Protein AF-0000000072549658 (afdb_homodimer)

Radius of gyration: 27.2 Å; Cα contacts (8 Å, |Δi|>4): 880; chains: 2; bounding box: 59×76×61 Å

pLDDT: mean 84.44, std 13.47, range [37.38, 98.06]

Nearest PDB structures (foldseek):
  5h9d-assembly2_B  TM=8.586E-01  e=5.499E-14  Staphylococcus aureus
  3n3d-assembly1_A  TM=8.560E-01  e=7.694E-14  Levilactobacillus brevis ATCC 367
  3n3d-assembly1_B  TM=8.800E-01  e=4.709E-12  Levilactobacillus brevis ATCC 367
  3pko-assembly1_B  TM=8.521E-01  e=1.659E-11  Levilactobacillus brevis ATCC 367
  3nf2-assembly1_A-2  TM=8.166E-01  e=1.059E-09  Streptomyces coelicolor

Sequence (658 aa):
MVHQIWNTYPEIERGLEEVKSIILSEMMVLHPAVTAKIVEYVEAPGKYLRAGLCLLFAQMTEGKISRSKLYFAAHLEVLHLATLIHDDVIDGADKRRGVTAAHQQFSNRIAIYTGDYLLAYSSRLFGKGLRLLEVSRDDLDLGNDKLMETILRGELSQLLNQFDANMTMKAYLKQIQGKTAFLFGLACQLGSFVPGQSRKDSSMAFRSGQALGMAFQLRDDLIDYQLDVAESGKPRLQDIQNGIYTAPLLFAMREDKSIQQQLRAYIQSPTAEGLEILTDRIFATHAIAKTEKLIVSYLEKMMSFVDRISQLSTASMQNLVAIVFSHYFMVHQIWNTYPEIERGLEEVKSIILSEMMVLHPAVTAKIVEYVEAPGKYLRAGLCLLFAQMTEGKISRSKLYFAAHLEVLHLATLIHDDVIDGADKRRGVTAAHQQFSNRIAIYTGDYLLAYSSRLFGKGLRLLEVSRDDLDLGNDKLMETILRGELSQLLNQFDANMTMKAYLKQIQGKTAFLFGLACQLGSFVPGQSRKDSSMAFRSGQALGMAFQLRDDLIDYQLDVAESGKPRLQDIQNGIYTAPLLFAMREDKSIQQQLRAYIQSPTAEGLEILTDRIFATHAIAKTEKLIVSYLEKMMSFVDRISQLSTASMQNLVAIVFSHYF

Solvent-accessible surface area (backbone atoms only — not comparable to full-atom values): 33659 Å² total; per-residue (Å²): 120,76,37,76,82,32,67,88,34,59,71,43,42,53,45,50,53,51,22,52,49,50,55,63,69,68,50,71,93,57,58,66,70,51,46,49,54,50,51,51,58,71,66,39,82,43,72,53,57,47,26,42,42,8,40,46,30,16,29,42,56,69,73,44,74,50,71,31,46,38,27,41,20,30,16,50,46,34,39,51,49,18,55,51,38,44,49,44,44,51,61,48,73,75,69,58,77,83,56,52,69,64,55,50,41,50,52,40,41,50,31,48,49,44,17,52,39,28,46,47,49,16,51,41,33,37,50,51,15,46,60,65,60,68,57,54,83,82,60,65,69,73,62,59,78,47,47,57,53,42,32,47,47,10,48,50,47,46,60,72,44,45,66,41,76,80,66,46,68,68,59,45,52,51,20,43,38,23,54,48,2,43,57,28,7,49,22,23,26,58,18,48,58,48,90,86,59,51,69,64,51,45,48,30,32,22,50,19,21,25,26,43,24,41,25,49,52,51,50,57,59,48,44,40,72,63,45,47,39,90,76,66,73,42,71,54,44,51,43,56,74,67,22,46,78,50,66,45,58,47,45,19,31,70,75,38,61,66,50,40,55,48,48,48,52,27,71,76,51,78,42,72,66,49,49,49,54,50,50,54,56,40,66,72,45,63,12,64,60,52,43,51,50,52,31,50,50,26,48,53,50,16,52,57,28,44,71,68,30,88,61,47,61,62,65,62,52,52,52,47,50,44,57,76,44,41,88,73,103,116,76,36,75,82,33,68,89,34,61,69,45,42,54,46,51,52,48,22,53,47,50,55,63,69,70,52,72,93,56,58,65,72,49,45,50,55,50,50,51,59,70,65,39,83,43,70,54,57,47,27,43,42,9,40,47,30,16,29,41,57,67,72,42,75,51,70,32,45,39,27,42,20,30,17,50,46,36,38,51,48,18,56,50,38,43,49,46,45,52,62,49,72,72,69,58,78,84,58,51,68,65,56,51,42,49,51,39,42,49,30,50,49,42,18,52,39,28,45,46,48,17,51,42,33,37,53,51,16,46,61,66,60,67,58,56,82,81,59,65,68,72,64,60,79,48,46,58,53,42,32,48,48,10,47,49,47,47,62,72,43,44,66,41,76,78,64,48,65,68,58,44,51,53,20,43,38,22,54,48,3,43,57,28,7,48,22,23,25,58,16,47,59,47,90,87,60,52,68,65,50,45,48,31,30,21,48,20,22,24,26,43,24,42,23,50,50,51,49,57,56,48,45,39,72,65,46,47,40,90,77,65,74,42,70,53,45,51,44,55,76,67,22,46,76,48,65,43,57,48,45,20,32,72,74,38,62,65,50,41,55,50,47,48,52,27,71,75,52,78,43,72,66,50,49,51,53,50,50,53,54,39,67,72,45,63,12,65,60,52,42,52,51,51,30,52,51,26,47,52,50,16,52,56,30,44,69,66,29,87,62,47,63,62,65,62,53,52,53,48,51,44,57,76,45,38,89,73,101

Secondary structure (DSSP, 8-state):
---GGGTT-HHHHHHHHHHHHHHHHS-----HHHHHHHHHHHHS----HHHHHHHHHHHHHHSS--HHHHHHHHHHHHHHHHHHHHHHHHHHTTT-TTS-HHHHHHHHHHHHHHHHHHHHHHHHHHHHHHHHHT--GGGG-SSGGGHHHHHHHHHHHHHHTTT-TT--HHHHHHHHIIIIIHHHHHHHHHHH--TT--HHHHHHHHHHHHHHHHHHHHHHHHHHHH--HHHHSSPTTHHHHTT---HHHHHHHHH-THHHHHHHHHHHS--HHHHHHHHHHHHTTTHHHHHHHHHHHHHHHHHHHHHTSTT--HHHHHHHHHHHHHTT-/---GGGTT-HHHHHHHHHHHHHHHHS-----HHHHHHHHHHHHS----HHHHHHHHHHHHHHSS--HHHHHHHHHHHHHHHHHHHHHHHHHHTTT-TTS-HHHHHHHHHHHHHHHHHHHHHHHHHHHHHHHHHT--GGGG-SSGGGHHHHHHHHHHHHHHTTT-TT--HHHHHHHHIIIIIHHHHHHHHHHH--TT--HHHHHHHHHHHHHHHHHHHHHHHHHHHH--HHHHSSPTTHHHHTT---HHHHHHHHH-THHHHHHHHHHHS--HHHHHHHHHHHHTTTHHHHHHHHHHHHHHHHHHHHHTSTT--HHHHHHHHHHHHHTT-

Structure (mmCIF, N/CA/C/O backbone):
data_AF-0000000072549658-model_v1
#
loop_
_entity.id
_entity.type
_entity.pdbx_description
1 polymer 'Polyprenyl synthetase'
#
loop_
_atom_site.group_PDB
_atom_site.id
_atom_site.type_symbol
_atom_site.label_atom_id
_atom_site.label_alt_id
_atom_site.label_comp_id
_atom_site.label_asym_id
_atom_site.label_entity_id
_atom_site.label_seq_id
_atom_site.pdbx_PDB_ins_code
_atom_site.Cartn_x
_atom_site.Cartn_y
_atom_site.Cartn_z
_atom_site.occupancy
_atom_site.B_iso_or_equiv
_atom_site.auth_seq_id
_atom_site.auth_comp_id
_atom_site.auth_asym_id
_atom_site.auth_atom_id
_atom_site.pdbx_PDB_model_num
ATOM 1 N N . MET A 1 1 ? 2.303 2.049 27.422 1 55.22 1 MET A N 1
ATOM 2 C CA . MET A 1 1 ? 2.014 3.365 27.984 1 55.22 1 MET A CA 1
ATOM 3 C C . MET A 1 1 ? 1.847 4.402 26.891 1 55.22 1 MET A C 1
ATOM 5 O O . MET A 1 1 ? 2.625 4.43 25.938 1 55.22 1 MET A O 1
ATOM 9 N N . VAL A 1 2 ? 0.611 4.957 26.906 1 65.94 2 VAL A N 1
ATOM 10 C CA . VAL A 1 2 ? 0.317 6.023 25.953 1 65.94 2 VAL A CA 1
ATOM 11 C C . VAL A 1 2 ? 0.98 7.32 26.406 1 65.94 2 VAL A C 1
ATOM 13 O O . VAL A 1 2 ? 1.368 7.453 27.562 1 65.94 2 VAL A O 1
ATOM 16 N N . HIS A 1 3 ? 1.291 8.18 25.562 1 72.88 3 HIS A N 1
ATOM 17 C CA . HIS A 1 3 ? 2.002 9.438 25.766 1 72.88 3 HIS A CA 1
ATOM 18 C C . HIS A 1 3 ? 1.34 10.281 26.844 1 72.88 3 HIS A C 1
ATOM 20 O O . HIS A 1 3 ? 0.116 10.258 27 1 72.88 3 HIS A O 1
ATOM 26 N N . GLN A 1 4 ? 2.1 11.047 27.578 1 77.12 4 GLN A N 1
ATOM 27 C CA . GLN A 1 4 ? 1.735 11.836 28.75 1 77.12 4 GLN A CA 1
ATOM 28 C C . GLN A 1 4 ? 0.704 12.906 28.391 1 77.12 4 GLN A C 1
ATOM 30 O O . GLN A 1 4 ? -0.001 13.406 29.281 1 77.12 4 GLN A O 1
ATOM 35 N N . ILE A 1 5 ? 0.518 13.133 27.172 1 79.31 5 ILE A N 1
ATOM 36 C CA . ILE A 1 5 ? -0.399 14.195 26.766 1 79.31 5 ILE A CA 1
ATOM 37 C C . ILE A 1 5 ? -1.835 13.781 27.094 1 79.31 5 ILE A C 1
ATOM 39 O O . ILE A 1 5 ? -2.725 14.633 27.188 1 79.31 5 ILE A O 1
ATOM 43 N N . TRP A 1 6 ? -2.064 12.555 27.328 1 85.81 6 TRP A N 1
ATOM 44 C CA . TRP A 1 6 ? -3.428 12.07 27.516 1 85.81 6 TRP A CA 1
ATOM 45 C C . TRP A 1 6 ? -3.721 11.836 28.984 1 85.81 6 TRP A C 1
ATOM 47 O O . TRP A 1 6 ? -4.809 11.383 29.344 1 85.81 6 TRP A O 1
ATOM 57 N N . ASN A 1 7 ? -2.787 12.211 29.875 1 83.69 7 ASN A N 1
ATOM 58 C CA . ASN A 1 7 ? -2.951 12.008 31.312 1 83.69 7 ASN A CA 1
ATOM 59 C C . ASN A 1 7 ? -4.188 12.727 31.844 1 83.69 7 ASN A C 1
ATOM 61 O O . ASN A 1 7 ? -4.844 12.242 32.781 1 83.69 7 ASN A O 1
ATOM 65 N N . THR A 1 8 ? -4.504 13.859 31.266 1 84.81 8 THR A N 1
ATOM 66 C CA . THR A 1 8 ? -5.645 14.648 31.719 1 84.81 8 THR A CA 1
ATOM 67 C C . THR A 1 8 ? -6.93 14.156 31.062 1 84.81 8 THR A C 1
ATOM 69 O O . THR A 1 8 ? -8.008 14.711 31.297 1 84.81 8 THR A O 1
ATOM 72 N N . TYR A 1 9 ? -6.82 13.18 30.234 1 89.44 9 TYR A N 1
ATOM 73 C CA . TYR A 1 9 ? -7.953 12.555 29.562 1 89.44 9 TYR A CA 1
ATOM 74 C C . TYR A 1 9 ? -7.984 11.055 29.828 1 89.44 9 TYR A C 1
ATOM 76 O O . TYR A 1 9 ? -7.781 10.25 28.906 1 89.44 9 TYR A O 1
ATOM 84 N N . PRO A 1 10 ? -8.391 10.711 31.047 1 90.06 10 PRO A N 1
ATOM 85 C CA . PRO A 1 10 ? -8.281 9.305 31.438 1 90.06 10 PRO A CA 1
ATOM 86 C C . PRO A 1 10 ? -9.07 8.367 30.531 1 90.06 10 PRO A C 1
ATOM 88 O O . PRO A 1 10 ? -8.633 7.246 30.266 1 90.06 10 PRO A O 1
ATOM 91 N N . GLU A 1 11 ? -10.242 8.805 30.109 1 92.75 11 GLU A N 1
ATOM 92 C CA . GLU A 1 11 ? -11.047 7.953 29.234 1 92.75 11 GLU A CA 1
ATOM 93 C C . GLU A 1 11 ? -10.367 7.742 27.891 1 92.75 11 GLU A C 1
ATOM 95 O O . GLU A 1 11 ? -10.445 6.652 27.312 1 92.75 11 GLU A O 1
ATOM 100 N N . ILE A 1 12 ? -9.742 8.758 27.375 1 94.19 12 ILE A N 1
ATOM 101 C CA . ILE A 1 12 ? -9.031 8.672 26.109 1 94.19 12 ILE A CA 1
ATOM 102 C C . ILE A 1 12 ? -7.797 7.781 26.266 1 94.19 12 ILE A C 1
ATOM 104 O O . ILE A 1 12 ? -7.488 6.969 25.391 1 94.19 12 ILE A O 1
ATOM 108 N N . GLU A 1 13 ? -7.121 7.961 27.406 1 92.88 13 GLU A N 1
ATOM 109 C CA . GLU A 1 13 ? -5.945 7.141 27.688 1 92.88 13 GLU A CA 1
ATOM 110 C C . GLU A 1 13 ? -6.301 5.656 27.688 1 92.88 13 GLU A C 1
ATOM 112 O O . GLU A 1 13 ? -5.598 4.84 27.094 1 92.88 13 GLU A O 1
ATOM 117 N N . ARG A 1 14 ? -7.344 5.344 28.375 1 94.62 14 ARG A N 1
ATOM 118 C CA . ARG A 1 14 ? -7.812 3.963 28.422 1 94.62 14 ARG A CA 1
ATOM 119 C C . ARG A 1 14 ? -8.219 3.482 27.031 1 94.62 14 ARG A C 1
ATOM 121 O O . ARG A 1 14 ? -7.941 2.34 26.656 1 94.62 14 ARG A O 1
ATOM 128 N N . GLY A 1 15 ? -8.891 4.344 26.312 1 96 15 GLY A N 1
ATOM 129 C CA . GLY A 1 15 ? -9.273 4.023 24.938 1 96 15 GLY A CA 1
ATOM 130 C C . GLY A 1 15 ? -8.086 3.742 24.031 1 96 15 GLY A C 1
ATOM 131 O O . GLY A 1 15 ? -8.141 2.846 23.188 1 96 15 GLY A O 1
ATOM 132 N N . LEU A 1 16 ? -7.035 4.496 24.234 1 95.44 16 LEU A N 1
ATOM 133 C CA . LEU A 1 16 ? -5.84 4.324 23.422 1 95.44 16 LEU A CA 1
ATOM 134 C C . LEU A 1 16 ? -5.164 2.988 23.719 1 95.44 16 LEU A C 1
ATOM 136 O O . LEU A 1 16 ? -4.586 2.367 22.828 1 95.44 16 LEU A O 1
ATOM 140 N N . GLU A 1 17 ? -5.246 2.559 24.953 1 94.25 17 GLU A N 1
ATOM 141 C CA . GLU A 1 17 ? -4.742 1.231 25.297 1 94.25 17 GLU A CA 1
ATOM 142 C C . GLU A 1 17 ? -5.551 0.139 24.594 1 94.25 17 GLU A C 1
ATOM 144 O O . GLU A 1 17 ? -4.992 -0.863 24.156 1 94.25 17 GLU A O 1
ATOM 149 N N . GLU A 1 18 ? -6.809 0.355 24.562 1 96.19 18 GLU A N 1
ATOM 150 C CA . GLU A 1 18 ? -7.672 -0.59 23.859 1 96.19 18 GLU A CA 1
ATOM 151 C C . GLU A 1 18 ? -7.383 -0.584 22.359 1 96.19 18 GLU A C 1
ATOM 153 O O . GLU A 1 18 ? -7.426 -1.632 21.703 1 96.19 18 GLU A O 1
ATOM 158 N N . VAL A 1 19 ? -7.152 0.571 21.844 1 96.31 19 VAL A N 1
ATOM 159 C CA . VAL A 1 19 ? -6.805 0.703 20.422 1 96.31 19 VAL A CA 1
ATOM 160 C C . VAL A 1 19 ? -5.543 -0.106 20.125 1 96.31 19 VAL A C 1
ATOM 162 O O . VAL A 1 19 ? -5.496 -0.853 19.141 1 96.31 19 VAL A O 1
ATOM 165 N N . LYS A 1 20 ? -4.547 0.018 20.984 1 94.19 20 LYS A N 1
ATOM 166 C CA . LYS A 1 20 ? -3.312 -0.748 20.828 1 94.19 20 LYS A CA 1
ATOM 167 C C . LYS A 1 20 ? -3.588 -2.248 20.859 1 94.19 20 LYS A C 1
ATOM 169 O O . LYS A 1 20 ? -3.047 -3.002 20.047 1 94.19 20 LYS A O 1
ATOM 174 N N . SER A 1 21 ? -4.406 -2.594 21.766 1 94.5 21 SER A N 1
ATOM 175 C CA . SER A 1 21 ? -4.77 -4 21.906 1 94.5 21 SER A CA 1
ATOM 176 C C . SER A 1 21 ? -5.465 -4.512 20.641 1 94.5 21 SER A C 1
ATOM 178 O O . SER A 1 21 ? -5.215 -5.637 20.203 1 94.5 21 SER A O 1
ATOM 180 N N . ILE A 1 22 ? -6.336 -3.723 20.125 1 95.38 22 ILE A N 1
ATOM 181 C CA . ILE A 1 22 ? -7.043 -4.086 18.906 1 95.38 22 ILE A CA 1
ATOM 182 C C . ILE A 1 22 ? -6.047 -4.262 17.766 1 95.38 22 ILE A C 1
ATOM 184 O O . ILE A 1 22 ? -6.094 -5.258 17.031 1 95.38 22 ILE A O 1
ATOM 188 N N . ILE A 1 23 ? -5.121 -3.354 17.594 1 93.81 23 ILE A N 1
ATOM 189 C CA . ILE A 1 23 ? -4.137 -3.391 16.516 1 93.81 23 ILE A CA 1
ATOM 190 C C . ILE A 1 23 ? -3.301 -4.664 16.625 1 93.81 23 ILE A C 1
ATOM 192 O O . ILE A 1 23 ? -3.076 -5.352 15.633 1 93.81 23 ILE A O 1
ATOM 196 N N . LEU A 1 24 ? -2.914 -5.008 17.828 1 91.19 24 LEU A N 1
ATOM 197 C CA . LEU A 1 24 ? -2.01 -6.137 18.016 1 91.19 24 LEU A CA 1
ATOM 198 C C . LEU A 1 24 ? -2.766 -7.461 17.938 1 91.19 24 LEU A C 1
ATOM 200 O O . LEU A 1 24 ? -2.258 -8.438 17.391 1 91.19 24 LEU A O 1
ATOM 204 N N . SER A 1 25 ? -3.977 -7.5 18.422 1 90.88 25 SER A N 1
ATOM 205 C CA . SER A 1 25 ? -4.715 -8.758 18.531 1 90.88 25 SER A CA 1
ATOM 206 C C . SER A 1 25 ? -5.344 -9.133 17.188 1 90.88 25 SER A C 1
ATOM 208 O O . SER A 1 25 ? -5.539 -10.312 16.906 1 90.88 25 SER A O 1
ATOM 210 N N . GLU A 1 26 ? -5.633 -8.18 16.422 1 86.94 26 GLU A N 1
ATOM 211 C CA . GLU A 1 26 ? -6.332 -8.453 15.172 1 86.94 26 GLU A CA 1
ATOM 212 C C . GLU A 1 26 ? -5.352 -8.625 14.016 1 86.94 26 GLU A C 1
ATOM 214 O O . GLU A 1 26 ? -5.754 -8.938 12.891 1 86.94 26 GLU A O 1
ATOM 219 N N . MET A 1 27 ? -4.098 -8.43 14.336 1 84.06 27 MET A N 1
ATOM 220 C CA . MET A 1 27 ? -3.084 -8.625 13.305 1 84.06 27 MET A CA 1
ATOM 221 C C . MET A 1 27 ? -3 -10.094 12.891 1 84.06 27 MET A C 1
ATOM 223 O O . MET A 1 27 ? -3.074 -10.984 13.742 1 84.06 27 MET A O 1
ATOM 227 N N . MET A 1 28 ? -2.904 -10.32 11.641 1 74.44 28 MET A N 1
ATOM 228 C CA . MET A 1 28 ? -2.697 -11.695 11.18 1 74.44 28 MET A CA 1
ATOM 229 C C . MET A 1 28 ? -1.225 -12.078 11.266 1 74.44 28 MET A C 1
ATOM 231 O O . MET A 1 28 ? -0.351 -11.211 11.266 1 74.44 28 MET A O 1
ATOM 235 N N . VAL A 1 29 ? -1.04 -13.328 11.383 1 60.31 29 VAL A N 1
ATOM 236 C CA . VAL A 1 29 ? 0.306 -13.883 11.5 1 60.31 29 VAL A CA 1
ATOM 237 C C . VAL A 1 29 ? 1.102 -13.57 10.234 1 60.31 29 VAL A C 1
ATOM 239 O O . VAL A 1 29 ? 0.706 -13.969 9.133 1 60.31 29 VAL A O 1
ATOM 242 N N . LEU A 1 30 ? 1.972 -12.711 10.375 1 66.75 30 LEU A N 1
ATOM 243 C CA . LEU A 1 30 ? 2.895 -12.375 9.297 1 66.75 30 LEU A CA 1
ATOM 244 C C . LEU A 1 30 ? 4.289 -12.914 9.586 1 66.75 30 LEU A C 1
ATOM 246 O O . LEU A 1 30 ? 4.5 -13.594 10.594 1 66.75 30 LEU A O 1
ATOM 250 N N . HIS A 1 31 ? 5.117 -12.875 8.711 1 72.06 31 HIS A N 1
ATOM 251 C CA . HIS A 1 31 ? 6.531 -13.148 8.938 1 72.06 31 HIS A CA 1
ATOM 252 C C . HIS A 1 31 ? 7.043 -12.414 10.172 1 72.06 31 HIS A C 1
ATOM 254 O O . HIS A 1 31 ? 6.684 -11.266 10.414 1 72.06 31 HIS A O 1
ATOM 260 N N . PRO A 1 32 ? 7.758 -13.117 10.922 1 76.88 32 PRO A N 1
ATOM 261 C CA . PRO A 1 32 ? 8.227 -12.555 12.195 1 76.88 32 PRO A CA 1
ATOM 262 C C . PRO A 1 32 ? 8.867 -11.18 12.031 1 76.88 32 PRO A C 1
ATOM 264 O O . PRO A 1 32 ? 8.68 -10.297 12.867 1 76.88 32 PRO A O 1
ATOM 267 N N . ALA A 1 33 ? 9.578 -11.039 10.938 1 74.94 33 ALA A N 1
ATOM 268 C CA . ALA A 1 33 ? 10.266 -9.766 10.719 1 74.94 33 ALA A CA 1
ATOM 269 C C . ALA A 1 33 ? 9.258 -8.633 10.516 1 74.94 33 ALA A C 1
ATOM 271 O O . ALA A 1 33 ? 9.484 -7.512 10.969 1 74.94 33 ALA A O 1
ATOM 272 N N . VAL A 1 34 ? 8.188 -8.93 9.891 1 80.25 34 VAL A N 1
ATOM 273 C CA . VAL A 1 34 ? 7.145 -7.941 9.641 1 80.25 34 VAL A CA 1
ATOM 274 C C . VAL A 1 34 ? 6.402 -7.633 10.938 1 80.25 34 VAL A C 1
ATOM 276 O O . VAL A 1 34 ? 6.191 -6.465 11.281 1 80.25 34 VAL A O 1
ATOM 279 N N . THR A 1 35 ? 6.09 -8.672 11.633 1 83.81 35 THR A N 1
ATOM 280 C CA . THR A 1 35 ? 5.383 -8.523 12.898 1 83.81 35 THR A CA 1
ATOM 281 C C . THR A 1 35 ? 6.211 -7.715 13.891 1 83.81 35 THR A C 1
ATOM 283 O O . THR A 1 35 ? 5.68 -6.836 14.578 1 83.81 35 THR A O 1
ATOM 286 N N . ALA A 1 36 ? 7.461 -8.047 13.922 1 83.38 36 ALA A N 1
ATOM 287 C CA . ALA A 1 36 ? 8.352 -7.355 14.859 1 83.38 36 ALA A CA 1
ATOM 288 C C . ALA A 1 36 ? 8.406 -5.859 14.555 1 83.38 36 ALA A C 1
ATOM 290 O O . ALA A 1 36 ? 8.414 -5.035 15.477 1 83.38 36 ALA A O 1
ATOM 291 N N . LYS A 1 37 ? 8.469 -5.52 13.32 1 80.88 37 LYS A N 1
ATOM 292 C CA . LYS A 1 37 ? 8.516 -4.117 12.914 1 80.88 37 LYS A CA 1
ATOM 293 C C . LYS A 1 37 ? 7.242 -3.387 13.312 1 80.88 37 LYS A C 1
ATOM 295 O O . LYS A 1 37 ? 7.293 -2.244 13.773 1 80.88 37 LYS A O 1
ATOM 300 N N . ILE A 1 38 ? 6.137 -4.051 13.18 1 85.94 38 ILE A N 1
ATOM 301 C CA . ILE A 1 38 ? 4.855 -3.441 13.508 1 85.94 38 ILE A CA 1
ATOM 302 C C . ILE A 1 38 ? 4.742 -3.264 15.023 1 85.94 38 ILE A C 1
ATOM 304 O O . ILE A 1 38 ? 4.348 -2.195 15.5 1 85.94 38 ILE A O 1
ATOM 308 N N . VAL A 1 39 ? 5.109 -4.266 15.758 1 87.31 39 VAL A N 1
ATOM 309 C CA . VAL A 1 39 ? 5.012 -4.246 17.203 1 87.31 39 VAL A CA 1
ATOM 310 C C . VAL A 1 39 ? 5.91 -3.148 17.781 1 87.31 39 VAL A C 1
ATOM 312 O O . VAL A 1 39 ? 5.52 -2.438 18.703 1 87.31 39 VAL A O 1
ATOM 315 N N . GLU A 1 40 ? 7.066 -3.051 17.156 1 85.19 40 GLU A N 1
ATOM 316 C CA . GLU A 1 40 ? 7.996 -2.008 17.578 1 85.19 40 GLU A CA 1
ATOM 317 C C . GLU A 1 40 ? 7.371 -0.623 17.453 1 85.19 40 GLU A C 1
ATOM 319 O O . GLU A 1 40 ? 7.504 0.211 18.344 1 85.19 40 GLU A O 1
ATOM 324 N N . TYR A 1 41 ? 6.703 -0.428 16.422 1 81.62 41 TYR A N 1
ATOM 325 C CA . TYR A 1 41 ? 6.098 0.876 16.172 1 81.62 41 TYR A CA 1
ATOM 326 C C . TYR A 1 41 ? 4.906 1.106 17.094 1 81.62 41 TYR A C 1
ATOM 328 O O . TYR A 1 41 ? 4.719 2.211 17.609 1 81.62 41 TYR A O 1
ATOM 336 N N . VAL A 1 42 ? 4.102 0.099 17.297 1 86.19 42 VAL A N 1
ATOM 337 C CA . VAL A 1 42 ? 2.883 0.22 18.094 1 86.19 42 VAL A CA 1
ATOM 338 C C . VAL A 1 42 ? 3.242 0.438 19.562 1 86.19 42 VAL A C 1
ATOM 340 O O . VAL A 1 42 ? 2.576 1.203 20.266 1 86.19 42 VAL A O 1
ATOM 343 N N . GLU A 1 43 ? 4.309 -0.16 19.953 1 85 43 GLU A N 1
ATOM 344 C CA . GLU A 1 43 ? 4.691 -0.104 21.359 1 85 43 GLU A CA 1
ATOM 345 C C . GLU A 1 43 ? 5.574 1.106 21.641 1 85 43 GLU A C 1
ATOM 347 O O . GLU A 1 43 ? 5.766 1.485 22.797 1 85 43 GLU A O 1
ATOM 352 N N . ALA A 1 44 ? 6.184 1.642 20.578 1 79.88 44 ALA A N 1
ATOM 353 C CA . ALA A 1 44 ? 7.012 2.83 20.75 1 79.88 44 ALA A CA 1
ATOM 354 C C . ALA A 1 44 ? 6.207 3.967 21.375 1 79.88 44 ALA A C 1
ATOM 356 O O . ALA A 1 44 ? 5 4.082 21.141 1 79.88 44 ALA A O 1
ATOM 357 N N . PRO A 1 45 ? 6.941 4.684 22.188 1 74.88 45 PRO A N 1
ATOM 358 C CA . PRO A 1 45 ? 6.254 5.832 22.766 1 74.88 45 PRO A CA 1
ATOM 359 C C . PRO A 1 45 ? 5.82 6.859 21.734 1 74.88 45 PRO A C 1
ATOM 361 O O . PRO A 1 45 ? 6.605 7.227 20.844 1 74.88 45 PRO A O 1
ATOM 364 N N . GLY A 1 46 ? 4.582 6.961 21.484 1 77.88 46 GLY A N 1
ATOM 365 C CA . GLY A 1 46 ? 4.059 7.953 20.562 1 77.88 46 GLY A CA 1
ATOM 366 C C . GLY A 1 46 ? 2.822 8.664 21.078 1 77.88 46 GLY A C 1
ATOM 367 O O . GLY A 1 46 ? 2.182 8.188 22.016 1 77.88 46 GLY A O 1
ATOM 368 N N . LYS A 1 47 ? 2.623 9.789 20.578 1 81.88 47 LYS A N 1
ATOM 369 C CA . LYS A 1 47 ? 1.53 10.633 21.047 1 81.88 47 LYS A CA 1
ATOM 370 C C . LYS A 1 47 ? 0.177 10.078 20.609 1 81.88 47 LYS A C 1
ATOM 372 O O . LYS A 1 47 ? -0.855 10.406 21.203 1 81.88 47 LYS A O 1
ATOM 377 N N . TYR A 1 48 ? 0.121 9.242 19.609 1 90.38 48 TYR A N 1
ATOM 378 C CA . TYR A 1 48 ? -1.12 8.695 19.078 1 90.38 48 TYR A CA 1
ATOM 379 C C . TYR A 1 48 ? -2.178 9.781 18.938 1 90.38 48 TYR A C 1
ATOM 381 O O . TYR A 1 48 ? -3.332 9.586 19.328 1 90.38 48 TYR A O 1
ATOM 389 N N . LEU A 1 49 ? -1.797 10.875 18.406 1 91.69 49 LEU A N 1
ATOM 390 C CA . LEU A 1 49 ? -2.639 12.062 18.344 1 91.69 49 LEU A CA 1
ATOM 391 C C . LEU A 1 49 ? -3.875 11.812 17.5 1 91.69 49 LEU A C 1
ATOM 393 O O . LEU A 1 49 ? -4.98 12.227 17.844 1 91.69 49 LEU A O 1
ATOM 397 N N . ARG A 1 50 ? -3.717 11.172 16.469 1 93.5 50 ARG A N 1
ATOM 398 C CA . ARG A 1 50 ? -4.836 10.945 15.562 1 93.5 50 ARG A CA 1
ATOM 399 C C . ARG A 1 50 ? -5.879 10.031 16.188 1 93.5 50 ARG A C 1
ATOM 401 O O . ARG A 1 50 ? -7.07 10.352 16.203 1 93.5 50 ARG A O 1
ATOM 408 N N . ALA A 1 51 ? -5.402 8.938 16.688 1 95.62 51 ALA A N 1
ATOM 409 C CA . ALA A 1 51 ? -6.316 8.031 17.391 1 95.62 51 ALA A CA 1
ATOM 410 C C . ALA A 1 51 ? -6.965 8.727 18.578 1 95.62 51 ALA A C 1
ATOM 412 O O . ALA A 1 51 ? -8.172 8.594 18.812 1 95.62 51 ALA A O 1
ATOM 413 N N . GLY A 1 52 ? -6.145 9.406 19.328 1 94.88 52 GLY A N 1
ATOM 414 C CA . GLY A 1 52 ? -6.66 10.133 20.484 1 94.88 52 GLY A CA 1
ATOM 415 C C . GLY A 1 52 ? -7.707 11.172 20.109 1 94.88 52 GLY A C 1
ATOM 416 O O . GLY A 1 52 ? -8.719 11.312 20.812 1 94.88 52 GLY A O 1
ATOM 417 N N . LEU A 1 53 ? -7.48 11.875 19.062 1 95 53 LEU A N 1
ATOM 418 C CA . LEU A 1 53 ? -8.43 12.875 18.578 1 95 53 LEU A CA 1
ATOM 419 C C . LEU A 1 53 ? -9.742 12.219 18.172 1 95 53 LEU A C 1
ATOM 421 O O . LEU A 1 53 ? -10.82 12.758 18.453 1 95 53 LEU A O 1
ATOM 425 N N . CYS A 1 54 ? -9.625 11.141 17.484 1 96.44 54 CYS A N 1
ATOM 426 C CA . CYS A 1 54 ? -10.82 10.383 17.109 1 96.44 54 CYS A CA 1
ATOM 427 C C . CYS A 1 54 ? -11.648 10.023 18.344 1 96.44 54 CYS A C 1
ATOM 429 O O . CYS A 1 54 ? -12.852 10.266 18.375 1 96.44 54 CYS A O 1
ATOM 431 N N . LEU A 1 55 ? -10.977 9.516 19.344 1 96.62 55 LEU A N 1
ATOM 432 C CA . LEU A 1 55 ? -11.656 9.094 20.562 1 96.62 55 LEU A CA 1
ATOM 433 C C . LEU A 1 55 ? -12.219 10.305 21.312 1 96.62 55 LEU A C 1
ATOM 435 O O . LEU A 1 55 ? -13.297 10.227 21.906 1 96.62 55 LEU A O 1
ATOM 439 N N . LEU A 1 56 ? -11.508 11.375 21.328 1 93.81 56 LEU A N 1
ATOM 440 C CA . LEU A 1 56 ? -11.969 12.594 21.984 1 93.81 56 LEU A CA 1
ATOM 441 C C . LEU A 1 56 ? -13.258 13.102 21.344 1 93.81 56 LEU A C 1
ATOM 443 O O . LEU A 1 56 ? -14.203 13.469 22.047 1 93.81 56 LEU A O 1
ATOM 447 N N . PHE A 1 57 ? -13.297 13.117 20.047 1 94.19 57 PHE A N 1
ATOM 448 C CA . PHE A 1 57 ? -14.484 13.578 19.344 1 94.19 57 PHE A CA 1
ATOM 449 C C . PHE A 1 57 ? -15.648 12.617 19.547 1 94.19 57 PHE A C 1
ATOM 451 O O . PHE A 1 57 ? -16.812 13.031 19.625 1 94.19 57 PHE A O 1
ATOM 458 N N . ALA A 1 58 ? -15.305 11.344 19.594 1 93.75 58 ALA A N 1
ATOM 459 C CA . ALA A 1 58 ? -16.344 10.367 19.938 1 93.75 58 ALA A CA 1
ATOM 460 C C . ALA A 1 58 ? -16.938 10.656 21.312 1 93.75 58 ALA A C 1
ATOM 462 O O . ALA A 1 58 ? -18.172 10.68 21.469 1 93.75 58 ALA A O 1
ATOM 463 N N . GLN A 1 59 ? -16.109 10.859 22.266 1 92.31 59 GLN A N 1
ATOM 464 C CA . GLN A 1 59 ? -16.547 11.148 23.625 1 92.31 59 GLN A CA 1
ATOM 465 C C . GLN A 1 59 ? -17.375 12.438 23.672 1 92.31 59 GLN A C 1
ATOM 467 O O . GLN A 1 59 ? -18.391 12.5 24.375 1 92.31 59 GLN A O 1
ATOM 472 N N . MET A 1 60 ? -16.906 13.398 23.016 1 89.12 60 MET A N 1
ATOM 473 C CA . MET A 1 60 ? -17.578 14.695 23 1 89.12 60 MET A CA 1
ATOM 474 C C . MET A 1 60 ? -18.953 14.586 22.344 1 89.12 60 MET A C 1
ATOM 476 O O . MET A 1 60 ? -19.891 15.289 22.734 1 89.12 60 MET A O 1
ATOM 480 N N . THR A 1 61 ? -19.094 13.742 21.406 1 88.81 61 THR A N 1
ATOM 481 C CA . THR A 1 61 ? -20.328 13.648 20.609 1 88.81 61 THR A CA 1
ATOM 482 C C . THR A 1 61 ? -21.312 12.68 21.25 1 88.81 61 THR A C 1
ATOM 484 O O . THR A 1 61 ? -22.5 12.969 21.328 1 88.81 61 THR A O 1
ATOM 487 N N . GLU A 1 62 ? -20.766 11.578 21.703 1 88.81 62 GLU A N 1
ATOM 488 C CA . GLU A 1 62 ? -21.656 10.516 22.156 1 88.81 62 GLU A CA 1
ATOM 489 C C . GLU A 1 62 ? -21.609 10.367 23.672 1 88.81 62 GLU A C 1
ATOM 491 O O . GLU A 1 62 ? -22.422 9.641 24.25 1 88.81 62 GLU A O 1
ATOM 496 N N . GLY A 1 63 ? -20.734 10.992 24.312 1 89.06 63 GLY A N 1
ATOM 497 C CA . GLY A 1 63 ? -20.578 10.867 25.75 1 89.06 63 GLY A CA 1
ATOM 498 C C . GLY A 1 63 ? -19.875 9.586 26.172 1 89.06 63 GLY A C 1
ATOM 499 O O . GLY A 1 63 ? -19.688 9.344 27.359 1 89.06 63 GLY A O 1
ATOM 500 N N . LYS A 1 64 ? -19.547 8.836 25.219 1 92.19 64 LYS A N 1
ATOM 501 C CA . LYS A 1 64 ? -18.844 7.582 25.453 1 92.19 64 LYS A CA 1
ATOM 502 C C . LYS A 1 64 ? -18.031 7.18 24.234 1 92.19 64 LYS A C 1
ATOM 504 O O . LYS A 1 64 ? -18.156 7.785 23.156 1 92.19 64 LYS A O 1
ATOM 509 N N . ILE A 1 65 ? -17.172 6.258 24.438 1 95.38 65 ILE A N 1
ATOM 510 C CA . ILE A 1 65 ? -16.391 5.695 23.344 1 95.38 65 ILE A CA 1
ATOM 511 C C . ILE A 1 65 ? -16.891 4.293 23.016 1 95.38 65 ILE A C 1
ATOM 513 O O . ILE A 1 65 ? -16.656 3.35 23.766 1 95.38 65 ILE A O 1
ATOM 517 N N . SER A 1 66 ? -17.562 4.199 21.969 1 95.25 66 SER A N 1
ATOM 518 C CA . SER A 1 66 ? -18.078 2.902 21.547 1 95.25 66 SER A CA 1
ATOM 519 C C . SER A 1 66 ? -16.984 2.055 20.891 1 95.25 66 SER A C 1
ATOM 521 O O . SER A 1 66 ? -15.93 2.568 20.531 1 95.25 66 SER A O 1
ATOM 523 N N . ARG A 1 67 ? -17.25 0.809 20.797 1 95.38 67 ARG A N 1
ATOM 524 C CA . ARG A 1 67 ? -16.297 -0.12 20.203 1 95.38 67 ARG A CA 1
ATOM 525 C C . ARG A 1 67 ? -16.016 0.236 18.75 1 95.38 67 ARG A C 1
ATOM 527 O O . ARG A 1 67 ? -14.891 0.076 18.266 1 95.38 67 ARG A O 1
ATOM 534 N N . SER A 1 68 ? -17.062 0.684 18.031 1 94.06 68 SER A N 1
ATOM 535 C CA . SER A 1 68 ? -16.875 1.109 16.641 1 94.06 68 SER A CA 1
ATOM 536 C C . SER A 1 68 ? -15.812 2.203 16.547 1 94.06 68 SER A C 1
ATOM 538 O O . SER A 1 68 ? -14.984 2.186 15.633 1 94.06 68 SER A O 1
ATOM 540 N N . LYS A 1 69 ? -15.844 3.104 17.453 1 96.38 69 LYS A N 1
ATOM 541 C CA . LYS A 1 69 ? -14.906 4.223 17.438 1 96.38 69 LYS A CA 1
ATOM 542 C C . LYS A 1 69 ? -13.492 3.756 17.75 1 96.38 69 LYS A C 1
ATOM 544 O O . LYS A 1 69 ? -12.516 4.32 17.25 1 96.38 69 LYS A O 1
ATOM 549 N N . LEU A 1 70 ? -13.383 2.736 18.625 1 97.62 70 LEU A N 1
ATOM 550 C CA . LEU A 1 70 ? -12.07 2.148 18.875 1 97.62 70 LEU A CA 1
ATOM 551 C C . LEU A 1 70 ? -11.477 1.564 17.594 1 97.62 70 LEU A C 1
ATOM 553 O O . LEU A 1 70 ? -10.281 1.713 17.328 1 97.62 70 LEU A O 1
ATOM 557 N N . TYR A 1 71 ? -12.266 0.968 16.812 1 95.31 71 TYR A N 1
ATOM 558 C CA . TYR A 1 71 ? -11.812 0.406 15.547 1 95.31 71 TYR A CA 1
ATOM 559 C C . TYR A 1 71 ? -11.453 1.509 14.555 1 95.31 71 TYR A C 1
ATOM 561 O O . TYR A 1 71 ? -10.492 1.381 13.789 1 95.31 71 TYR A O 1
ATOM 569 N N . PHE A 1 72 ? -12.266 2.58 14.555 1 94.38 72 PHE A N 1
ATOM 570 C CA . PHE A 1 72 ? -11.922 3.717 13.711 1 94.38 72 PHE A CA 1
ATOM 571 C C . PHE A 1 72 ? -10.57 4.301 14.117 1 94.38 72 PHE A C 1
ATOM 573 O O . PHE A 1 72 ? -9.75 4.617 13.258 1 94.38 72 PHE A O 1
ATOM 580 N N . ALA A 1 73 ? -10.375 4.449 15.406 1 97.12 73 ALA A N 1
ATOM 581 C CA . ALA A 1 73 ? -9.109 4.965 15.906 1 97.12 73 ALA A CA 1
ATOM 582 C C . ALA A 1 73 ? -7.949 4.051 15.516 1 97.12 73 ALA A C 1
ATOM 584 O O . ALA A 1 73 ? -6.887 4.523 15.109 1 97.12 73 ALA A O 1
ATOM 585 N N . ALA A 1 74 ? -8.172 2.768 15.641 1 96 74 ALA A N 1
ATOM 586 C CA . ALA A 1 74 ? -7.164 1.793 15.242 1 96 74 ALA A CA 1
ATOM 587 C C . ALA A 1 74 ? -6.859 1.898 13.75 1 96 74 ALA A C 1
ATOM 589 O O . ALA A 1 74 ? -5.695 1.844 13.336 1 96 74 ALA A O 1
ATOM 590 N N . HIS A 1 75 ? -7.891 2.023 12.961 1 92.94 75 HIS A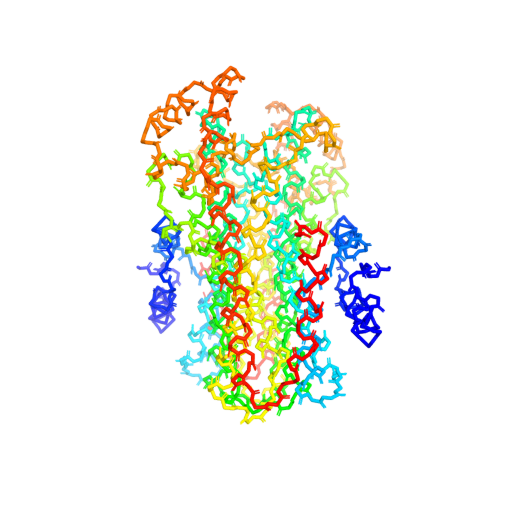 N 1
ATOM 591 C CA . HIS A 1 75 ? -7.754 2.213 11.523 1 92.94 75 HIS A CA 1
ATOM 592 C C . HIS A 1 75 ? -6.859 3.404 11.203 1 92.94 75 HIS A C 1
ATOM 594 O O . HIS A 1 75 ? -5.953 3.303 10.375 1 92.94 75 HIS A O 1
ATOM 600 N N . LEU A 1 76 ? -7.059 4.461 11.852 1 93.94 76 LEU A N 1
ATOM 601 C CA . LEU A 1 76 ? -6.312 5.691 11.625 1 93.94 76 LEU A CA 1
ATOM 602 C C . LEU A 1 76 ? -4.844 5.512 11.992 1 93.94 76 LEU A C 1
ATOM 604 O O . LEU A 1 76 ? -3.955 5.934 11.242 1 93.94 76 LEU A O 1
ATOM 608 N N . GLU A 1 77 ? -4.609 4.938 13.102 1 94.44 77 GLU A N 1
ATOM 609 C CA . GLU A 1 77 ? -3.236 4.738 13.555 1 94.44 77 GLU A CA 1
ATOM 610 C C . GLU A 1 77 ? -2.479 3.793 12.625 1 94.44 77 GLU A C 1
ATOM 612 O O . GLU A 1 77 ? -1.303 4.016 12.328 1 94.44 77 GLU A O 1
ATOM 617 N N . VAL A 1 78 ? -3.146 2.777 12.227 1 92.06 78 VAL A N 1
ATOM 618 C CA . VAL A 1 78 ? -2.523 1.798 11.344 1 92.06 78 VAL A CA 1
ATOM 619 C C . VAL A 1 78 ? -2.252 2.43 9.977 1 92.06 78 VAL A C 1
ATOM 621 O O . VAL A 1 78 ? -1.214 2.174 9.367 1 92.06 78 VAL A O 1
ATOM 624 N N . LEU A 1 79 ? -3.195 3.18 9.484 1 90.56 79 LEU A N 1
ATOM 625 C CA . LEU A 1 79 ? -3 3.9 8.234 1 90.56 79 LEU A CA 1
ATOM 626 C C . LEU A 1 79 ? -1.801 4.84 8.328 1 90.56 79 LEU A C 1
ATOM 628 O O . LEU A 1 79 ? -0.976 4.891 7.41 1 90.56 79 LEU A O 1
ATOM 632 N N . HIS A 1 80 ? -1.738 5.555 9.383 1 91 80 HIS A N 1
ATOM 633 C CA . HIS A 1 80 ? -0.604 6.441 9.609 1 91 80 HIS A CA 1
ATOM 634 C C . HIS A 1 80 ? 0.709 5.664 9.617 1 91 80 HIS A C 1
ATOM 636 O O . HIS A 1 80 ? 1.693 6.098 9.016 1 91 80 HIS A O 1
ATOM 642 N N . LEU A 1 81 ? 0.699 4.586 10.32 1 90.5 81 LEU A N 1
ATOM 643 C CA . LEU A 1 81 ? 1.89 3.75 10.406 1 90.5 81 LEU A CA 1
ATOM 644 C C . LEU A 1 81 ? 2.322 3.27 9.023 1 90.5 81 LEU A C 1
ATOM 646 O O . LEU A 1 81 ? 3.518 3.207 8.734 1 90.5 81 LEU A O 1
ATOM 650 N N . ALA A 1 82 ? 1.363 2.889 8.203 1 88.88 82 ALA A N 1
ATOM 651 C CA . ALA A 1 82 ? 1.667 2.455 6.84 1 88.88 82 ALA A CA 1
ATOM 652 C C . ALA A 1 82 ? 2.41 3.543 6.07 1 88.88 82 ALA A C 1
ATOM 654 O O . ALA A 1 82 ? 3.387 3.262 5.371 1 88.88 82 ALA A O 1
ATOM 655 N N . THR A 1 83 ? 1.924 4.746 6.203 1 86.69 83 THR A N 1
ATOM 656 C CA . THR A 1 83 ? 2.543 5.855 5.484 1 86.69 83 THR A CA 1
ATOM 657 C C . THR A 1 83 ? 3.955 6.113 6.004 1 86.69 83 THR A C 1
ATOM 659 O O . THR A 1 83 ? 4.855 6.441 5.23 1 86.69 83 THR A O 1
ATOM 662 N N . LEU A 1 84 ? 4.219 5.922 7.281 1 84.44 84 LEU A N 1
ATOM 663 C CA . LEU A 1 84 ? 5.543 6.098 7.875 1 84.44 84 LEU A CA 1
ATOM 664 C C . LEU A 1 84 ? 6.52 5.055 7.344 1 84.44 84 LEU A C 1
ATOM 666 O O . LEU A 1 84 ? 7.66 5.379 7.008 1 84.44 84 LEU A O 1
ATOM 670 N N . ILE A 1 85 ? 6.078 3.889 7.312 1 85.81 85 ILE A N 1
ATOM 671 C CA . ILE A 1 85 ? 6.938 2.783 6.902 1 85.81 85 ILE A CA 1
ATOM 672 C C . ILE A 1 85 ? 7.336 2.955 5.438 1 85.81 85 ILE A C 1
ATOM 674 O O . ILE A 1 85 ? 8.5 2.773 5.078 1 85.81 85 ILE A O 1
ATOM 678 N N . HIS A 1 86 ? 6.438 3.242 4.613 1 84.38 86 HIS A N 1
ATOM 679 C CA . HIS A 1 86 ? 6.746 3.449 3.201 1 84.38 86 HIS A CA 1
ATOM 680 C C . HIS A 1 86 ? 7.648 4.66 3.006 1 84.38 86 HIS A C 1
ATOM 682 O O . HIS A 1 86 ? 8.539 4.648 2.15 1 84.38 86 HIS A O 1
ATOM 688 N N . ASP A 1 87 ? 7.477 5.648 3.852 1 77.06 87 ASP A N 1
ATOM 689 C CA . ASP A 1 87 ? 8.344 6.82 3.805 1 77.06 87 ASP A CA 1
ATOM 690 C C . ASP A 1 87 ? 9.773 6.461 4.199 1 77.06 87 ASP A C 1
ATOM 692 O O . ASP A 1 87 ? 10.734 7.008 3.65 1 77.06 87 ASP A O 1
ATOM 696 N N . ASP A 1 88 ? 9.906 5.594 5.148 1 74.75 88 ASP A N 1
ATOM 697 C CA . ASP A 1 88 ? 11.219 5.172 5.621 1 74.75 88 ASP A CA 1
ATOM 698 C C . ASP A 1 88 ? 11.992 4.449 4.52 1 74.75 88 ASP A C 1
ATOM 700 O O . ASP A 1 88 ? 13.219 4.562 4.438 1 74.75 88 ASP A O 1
ATOM 704 N N . VAL A 1 89 ? 11.359 3.666 3.775 1 69.62 89 VAL A N 1
ATOM 705 C CA . VAL A 1 89 ? 12 2.973 2.66 1 69.62 89 VAL A CA 1
ATOM 706 C C . VAL A 1 89 ? 12.57 3.992 1.677 1 69.62 89 VAL A C 1
ATOM 708 O O . VAL A 1 89 ? 13.688 3.834 1.191 1 69.62 89 VAL A O 1
ATOM 711 N N . ILE A 1 90 ? 11.891 4.945 1.521 1 60.03 90 ILE A N 1
ATOM 712 C CA . ILE A 1 90 ? 12.242 5.988 0.562 1 60.03 90 ILE A CA 1
ATOM 713 C C . ILE A 1 90 ? 13.469 6.75 1.058 1 60.03 90 ILE A C 1
ATOM 715 O O . ILE A 1 90 ? 14.406 6.992 0.295 1 60.03 90 ILE A O 1
ATOM 719 N N . ASP A 1 91 ? 13.391 6.992 2.369 1 61.59 91 ASP A N 1
ATOM 720 C CA . ASP A 1 91 ? 14.438 7.824 2.955 1 61.59 91 ASP A CA 1
ATOM 721 C C . ASP A 1 91 ? 15.711 7.02 3.189 1 61.59 91 ASP A C 1
ATOM 723 O O . ASP A 1 91 ? 16.812 7.578 3.182 1 61.59 91 ASP A O 1
ATOM 727 N N . GLY A 1 92 ? 15.625 5.715 3.623 1 57.91 92 GLY A N 1
ATOM 728 C CA . GLY A 1 92 ? 16.75 4.891 4.008 1 57.91 92 GLY A CA 1
ATOM 729 C C . GLY A 1 92 ? 17.578 4.418 2.822 1 57.91 92 GLY A C 1
ATOM 730 O O . GLY A 1 92 ? 18.672 3.875 2.998 1 57.91 92 GLY A O 1
ATOM 731 N N . ALA A 1 93 ? 17.031 4.441 1.629 1 51.94 93 ALA A N 1
ATOM 732 C CA . ALA A 1 93 ? 17.797 3.945 0.488 1 51.94 93 ALA A CA 1
ATOM 733 C C . ALA A 1 93 ? 19.156 4.641 0.392 1 51.94 93 ALA A C 1
ATOM 735 O O . ALA A 1 93 ? 20.125 4.051 -0.073 1 51.94 93 ALA A O 1
ATOM 736 N N . ASP A 1 94 ? 19.25 5.883 0.937 1 48.12 94 ASP A N 1
ATOM 737 C CA . ASP A 1 94 ? 20.469 6.656 0.707 1 48.12 94 ASP A CA 1
ATOM 738 C C . ASP A 1 94 ? 21.469 6.445 1.835 1 48.12 94 ASP A C 1
ATOM 740 O O . ASP A 1 94 ? 22.672 6.57 1.627 1 48.12 94 ASP A O 1
ATOM 744 N N . LYS A 1 95 ? 21.016 6.316 3.152 1 46.66 95 LYS A N 1
ATOM 745 C CA . LYS A 1 95 ? 21.891 6.523 4.293 1 46.66 95 LYS A CA 1
ATOM 746 C C . LYS A 1 95 ? 22.625 5.234 4.668 1 46.66 95 LYS A C 1
ATOM 748 O O . LYS A 1 95 ? 23.422 5.219 5.602 1 46.66 95 LYS A O 1
ATOM 753 N N . ARG A 1 96 ? 22.219 4.246 4.125 1 41.5 96 ARG A N 1
ATOM 754 C CA . ARG A 1 96 ? 22.812 3.061 4.738 1 41.5 96 ARG A CA 1
ATOM 755 C C . ARG A 1 96 ? 24.125 2.691 4.066 1 41.5 96 ARG A C 1
ATOM 757 O O . ARG A 1 96 ? 24.156 1.865 3.152 1 41.5 96 ARG A O 1
ATOM 764 N N . ARG A 1 97 ? 25.062 3.393 4.457 1 44.34 97 ARG A N 1
ATOM 765 C CA . ARG A 1 97 ? 26.484 3.164 4.223 1 44.34 97 ARG A CA 1
ATOM 766 C C . ARG A 1 97 ? 26.953 1.899 4.93 1 44.34 97 ARG A C 1
ATOM 768 O O . ARG A 1 97 ? 26.656 1.69 6.105 1 44.34 97 ARG A O 1
ATOM 775 N N . GLY A 1 98 ? 27.312 0.919 4.176 1 46.66 98 GLY A N 1
ATOM 776 C CA . GLY A 1 98 ? 28.047 -0.251 4.648 1 46.66 98 GLY A CA 1
ATOM 777 C C . GLY A 1 98 ? 27.219 -1.523 4.59 1 46.66 98 GLY A C 1
ATOM 778 O O . GLY A 1 98 ? 27.703 -2.6 4.945 1 46.66 98 GLY A O 1
ATOM 779 N N . VAL A 1 99 ? 25.984 -1.202 4.504 1 49.06 99 VAL A N 1
ATOM 780 C CA . VAL A 1 99 ? 25.234 -2.445 4.438 1 49.06 99 VAL A CA 1
ATOM 781 C C . VAL A 1 99 ? 25.25 -2.99 3.01 1 49.06 99 VAL A C 1
ATOM 783 O O . VAL A 1 99 ? 25.312 -2.223 2.047 1 49.06 99 VAL A O 1
ATOM 786 N N . THR A 1 100 ? 25.406 -4.273 2.918 1 56.75 100 THR A N 1
ATOM 787 C CA . THR A 1 100 ? 25.453 -4.934 1.618 1 56.75 100 THR A CA 1
ATOM 788 C C . THR A 1 100 ? 24.172 -4.648 0.832 1 56.75 100 THR A C 1
ATOM 790 O O . THR A 1 100 ? 23.109 -4.43 1.419 1 56.75 100 THR A O 1
ATOM 793 N N . ALA A 1 101 ? 24.328 -4.488 -0.342 1 57.81 101 ALA A N 1
ATOM 794 C CA . ALA A 1 101 ? 23.234 -4.285 -1.284 1 57.81 101 ALA A CA 1
ATOM 795 C C . ALA A 1 101 ? 22.109 -5.273 -1.027 1 57.81 101 ALA A C 1
ATOM 797 O O . ALA A 1 101 ? 20.922 -4.906 -1.087 1 57.81 101 ALA A O 1
ATOM 798 N N . ALA A 1 102 ? 22.516 -6.441 -0.646 1 59.59 102 ALA A N 1
ATOM 799 C CA . ALA A 1 102 ? 21.516 -7.488 -0.417 1 59.59 102 ALA A CA 1
ATOM 800 C C . ALA A 1 102 ? 20.688 -7.195 0.828 1 59.59 102 ALA A C 1
ATOM 802 O O . ALA A 1 102 ? 19.469 -7.367 0.823 1 59.59 102 ALA A O 1
ATOM 803 N N . HIS A 1 103 ? 21.312 -6.73 1.766 1 64.06 103 HIS A N 1
ATOM 804 C CA . HIS A 1 103 ? 20.641 -6.418 3.016 1 64.06 103 HIS A CA 1
ATOM 805 C C . HIS A 1 103 ? 19.703 -5.219 2.852 1 64.06 103 HIS A C 1
ATOM 807 O O . HIS A 1 103 ? 18.609 -5.199 3.412 1 64.06 103 HIS A O 1
ATOM 813 N N . GLN A 1 104 ? 20.188 -4.375 2.098 1 68.5 104 GLN A N 1
ATOM 814 C CA . GLN A 1 104 ? 19.359 -3.191 1.85 1 68.5 104 GLN A CA 1
ATOM 815 C C . GLN A 1 104 ? 18.109 -3.547 1.055 1 68.5 104 GLN A C 1
ATOM 817 O O . GLN A 1 104 ? 17.016 -3.066 1.361 1 68.5 104 GLN A O 1
ATOM 822 N N . GLN A 1 105 ? 18.391 -4.43 0.167 1 67.75 105 GLN A N 1
ATOM 823 C CA . GLN A 1 105 ? 17.25 -4.859 -0.651 1 67.75 105 GLN A CA 1
ATOM 824 C C . GLN A 1 105 ? 16.234 -5.617 0.184 1 67.75 105 GLN A C 1
ATOM 826 O O . GLN A 1 105 ? 15.023 -5.414 0.026 1 67.75 105 GLN A O 1
ATOM 831 N N . PHE A 1 106 ? 16.734 -6.402 1.013 1 70.81 106 PHE A N 1
ATOM 832 C CA . PHE A 1 106 ? 15.859 -7.176 1.886 1 70.81 106 PHE A CA 1
ATOM 833 C C . PHE A 1 106 ? 15.062 -6.262 2.811 1 70.81 106 PHE A C 1
ATOM 835 O O . PHE A 1 106 ? 13.852 -6.418 2.955 1 70.81 106 PHE A O 1
ATOM 842 N N . SER A 1 107 ? 15.797 -5.379 3.287 1 73.38 107 SER A N 1
ATOM 843 C CA . SER A 1 107 ? 15.148 -4.449 4.211 1 73.38 107 SER A CA 1
ATOM 844 C C . SER A 1 107 ? 14.094 -3.607 3.506 1 73.38 107 SER A C 1
ATOM 846 O O . SER A 1 107 ? 13.016 -3.377 4.047 1 73.38 107 SER A O 1
ATOM 848 N N . ASN A 1 108 ? 14.453 -3.232 2.318 1 77.06 108 ASN A N 1
ATOM 849 C CA . ASN A 1 108 ? 13.508 -2.443 1.535 1 77.06 108 ASN A CA 1
ATOM 850 C C . ASN A 1 108 ? 12.258 -3.25 1.179 1 77.06 108 ASN A C 1
ATOM 852 O O . ASN A 1 108 ? 11.141 -2.74 1.259 1 77.06 108 ASN A O 1
ATOM 856 N N . ARG A 1 109 ? 12.5 -4.426 0.898 1 77.44 109 ARG A N 1
ATOM 857 C CA . ARG A 1 109 ? 11.391 -5.301 0.539 1 77.44 109 ARG A CA 1
ATOM 858 C C . ARG A 1 109 ? 10.461 -5.516 1.728 1 77.44 109 ARG A C 1
ATOM 860 O O . ARG A 1 109 ? 9.234 -5.445 1.586 1 77.44 109 ARG A O 1
ATOM 867 N N . ILE A 1 110 ? 11.023 -5.73 2.797 1 78.75 110 ILE A N 1
ATOM 868 C CA . ILE A 1 110 ? 10.25 -5.949 4.012 1 78.75 110 ILE A CA 1
ATOM 869 C C . ILE A 1 110 ? 9.438 -4.695 4.336 1 78.75 110 ILE A C 1
ATOM 871 O O . ILE A 1 110 ? 8.266 -4.789 4.707 1 78.75 110 ILE A O 1
ATOM 875 N N . ALA A 1 111 ? 10.062 -3.596 4.16 1 82.5 111 ALA A N 1
ATOM 876 C CA . ALA A 1 111 ? 9.383 -2.34 4.469 1 82.5 111 ALA A CA 1
ATOM 877 C C . ALA A 1 111 ? 8.211 -2.102 3.523 1 82.5 111 ALA A C 1
ATOM 879 O O . ALA A 1 111 ? 7.129 -1.701 3.957 1 82.5 111 ALA A O 1
ATOM 880 N N . ILE A 1 112 ? 8.445 -2.332 2.297 1 84.69 112 ILE A N 1
ATOM 881 C CA . ILE A 1 112 ? 7.398 -2.121 1.303 1 84.69 112 ILE A CA 1
ATOM 882 C C . ILE A 1 112 ? 6.23 -3.062 1.58 1 84.69 112 ILE A C 1
ATOM 884 O O . ILE A 1 112 ? 5.074 -2.631 1.627 1 84.69 112 ILE A O 1
ATOM 888 N N . TYR A 1 113 ? 6.496 -4.254 1.883 1 82.25 113 TYR A N 1
ATOM 889 C CA . TYR A 1 113 ? 5.457 -5.238 2.158 1 82.25 113 TYR A CA 1
ATOM 890 C C . TYR A 1 113 ? 4.723 -4.91 3.453 1 82.25 113 TYR A C 1
ATOM 892 O O . TYR A 1 113 ? 3.508 -5.09 3.551 1 82.25 113 TYR A O 1
ATOM 900 N N . THR A 1 114 ? 5.492 -4.551 4.359 1 84.56 114 THR A N 1
ATOM 901 C CA . THR A 1 114 ? 4.887 -4.172 5.629 1 84.56 114 THR A CA 1
ATOM 902 C C . THR A 1 114 ? 3.883 -3.039 5.434 1 84.56 114 THR A C 1
ATOM 904 O O . THR A 1 114 ? 2.771 -3.09 5.965 1 84.56 114 THR A O 1
ATOM 907 N N . GLY A 1 115 ? 4.305 -2.043 4.719 1 87.81 115 GLY A N 1
ATOM 908 C CA . GLY A 1 115 ? 3.398 -0.945 4.418 1 87.81 115 GLY A CA 1
ATOM 909 C C . GLY A 1 115 ? 2.143 -1.39 3.693 1 87.81 115 GLY A C 1
ATOM 910 O O . GLY A 1 115 ? 1.039 -0.953 4.027 1 87.81 115 GLY A O 1
ATOM 911 N N . ASP A 1 116 ? 2.312 -2.225 2.756 1 86.38 116 ASP A N 1
ATOM 912 C CA . ASP A 1 116 ? 1.177 -2.762 2.012 1 86.38 116 ASP A CA 1
ATOM 913 C C . ASP A 1 116 ? 0.223 -3.518 2.936 1 86.38 116 ASP A C 1
ATOM 915 O O . ASP A 1 116 ? -0.997 -3.379 2.822 1 86.38 116 ASP A O 1
ATOM 919 N N . TYR A 1 117 ? 0.769 -4.297 3.721 1 84.56 117 TYR A N 1
ATOM 920 C CA . TYR A 1 117 ? -0.044 -5.039 4.68 1 84.56 117 TYR A CA 1
ATOM 921 C C . TYR A 1 117 ? -0.837 -4.09 5.57 1 84.56 117 TYR A C 1
ATOM 923 O O . TYR A 1 117 ? -2.033 -4.293 5.793 1 84.56 117 TYR A O 1
ATOM 931 N N . LEU A 1 118 ? -0.134 -3.213 6.035 1 89 118 LEU A N 1
ATOM 932 C CA . LEU A 1 118 ? -0.76 -2.273 6.961 1 89 118 LEU A CA 1
ATOM 933 C C . LEU A 1 118 ? -1.887 -1.508 6.277 1 89 118 LEU A C 1
ATOM 935 O O . LEU A 1 118 ? -2.9 -1.195 6.906 1 89 118 LEU A O 1
ATOM 939 N N . LEU A 1 119 ? -1.694 -1.161 5.043 1 86.62 119 LEU A N 1
ATOM 940 C CA . LEU A 1 119 ? -2.756 -0.488 4.305 1 86.62 119 LEU A CA 1
ATOM 941 C C . LEU A 1 119 ? -3.996 -1.369 4.207 1 86.62 119 LEU A C 1
ATOM 943 O O . LEU A 1 119 ? -5.113 -0.905 4.445 1 86.62 119 LEU A O 1
ATOM 947 N N . ALA A 1 120 ? -3.807 -2.541 3.877 1 82.31 120 ALA A N 1
ATOM 948 C CA . ALA A 1 120 ? -4.918 -3.486 3.814 1 82.31 120 ALA A CA 1
ATOM 949 C C . ALA A 1 120 ? -5.539 -3.693 5.191 1 82.31 120 ALA A C 1
ATOM 951 O O . ALA A 1 120 ? -6.766 -3.742 5.32 1 82.31 120 ALA A O 1
ATOM 952 N N . TYR A 1 121 ? -4.668 -3.871 6.137 1 85.62 121 TYR A N 1
ATOM 953 C CA . TYR A 1 121 ? -5.098 -4.082 7.512 1 85.62 121 TYR A CA 1
ATOM 954 C C . TYR A 1 121 ? -5.934 -2.91 8.008 1 85.62 121 TYR A C 1
ATOM 956 O O . TYR A 1 121 ? -6.957 -3.104 8.672 1 85.62 121 TYR A O 1
ATOM 964 N N . SER A 1 122 ? -5.488 -1.744 7.703 1 89.31 122 SER A N 1
ATOM 965 C CA . SER A 1 122 ? -6.227 -0.542 8.078 1 89.31 122 SER A CA 1
ATOM 966 C C . SER A 1 122 ? -7.641 -0.562 7.504 1 89.31 122 SER A C 1
ATOM 968 O O . SER A 1 122 ? -8.602 -0.22 8.195 1 89.31 122 SER A O 1
ATOM 970 N N . SER A 1 123 ? -7.797 -0.942 6.305 1 82.69 123 SER A N 1
ATOM 971 C CA . SER A 1 123 ? -9.102 -1.014 5.656 1 82.69 123 SER A CA 1
ATOM 972 C C . SER A 1 123 ? -10.008 -2.031 6.344 1 82.69 123 SER A C 1
ATOM 974 O O . SER A 1 123 ? -11.211 -1.811 6.473 1 82.69 123 SER A O 1
ATOM 976 N N . ARG A 1 124 ? -9.445 -3.143 6.719 1 82.75 124 ARG A N 1
ATOM 977 C CA . ARG A 1 124 ? -10.211 -4.164 7.434 1 82.75 124 ARG A CA 1
ATOM 978 C C . ARG A 1 124 ? -10.734 -3.627 8.758 1 82.75 124 ARG A C 1
ATOM 980 O O . ARG A 1 124 ? -11.891 -3.863 9.117 1 82.75 124 ARG A O 1
ATOM 987 N N . LEU A 1 125 ? -9.852 -2.961 9.438 1 88.25 125 LEU A N 1
ATOM 988 C CA . LEU A 1 125 ? -10.258 -2.365 10.703 1 88.25 125 LEU A CA 1
ATOM 989 C C . LEU A 1 125 ? -11.383 -1.357 10.5 1 88.25 125 LEU A C 1
ATOM 991 O O . LEU A 1 125 ? -12.328 -1.311 11.281 1 88.25 125 LEU A O 1
ATOM 995 N N . PHE A 1 126 ? -11.281 -0.563 9.453 1 86.94 126 PHE A N 1
ATOM 996 C CA . PHE A 1 126 ? -12.312 0.408 9.117 1 86.94 126 PHE A CA 1
ATOM 997 C C . PHE A 1 126 ? -13.648 -0.288 8.852 1 86.94 126 PHE A C 1
ATOM 999 O O . PHE A 1 126 ? -14.688 0.133 9.367 1 86.94 126 PHE A O 1
ATOM 1006 N N . GLY A 1 127 ? -13.602 -1.301 8.055 1 80.06 127 GLY A N 1
ATOM 1007 C CA . GLY A 1 127 ? -14.805 -2.066 7.762 1 80.06 127 GLY A CA 1
ATOM 1008 C C . GLY A 1 127 ? -15.469 -2.635 9.008 1 80.06 127 GLY A C 1
ATOM 1009 O O . GLY A 1 127 ? -16.703 -2.637 9.117 1 80.06 127 GLY A O 1
ATOM 1010 N N . LYS A 1 128 ? -14.672 -3.156 9.883 1 84.81 128 LYS A N 1
ATOM 1011 C CA . LYS A 1 128 ? -15.211 -3.691 11.133 1 84.81 128 LYS A CA 1
ATOM 1012 C C . LYS A 1 128 ? -15.891 -2.598 11.953 1 84.81 128 LYS A C 1
ATOM 1014 O O . LYS A 1 128 ? -16.953 -2.826 12.539 1 84.81 128 LYS A O 1
ATOM 1019 N N . GLY A 1 129 ? -15.25 -1.447 12.039 1 87.38 129 GLY A N 1
ATOM 1020 C CA . GLY A 1 129 ? -15.883 -0.319 12.703 1 87.38 129 GLY A CA 1
ATOM 1021 C C . GLY A 1 129 ? -17.234 0.042 12.125 1 87.38 129 GLY A C 1
ATOM 1022 O O . GLY A 1 129 ? -18.188 0.302 12.867 1 87.38 129 GLY A O 1
ATOM 1023 N N . LEU A 1 130 ? -17.344 0.011 10.859 1 82.44 130 LEU A N 1
ATOM 1024 C CA . LEU A 1 130 ? -18.594 0.341 10.172 1 82.44 130 LEU A CA 1
ATOM 1025 C C . LEU A 1 130 ? -19.672 -0.69 10.484 1 82.44 130 LEU A C 1
ATOM 1027 O O . LEU A 1 130 ? -20.844 -0.335 10.688 1 82.44 130 LEU A O 1
ATOM 1031 N N . ARG A 1 131 ? -19.297 -1.924 10.469 1 80.56 131 ARG A N 1
ATOM 1032 C CA . ARG A 1 131 ? -20.234 -2.996 10.75 1 80.56 131 ARG A CA 1
ATOM 1033 C C . ARG A 1 131 ? -20.797 -2.867 12.164 1 80.56 131 ARG A C 1
ATOM 1035 O O . ARG A 1 131 ? -21.984 -3.131 12.391 1 80.56 131 ARG A O 1
ATOM 1042 N N . LEU A 1 132 ? -19.969 -2.492 13 1 86 132 LEU A N 1
ATOM 1043 C CA . LEU A 1 132 ? -20.375 -2.352 14.391 1 86 132 LEU A CA 1
ATOM 1044 C C . LEU A 1 132 ? -21.328 -1.165 14.57 1 86 132 LEU A C 1
ATOM 1046 O O . LEU A 1 132 ? -22.125 -1.131 15.508 1 86 132 LEU A O 1
ATOM 1050 N N . LEU A 1 133 ? -21.25 -0.134 13.727 1 81.12 133 LEU A N 1
ATOM 1051 C CA . LEU A 1 133 ? -22.109 1.042 13.781 1 81.12 133 LEU A CA 1
ATOM 1052 C C . LEU A 1 133 ? -23.469 0.759 13.133 1 81.12 133 LEU A C 1
ATOM 1054 O O . LEU A 1 133 ? -24.406 1.532 13.297 1 81.12 133 LEU A O 1
ATOM 1058 N N . GLU A 1 134 ? -23.766 -0.414 12.672 1 69.81 134 GLU A N 1
ATOM 1059 C CA . GLU A 1 134 ? -25 -0.779 11.984 1 69.81 134 GLU A CA 1
ATOM 1060 C C . GLU A 1 134 ? -25.406 0.291 10.977 1 69.81 134 GLU A C 1
ATOM 1062 O O . GLU A 1 134 ? -26.562 0.726 10.953 1 69.81 134 GLU A O 1
ATOM 1067 N N . VAL A 1 135 ? -24.484 0.875 10.375 1 60.59 135 VAL A N 1
ATOM 1068 C CA . VAL A 1 135 ? -24.734 1.975 9.453 1 60.59 135 VAL A CA 1
ATOM 1069 C C . VAL A 1 135 ? -25.484 1.46 8.219 1 60.59 135 VAL A C 1
ATOM 1071 O O . VAL A 1 135 ? -25.297 0.31 7.816 1 60.59 135 VAL A O 1
ATOM 1074 N N . SER A 1 136 ? -26.453 2.201 7.805 1 59.09 136 SER A N 1
ATOM 1075 C CA . SER A 1 136 ? -27.125 1.915 6.543 1 59.09 136 SER A CA 1
ATOM 1076 C C . SER A 1 136 ? -26.172 2.094 5.359 1 59.09 136 SER A C 1
ATOM 1078 O O . SER A 1 136 ? -25.156 2.773 5.469 1 59.09 136 SER A O 1
ATOM 1080 N N . ARG A 1 137 ? -26.359 1.351 4.27 1 54.88 137 ARG A N 1
ATOM 1081 C CA . ARG A 1 137 ? -25.594 1.382 3.023 1 54.88 137 ARG A CA 1
ATOM 1082 C C . ARG A 1 137 ? -25.281 2.814 2.609 1 54.88 137 ARG A C 1
ATOM 1084 O O . ARG A 1 137 ? -24.219 3.088 2.055 1 54.88 137 ARG A O 1
ATOM 1091 N N . ASP A 1 138 ? -26.203 3.701 2.789 1 52.19 138 ASP A N 1
ATOM 1092 C CA . ASP A 1 138 ? -26.094 5.082 2.328 1 52.19 138 ASP A CA 1
ATOM 1093 C C . ASP A 1 138 ? -25.062 5.852 3.139 1 52.19 138 ASP A C 1
ATOM 1095 O O . ASP A 1 138 ? -24.5 6.84 2.66 1 52.19 138 ASP A O 1
ATOM 1099 N N . ASP A 1 139 ? -24.875 5.344 4.27 1 53.69 139 ASP A N 1
ATOM 1100 C CA . ASP A 1 139 ? -23.969 6.059 5.176 1 53.69 139 ASP A CA 1
ATOM 1101 C C . ASP A 1 139 ? -22.516 5.73 4.871 1 53.69 139 ASP A C 1
ATOM 1103 O O . ASP A 1 139 ? -21.609 6.379 5.395 1 53.69 139 ASP A O 1
ATOM 1107 N N . LEU A 1 140 ? -22.328 4.816 4.07 1 52.72 140 LEU A N 1
ATOM 1108 C CA . LEU A 1 140 ? -21 4.27 3.863 1 52.72 140 LEU A CA 1
ATOM 1109 C C . LEU A 1 140 ? -20.141 5.23 3.041 1 52.72 140 LEU A C 1
ATOM 1111 O O . LEU A 1 140 ? -18.938 5.031 2.908 1 52.72 140 LEU A O 1
ATOM 1115 N N . ASP A 1 141 ? -20.688 6.227 2.463 1 52 141 ASP A N 1
ATOM 1116 C CA . ASP A 1 141 ? -19.844 7.113 1.663 1 52 141 ASP A CA 1
ATOM 1117 C C . ASP A 1 141 ? -19.047 8.055 2.553 1 52 141 ASP A C 1
ATOM 1119 O O . ASP A 1 141 ? -18.969 9.258 2.283 1 52 141 ASP A O 1
ATOM 1123 N N . LEU A 1 142 ? -18.703 7.637 3.6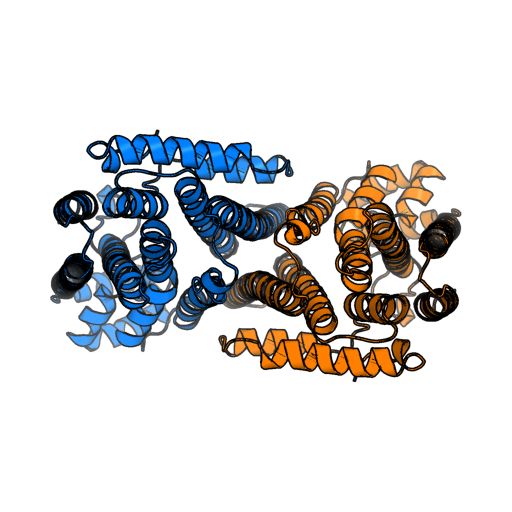74 1 51.88 142 LEU A N 1
ATOM 1124 C CA . LEU A 1 142 ? -17.984 8.492 4.609 1 51.88 142 LEU A CA 1
ATOM 1125 C C . LEU A 1 142 ? -16.672 8.969 4.008 1 51.88 142 LEU A C 1
ATOM 1127 O O . LEU A 1 142 ? -15.695 9.188 4.734 1 51.88 142 LEU A O 1
ATOM 1131 N N . GLY A 1 143 ? -16.688 9.289 2.635 1 52.16 143 GLY A N 1
ATOM 1132 C CA . GLY A 1 143 ? -15.578 10.055 2.088 1 52.16 143 GLY A CA 1
ATOM 1133 C C . GLY A 1 143 ? -14.297 9.258 1.977 1 52.16 143 GLY A C 1
ATOM 1134 O O . GLY A 1 143 ? -13.242 9.805 1.66 1 52.16 143 GLY A O 1
ATOM 1135 N N . ASN A 1 144 ? -14.43 7.941 2.215 1 55.09 144 ASN A N 1
ATOM 1136 C CA . ASN A 1 144 ? -13.234 7.117 2.354 1 55.09 144 ASN A CA 1
ATOM 1137 C C . ASN A 1 144 ? -12.664 6.73 0.994 1 55.09 144 ASN A C 1
ATOM 1139 O O . ASN A 1 144 ? -11.477 6.418 0.883 1 55.09 144 ASN A O 1
ATOM 1143 N N . ASP A 1 145 ? -13.484 7.125 -0.002 1 57.84 145 ASP A N 1
ATOM 1144 C CA . ASP A 1 145 ? -13.07 6.527 -1.266 1 57.84 145 ASP A CA 1
ATOM 1145 C C . ASP A 1 145 ? -11.812 7.207 -1.811 1 57.84 145 ASP A C 1
ATOM 1147 O O . ASP A 1 145 ? -11.102 6.637 -2.641 1 57.84 145 ASP A O 1
ATOM 1151 N N . LYS A 1 146 ? -11.508 8.367 -1.16 1 65.75 146 LYS A N 1
ATOM 1152 C CA . LYS A 1 146 ? -10.375 9.062 -1.765 1 65.75 146 LYS A CA 1
ATOM 1153 C C . LYS A 1 146 ? -9.305 9.375 -0.723 1 65.75 146 LYS A C 1
ATOM 1155 O O . LYS A 1 146 ? -8.469 10.258 -0.932 1 65.75 146 LYS A O 1
ATOM 1160 N N . LEU A 1 147 ? -9.406 8.727 0.338 1 71.31 147 LEU A N 1
ATOM 1161 C CA . LEU A 1 147 ? -8.523 9 1.464 1 71.31 147 LEU A CA 1
ATOM 1162 C C . LEU A 1 147 ? -7.062 8.812 1.066 1 71.31 147 LEU A C 1
ATOM 1164 O O . LEU A 1 147 ? -6.262 9.742 1.172 1 71.31 147 LEU A O 1
ATOM 1168 N N . MET A 1 148 ? -6.785 7.684 0.51 1 70.62 148 MET A N 1
ATOM 1169 C CA . MET A 1 148 ? -5.395 7.379 0.181 1 70.62 148 MET A CA 1
ATOM 1170 C C . MET A 1 148 ? -4.895 8.266 -0.952 1 70.62 148 MET A C 1
ATOM 1172 O O . MET A 1 148 ? -3.744 8.711 -0.937 1 70.62 148 MET A O 1
ATOM 1176 N N . GLU A 1 149 ? -5.797 8.578 -1.756 1 72.5 149 GLU A N 1
ATOM 1177 C CA . GLU A 1 149 ? -5.426 9.445 -2.873 1 72.5 149 GLU A CA 1
ATOM 1178 C C . GLU A 1 149 ? -5.02 10.836 -2.387 1 72.5 149 GLU A C 1
ATOM 1180 O O . GLU A 1 149 ? -4.062 11.422 -2.898 1 72.5 149 GLU A O 1
ATOM 1185 N N . THR A 1 150 ? -5.754 11.281 -1.468 1 76.38 150 THR A N 1
ATOM 1186 C CA . THR A 1 150 ? -5.461 12.609 -0.941 1 76.38 150 THR A CA 1
ATOM 1187 C C . THR A 1 150 ? -4.113 12.625 -0.225 1 76.38 150 THR A C 1
ATOM 1189 O O . THR A 1 150 ? -3.309 13.539 -0.426 1 76.38 150 THR A O 1
ATOM 1192 N N . ILE A 1 151 ? -3.898 11.625 0.558 1 79.06 151 ILE A N 1
ATOM 1193 C CA . ILE A 1 151 ? -2.637 11.523 1.286 1 79.06 151 ILE A CA 1
ATOM 1194 C C . ILE A 1 151 ? -1.477 11.43 0.298 1 79.06 151 ILE A C 1
ATOM 1196 O O . ILE A 1 151 ? -0.486 12.156 0.428 1 79.06 151 ILE A O 1
ATOM 1200 N N . LEU A 1 152 ? -1.62 10.633 -0.705 1 76.19 152 LEU A N 1
ATOM 1201 C CA . LEU A 1 152 ? -0.573 10.406 -1.696 1 76.19 152 LEU A CA 1
ATOM 1202 C C . LEU A 1 152 ? -0.307 11.672 -2.504 1 76.19 152 LEU A C 1
ATOM 1204 O O . LEU A 1 152 ? 0.839 11.961 -2.852 1 76.19 152 LEU A O 1
ATOM 1208 N N . ARG A 1 153 ? -1.329 12.367 -2.756 1 76.75 153 ARG A N 1
ATOM 1209 C CA . ARG A 1 153 ? -1.161 13.625 -3.479 1 76.75 153 ARG A CA 1
ATOM 1210 C C . ARG A 1 153 ? -0.291 14.594 -2.689 1 76.75 153 ARG A C 1
ATOM 1212 O O . ARG A 1 153 ? 0.566 15.273 -3.26 1 76.75 153 ARG A O 1
ATOM 1219 N N . GLY A 1 154 ? -0.599 14.672 -1.461 1 79.75 154 GLY A N 1
ATOM 1220 C CA . GLY A 1 154 ? 0.224 15.516 -0.613 1 79.75 154 GLY A CA 1
ATOM 1221 C C . GLY A 1 154 ? 1.685 15.109 -0.599 1 79.75 154 GLY A C 1
ATOM 1222 O O . GLY A 1 154 ? 2.572 15.953 -0.71 1 79.75 154 GLY A O 1
ATOM 1223 N N . GLU A 1 155 ? 1.926 13.844 -0.488 1 76.69 155 GLU A N 1
ATOM 1224 C CA . GLU A 1 155 ? 3.287 13.32 -0.467 1 76.69 155 GLU A CA 1
ATOM 1225 C C . GLU A 1 155 ? 3.992 13.555 -1.799 1 76.69 155 GLU A C 1
ATOM 1227 O O . GLU A 1 155 ? 5.16 13.945 -1.828 1 76.69 155 GLU A O 1
ATOM 1232 N N . LEU A 1 156 ? 3.316 13.273 -2.842 1 75.88 156 LEU A N 1
ATOM 1233 C CA . LEU A 1 156 ? 3.873 13.461 -4.18 1 75.88 156 LEU A CA 1
ATOM 1234 C C . LEU A 1 156 ? 4.203 14.922 -4.434 1 75.88 156 LEU A C 1
ATOM 1236 O O . LEU A 1 156 ? 5.23 15.242 -5.039 1 75.88 156 LEU A O 1
ATOM 1240 N N . SER A 1 157 ? 3.27 15.719 -4.004 1 79.88 157 SER A N 1
ATOM 1241 C CA . SER A 1 157 ? 3.523 17.141 -4.152 1 79.88 157 SER A CA 1
ATOM 1242 C C . SER A 1 157 ? 4.816 17.562 -3.453 1 79.88 157 SER A C 1
ATOM 1244 O O . SER A 1 157 ? 5.59 18.359 -3.984 1 79.88 157 SER A O 1
ATOM 1246 N N . GLN A 1 158 ? 4.984 17 -2.369 1 79.44 158 GLN A N 1
ATOM 1247 C CA . GLN A 1 158 ? 6.219 17.312 -1.649 1 79.44 158 GLN A CA 1
ATOM 1248 C C . GLN A 1 158 ? 7.441 16.844 -2.422 1 79.44 158 GLN A C 1
ATOM 1250 O O . GLN A 1 158 ? 8.453 17.547 -2.494 1 79.44 158 GLN A O 1
ATOM 1255 N N . LEU A 1 159 ? 7.359 15.734 -2.902 1 76.19 159 LEU A N 1
ATOM 1256 C CA . LEU A 1 159 ? 8.461 15.172 -3.678 1 76.19 159 LEU A CA 1
ATOM 1257 C C . LEU A 1 159 ? 8.766 16.031 -4.898 1 76.19 159 LEU A C 1
ATOM 1259 O O . LEU A 1 159 ? 9.93 16.281 -5.223 1 76.19 159 LEU A O 1
ATOM 1263 N N . LEU A 1 160 ? 7.789 16.469 -5.484 1 78.75 160 LEU A N 1
ATOM 1264 C CA . LEU A 1 160 ? 7.938 17.234 -6.715 1 78.75 160 LEU A CA 1
ATOM 1265 C C . LEU A 1 160 ? 8.477 18.641 -6.422 1 78.75 160 LEU A C 1
ATOM 1267 O O . LEU A 1 160 ? 9.094 19.266 -7.289 1 78.75 160 LEU A O 1
ATOM 1271 N N . ASN A 1 161 ? 8.219 18.984 -5.285 1 86.19 161 ASN A N 1
ATOM 1272 C CA . ASN A 1 161 ? 8.641 20.328 -4.914 1 86.19 161 ASN A CA 1
ATOM 1273 C C . ASN A 1 161 ? 10.008 20.328 -4.242 1 86.19 161 ASN A C 1
ATOM 1275 O O . ASN A 1 161 ? 10.492 21.375 -3.809 1 86.19 161 ASN A O 1
ATOM 1279 N N . GLN A 1 162 ? 10.609 19.172 -4.238 1 87.19 162 GLN A N 1
ATOM 1280 C CA . GLN A 1 162 ? 11.906 19.078 -3.582 1 87.19 162 GLN A CA 1
ATOM 1281 C C . GLN A 1 162 ? 12.953 19.906 -4.328 1 87.19 162 GLN A C 1
ATOM 1283 O O . GLN A 1 162 ? 13.031 19.859 -5.555 1 87.19 162 GLN A O 1
ATOM 1288 N N . PHE A 1 163 ? 13.688 20.688 -3.588 1 91.19 163 PHE A N 1
ATOM 1289 C CA . PHE A 1 163 ? 14.766 21.531 -4.055 1 91.19 163 PHE A CA 1
ATOM 1290 C C . PHE A 1 163 ? 14.25 22.562 -5.047 1 91.19 163 PHE A C 1
ATOM 1292 O O . PHE A 1 163 ? 14.961 22.953 -5.98 1 91.19 163 PHE A O 1
ATOM 1299 N N . ASP A 1 164 ? 13.023 22.906 -4.914 1 93.25 164 ASP A N 1
ATOM 1300 C CA . ASP A 1 164 ? 12.445 23.969 -5.75 1 93.25 164 ASP A CA 1
ATOM 1301 C C . ASP A 1 164 ? 12.539 25.328 -5.066 1 93.25 164 ASP A C 1
ATOM 1303 O O . ASP A 1 164 ? 11.703 25.672 -4.234 1 93.25 164 ASP A O 1
ATOM 1307 N N . ALA A 1 165 ? 13.477 26.078 -5.578 1 94.44 165 ALA A N 1
ATOM 1308 C CA . ALA A 1 165 ? 13.695 27.391 -4.988 1 94.44 165 ALA A CA 1
ATOM 1309 C C . ALA A 1 165 ? 12.523 28.328 -5.266 1 94.44 165 ALA A C 1
ATOM 1311 O O . ALA A 1 165 ? 12.398 29.375 -4.641 1 94.44 165 ALA A O 1
ATOM 1312 N N . ASN A 1 166 ? 11.578 27.922 -6.133 1 94.44 166 ASN A N 1
ATOM 1313 C CA . ASN A 1 166 ? 10.414 28.75 -6.461 1 94.44 166 ASN A CA 1
ATOM 1314 C C . ASN A 1 166 ? 9.172 28.297 -5.688 1 94.44 166 ASN A C 1
ATOM 1316 O O . ASN A 1 166 ? 8.062 28.734 -5.988 1 94.44 166 ASN A O 1
ATOM 1320 N N . MET A 1 167 ? 9.422 27.484 -4.75 1 94.94 167 MET A N 1
ATOM 1321 C CA . MET A 1 167 ? 8.328 27.031 -3.9 1 94.94 167 MET A CA 1
ATOM 1322 C C . MET A 1 167 ? 7.531 28.203 -3.355 1 94.94 167 MET A C 1
ATOM 1324 O O . MET A 1 167 ? 8.102 29.234 -2.986 1 94.94 167 MET A O 1
ATOM 1328 N N . THR A 1 168 ? 6.145 28.047 -3.307 1 95.81 168 THR A N 1
ATOM 1329 C CA . THR A 1 168 ? 5.262 29.078 -2.797 1 95.81 168 THR A CA 1
ATOM 1330 C C . THR A 1 168 ? 4.559 28.625 -1.522 1 95.81 168 THR A C 1
ATOM 1332 O O . THR A 1 168 ? 4.5 27.422 -1.241 1 95.81 168 THR A O 1
ATOM 1335 N N . MET A 1 169 ? 4.066 29.578 -0.799 1 97.12 169 MET A N 1
ATOM 1336 C CA . MET A 1 169 ? 3.291 29.266 0.397 1 97.12 169 MET A CA 1
ATOM 1337 C C . MET A 1 169 ? 2.041 28.469 0.042 1 97.12 169 MET A C 1
ATOM 1339 O O . MET A 1 169 ? 1.681 27.531 0.747 1 97.12 169 MET A O 1
ATOM 1343 N N . LYS A 1 170 ? 1.426 28.828 -1.02 1 96.31 170 LYS A N 1
ATOM 1344 C CA . LYS A 1 170 ? 0.226 28.125 -1.47 1 96.31 170 LYS A CA 1
ATOM 1345 C C . LYS A 1 170 ? 0.517 26.656 -1.736 1 96.31 170 LYS A C 1
ATOM 1347 O O . LYS A 1 170 ? -0.238 25.781 -1.308 1 96.31 170 LYS A O 1
ATOM 1352 N N . ALA A 1 171 ? 1.584 26.391 -2.436 1 94.44 171 ALA A N 1
ATOM 1353 C CA . ALA A 1 171 ? 1.966 25.016 -2.744 1 94.44 171 ALA A CA 1
ATOM 1354 C C . ALA A 1 171 ? 2.309 24.25 -1.474 1 94.44 171 ALA A C 1
ATOM 1356 O O . ALA A 1 171 ? 1.938 23.078 -1.33 1 94.44 171 ALA A O 1
ATOM 1357 N N . TYR A 1 172 ? 2.996 24.953 -0.602 1 96.5 172 TYR A N 1
ATOM 1358 C CA . TYR A 1 172 ? 3.377 24.344 0.669 1 96.5 172 TYR A CA 1
ATOM 1359 C C . TYR A 1 172 ? 2.146 23.969 1.479 1 96.5 172 TYR A C 1
ATOM 1361 O O . TYR A 1 172 ? 2.043 22.844 1.966 1 96.5 172 TYR A O 1
ATOM 1369 N N . LEU A 1 173 ? 1.232 24.875 1.568 1 97.38 173 LEU A N 1
ATOM 1370 C CA . LEU A 1 173 ? 0.036 24.641 2.367 1 97.38 173 LEU A CA 1
ATOM 1371 C C . LEU A 1 173 ? -0.787 23.5 1.778 1 97.38 173 LEU A C 1
ATOM 1373 O O . LEU A 1 173 ? -1.354 22.688 2.518 1 97.38 173 LEU A O 1
ATOM 1377 N N . LYS A 1 174 ? -0.876 23.453 0.534 1 93.5 174 LYS A N 1
ATOM 1378 C CA . LYS A 1 174 ? -1.576 22.344 -0.119 1 93.5 174 LYS A CA 1
ATOM 1379 C C . LYS A 1 174 ? -0.903 21.016 0.186 1 93.5 174 LYS A C 1
ATOM 1381 O O . LYS A 1 174 ? -1.58 20 0.407 1 93.5 174 LYS A O 1
ATOM 1386 N N . GLN A 1 175 ? 0.357 21.016 0.194 1 92.62 175 GLN A N 1
ATOM 1387 C CA . GLN A 1 175 ? 1.144 19.812 0.468 1 92.62 175 GLN A CA 1
ATOM 1388 C C . GLN A 1 175 ? 0.867 19.281 1.872 1 92.62 175 GLN A C 1
ATOM 1390 O O . GLN A 1 175 ? 0.574 18.109 2.047 1 92.62 175 GLN A O 1
ATOM 1395 N N . ILE A 1 176 ? 0.96 20.125 2.822 1 95.75 176 ILE A N 1
ATOM 1396 C CA . ILE A 1 176 ? 0.826 19.656 4.195 1 95.75 176 ILE A CA 1
ATOM 1397 C C . ILE A 1 176 ? -0.643 19.359 4.5 1 95.75 176 ILE A C 1
ATOM 1399 O O . ILE A 1 176 ? -0.954 18.578 5.398 1 95.75 176 ILE A O 1
ATOM 1403 N N . GLN A 1 177 ? -1.546 20.016 3.768 1 95.12 177 GLN A N 1
ATOM 1404 C CA . GLN A 1 177 ? -2.963 19.688 3.879 1 95.12 177 GLN A CA 1
ATOM 1405 C C . GLN A 1 177 ? -3.221 18.234 3.508 1 95.12 177 GLN A C 1
ATOM 1407 O O . GLN A 1 177 ? -4.008 17.547 4.168 1 95.12 177 GLN A O 1
ATOM 1412 N N . GLY A 1 178 ? -2.578 17.844 2.498 1 90.25 178 GLY A N 1
ATOM 1413 C CA . GLY A 1 178 ? -2.768 16.484 2.023 1 90.25 178 GLY A CA 1
ATOM 1414 C C . GLY A 1 178 ? -1.986 15.453 2.824 1 90.25 178 GLY A C 1
ATOM 1415 O O . GLY A 1 178 ? -2.537 14.438 3.244 1 90.25 178 GLY A O 1
ATOM 1416 N N . LYS A 1 179 ? -0.755 15.727 3.107 1 89.06 179 LYS A N 1
ATOM 1417 C CA . LYS A 1 179 ? 0.144 14.727 3.676 1 89.06 179 LYS A CA 1
ATOM 1418 C C . LYS A 1 179 ? -0.109 14.547 5.168 1 89.06 179 LYS A C 1
ATOM 1420 O O . LYS A 1 179 ? 0.045 13.445 5.699 1 89.06 179 LYS A O 1
ATOM 1425 N N . THR A 1 180 ? -0.521 15.594 5.855 1 92.75 180 THR A N 1
ATOM 1426 C CA . THR A 1 180 ? -0.619 15.531 7.309 1 92.75 180 THR A CA 1
ATOM 1427 C C . THR A 1 180 ? -2.029 15.883 7.773 1 92.75 180 THR A C 1
ATOM 1429 O O . THR A 1 180 ? -2.691 15.078 8.43 1 92.75 180 THR A O 1
ATOM 1432 N N . ALA A 1 181 ? -2.52 16.969 7.41 1 95.69 181 ALA A N 1
ATOM 1433 C CA . ALA A 1 181 ? -3.736 17.547 7.98 1 95.69 181 ALA A CA 1
ATOM 1434 C C . ALA A 1 181 ? -4.961 16.719 7.613 1 95.69 181 ALA A C 1
ATOM 1436 O O . ALA A 1 181 ? -5.918 16.641 8.383 1 95.69 181 ALA A O 1
ATOM 1437 N N . PHE A 1 182 ? -4.941 16.141 6.504 1 92.81 182 PHE A N 1
ATOM 1438 C CA . PHE A 1 182 ? -6.078 15.352 6.035 1 92.81 182 PHE A CA 1
ATOM 1439 C C . PHE A 1 182 ? -6.422 14.25 7.031 1 92.81 182 PHE A C 1
ATOM 1441 O O . PHE A 1 182 ? -7.59 14.047 7.359 1 92.81 182 PHE A O 1
ATOM 1448 N N . LEU A 1 183 ? -5.426 13.539 7.531 1 93.38 183 LEU A N 1
ATOM 1449 C CA . LEU A 1 183 ? -5.664 12.438 8.453 1 93.38 183 LEU A CA 1
ATOM 1450 C C . LEU A 1 183 ? -6.219 12.945 9.781 1 93.38 183 LEU A C 1
ATOM 1452 O O . LEU A 1 183 ? -7.023 12.273 10.422 1 93.38 183 LEU A O 1
ATOM 1456 N N . PHE A 1 184 ? -5.801 14.094 10.18 1 95.19 184 PHE A N 1
ATOM 1457 C CA . PHE A 1 184 ? -6.371 14.719 11.367 1 95.19 184 PHE A CA 1
ATOM 1458 C C . PHE A 1 184 ? -7.852 15.023 11.156 1 95.19 184 PHE A C 1
ATOM 1460 O O . PHE A 1 184 ? -8.664 14.805 12.062 1 95.19 184 PHE A O 1
ATOM 1467 N N . GLY A 1 185 ? -8.117 15.562 10.039 1 94.94 185 GLY A N 1
ATOM 1468 C CA . GLY A 1 185 ? -9.508 15.812 9.695 1 94.94 185 GLY A CA 1
ATOM 1469 C C . GLY A 1 185 ? -10.359 14.555 9.75 1 94.94 185 GLY A C 1
ATOM 1470 O O . GLY A 1 185 ? -11.445 14.562 10.336 1 94.94 185 GLY A O 1
ATOM 1471 N N . LEU A 1 186 ? -9.82 13.516 9.172 1 93.06 186 LEU A N 1
ATOM 1472 C CA . LEU A 1 186 ? -10.539 12.25 9.148 1 93.06 186 LEU A CA 1
ATOM 1473 C C . LEU A 1 186 ? -10.75 11.727 10.57 1 93.06 186 LEU A C 1
ATOM 1475 O O . LEU A 1 186 ? -11.789 11.133 10.867 1 93.06 186 LEU A O 1
ATOM 1479 N N . ALA A 1 187 ? -9.766 11.836 11.367 1 95.12 187 ALA A N 1
ATOM 1480 C CA . ALA A 1 187 ? -9.859 11.398 12.758 1 95.12 187 ALA A CA 1
ATOM 1481 C C . ALA A 1 187 ? -11.055 12.047 13.453 1 95.12 187 ALA A C 1
ATOM 1483 O O . ALA A 1 187 ? -11.859 11.367 14.086 1 95.12 187 ALA A O 1
ATOM 1484 N N . CYS A 1 188 ? -11.203 13.32 13.297 1 94.44 188 CYS A N 1
ATOM 1485 C CA . CYS A 1 188 ? -12.289 14.055 13.93 1 94.44 188 CYS A CA 1
ATOM 1486 C C . CYS A 1 188 ? -13.633 13.68 13.305 1 94.44 188 CYS A C 1
ATOM 1488 O O . CYS A 1 188 ? -14.625 13.516 14.016 1 94.44 188 CYS A O 1
ATOM 1490 N N . GLN A 1 189 ? -13.648 13.547 12.031 1 92.12 189 GLN A N 1
ATOM 1491 C CA . GLN A 1 189 ? -14.875 13.203 11.32 1 92.12 189 GLN A CA 1
ATOM 1492 C C . GLN A 1 189 ? -15.383 11.82 11.734 1 92.12 189 GLN A C 1
ATOM 1494 O O . GLN A 1 189 ? -16.562 11.664 12.055 1 92.12 189 GLN A O 1
ATOM 1499 N N . LEU A 1 190 ? -14.516 10.867 11.727 1 91.62 190 LEU A N 1
ATOM 1500 C CA . LEU A 1 190 ? -14.898 9.516 12.102 1 91.62 190 LEU A CA 1
ATOM 1501 C C . LEU A 1 190 ? -15.266 9.438 13.578 1 91.62 190 LEU A C 1
ATOM 1503 O O . LEU A 1 190 ? -16.203 8.727 13.961 1 91.62 190 LEU A O 1
ATOM 1507 N N . GLY A 1 191 ? -14.469 10.125 14.352 1 93.94 191 GLY A N 1
ATOM 1508 C CA . GLY A 1 191 ? -14.75 10.148 15.773 1 93.94 191 GLY A CA 1
ATOM 1509 C C . GLY A 1 191 ? -16.125 10.711 16.094 1 93.94 191 GLY A C 1
ATOM 1510 O O . GLY A 1 191 ? -16.812 10.195 16.984 1 93.94 191 GLY A O 1
ATOM 1511 N N . SER A 1 192 ? -16.578 11.688 15.398 1 91.94 192 SER A N 1
ATOM 1512 C CA . SER A 1 192 ? -17.844 12.352 15.703 1 91.94 192 SER A CA 1
ATOM 1513 C C . SER A 1 192 ? -19 11.742 14.906 1 91.94 192 SER A C 1
ATOM 1515 O O . SER A 1 192 ? -20.141 12.164 15.055 1 91.94 192 SER A O 1
ATOM 1517 N N . PHE A 1 193 ? -18.703 10.828 14.141 1 89 193 PHE A N 1
ATOM 1518 C CA . PHE A 1 193 ? -19.703 10.289 13.227 1 89 193 PHE A CA 1
ATOM 1519 C C . PHE A 1 193 ? -20.781 9.539 13.992 1 89 193 PHE A C 1
ATOM 1521 O O . PHE A 1 193 ? -20.484 8.664 14.812 1 89 193 PHE A O 1
ATOM 1528 N N . VAL A 1 194 ? -21.984 9.852 13.75 1 85.81 194 VAL A N 1
ATOM 1529 C CA . VAL A 1 194 ? -23.141 9.133 14.25 1 85.81 194 VAL A CA 1
ATOM 1530 C C . VAL A 1 194 ? -24.156 8.945 13.125 1 85.81 194 VAL A C 1
ATOM 1532 O O . VAL A 1 194 ? -24.297 9.805 12.258 1 85.81 194 VAL A O 1
ATOM 1535 N N . PRO A 1 195 ? -24.719 7.754 13.164 1 80.5 195 PRO A N 1
ATOM 1536 C CA . PRO A 1 195 ? -25.75 7.559 12.148 1 80.5 195 PRO A CA 1
ATOM 1537 C C . PRO A 1 195 ? -26.766 8.695 12.109 1 80.5 195 PRO A C 1
ATOM 1539 O O . PRO A 1 195 ? -27.25 9.133 13.156 1 80.5 195 PRO A O 1
ATOM 1542 N N . GLY A 1 196 ? -27 9.219 10.891 1 78.75 196 GLY A N 1
ATOM 1543 C CA . GLY A 1 196 ? -27.969 10.289 10.742 1 78.75 196 GLY A CA 1
ATOM 1544 C C . GLY A 1 196 ? -27.359 11.672 10.906 1 78.75 196 GLY A C 1
ATOM 1545 O O . GLY A 1 196 ? -28.062 12.68 10.789 1 78.75 196 GLY A O 1
ATOM 1546 N N . GLN A 1 197 ? -26.109 11.688 11.203 1 82.62 197 GLN A N 1
ATOM 1547 C CA . GLN A 1 197 ? -25.438 12.977 11.328 1 82.62 197 GLN A CA 1
ATOM 1548 C C . GLN A 1 197 ? -25.562 13.797 10.047 1 82.62 197 GLN A C 1
ATOM 1550 O O . GLN A 1 197 ? -25.516 13.25 8.945 1 82.62 197 GLN A O 1
ATOM 1555 N N . SER A 1 198 ? -25.719 15.133 10.25 1 83.25 198 SER A N 1
ATOM 1556 C CA . SER A 1 198 ? -25.828 16.016 9.094 1 83.25 198 SER A CA 1
ATOM 1557 C C . SER A 1 198 ? -24.5 16.141 8.367 1 83.25 198 SER A C 1
ATOM 1559 O O . SER A 1 198 ? -23.438 16.047 8.992 1 83.25 198 SER A O 1
ATOM 1561 N N . ARG A 1 199 ? -24.594 16.453 7.125 1 83.62 199 ARG A N 1
ATOM 1562 C CA . ARG A 1 199 ? -23.406 16.703 6.32 1 83.62 199 ARG A CA 1
ATOM 1563 C C . ARG A 1 199 ? -22.625 17.906 6.848 1 83.62 199 ARG A C 1
ATOM 1565 O O . ARG A 1 199 ? -21.391 17.938 6.781 1 83.62 199 ARG A O 1
ATOM 1572 N N . LYS A 1 200 ? -23.344 18.828 7.289 1 87.94 200 LYS A N 1
ATOM 1573 C CA . LYS A 1 200 ? -22.719 20.047 7.82 1 87.94 200 LYS A CA 1
ATOM 1574 C C . LYS A 1 200 ? -21.859 19.734 9.039 1 87.94 200 LYS A C 1
ATOM 1576 O O . LYS A 1 200 ? -20.703 20.156 9.109 1 87.94 200 LYS A O 1
ATOM 1581 N N . ASP A 1 201 ? -22.438 19.016 9.961 1 88.5 201 ASP A N 1
ATOM 1582 C CA . ASP A 1 201 ? -21.688 18.672 11.172 1 88.5 201 ASP A CA 1
ATOM 1583 C C . ASP A 1 201 ? -20.469 17.812 10.844 1 88.5 201 ASP A C 1
ATOM 1585 O O . ASP A 1 201 ? -19.391 18.016 11.414 1 88.5 201 ASP A O 1
ATOM 1589 N N . SER A 1 202 ? -20.672 16.906 9.977 1 88.44 202 SER A N 1
ATOM 1590 C CA . SER A 1 202 ? -19.562 16.047 9.547 1 88.44 202 SER A CA 1
ATOM 1591 C C . SER A 1 202 ? -18.453 16.875 8.914 1 88.44 202 SER A C 1
ATOM 1593 O O . SER A 1 202 ? -17.281 16.656 9.195 1 88.44 202 SER A O 1
ATOM 1595 N N . SER A 1 203 ? -18.812 17.812 8.117 1 91.19 203 SER A N 1
ATOM 1596 C CA . SER A 1 203 ? -17.844 18.672 7.438 1 91.19 203 SER A CA 1
ATOM 1597 C C . SER A 1 203 ? -17.109 19.547 8.438 1 91.19 203 SER A C 1
ATOM 1599 O O . SER A 1 203 ? -15.898 19.781 8.297 1 91.19 203 SER A O 1
ATOM 1601 N N . MET A 1 204 ? -17.812 20.047 9.375 1 93.19 204 MET A N 1
ATOM 1602 C CA . MET A 1 204 ? -17.188 20.906 10.375 1 93.19 204 MET A CA 1
ATOM 1603 C C . MET A 1 204 ? -16.188 20.109 11.227 1 93.19 204 MET A C 1
ATOM 1605 O O . MET A 1 204 ? -15.141 20.641 11.602 1 93.19 204 MET A O 1
ATOM 1609 N N . ALA A 1 205 ? -16.562 18.891 11.523 1 93.12 205 ALA A N 1
ATOM 1610 C CA . ALA A 1 205 ? -15.641 18.047 12.258 1 93.12 205 ALA A CA 1
ATOM 1611 C C . ALA A 1 205 ? -14.352 17.812 11.469 1 93.12 205 ALA A C 1
ATOM 1613 O O . ALA A 1 205 ? -13.25 17.953 12.008 1 93.12 205 ALA A O 1
ATOM 1614 N N . PHE A 1 206 ? -14.516 17.562 10.234 1 93.69 206 PHE A N 1
ATOM 1615 C CA . PHE A 1 206 ? -13.359 17.359 9.367 1 93.69 206 PHE A CA 1
ATOM 1616 C C . PHE A 1 206 ? -12.5 18.609 9.312 1 93.69 206 PHE A C 1
ATOM 1618 O O . PHE A 1 206 ? -11.273 18.531 9.461 1 93.69 206 PHE A O 1
ATOM 1625 N N . ARG A 1 207 ? -13.141 19.688 9.125 1 95.81 207 ARG A N 1
ATOM 1626 C CA . ARG A 1 207 ? -12.422 20.953 9 1 95.81 207 ARG A CA 1
ATOM 1627 C C . ARG A 1 207 ? -11.703 21.312 10.297 1 95.81 207 ARG A C 1
ATOM 1629 O O . ARG A 1 207 ? -10.625 21.906 10.266 1 95.81 207 ARG A O 1
ATOM 1636 N N . SER A 1 208 ? -12.336 21 11.375 1 95.12 208 SER A N 1
ATOM 1637 C CA . SER A 1 208 ? -11.688 21.234 12.664 1 95.12 208 SER A CA 1
ATOM 1638 C C . SER A 1 208 ? -10.391 20.438 12.773 1 95.12 208 SER A C 1
ATOM 1640 O O . SER A 1 208 ? -9.344 20.984 13.125 1 95.12 208 SER A O 1
ATOM 1642 N N . GLY A 1 209 ? -10.492 19.172 12.492 1 96 209 GLY A N 1
ATOM 1643 C CA . GLY A 1 209 ? -9.297 18.344 12.523 1 96 209 GLY A CA 1
ATOM 1644 C C . GLY A 1 209 ? -8.242 18.781 11.523 1 96 209 GLY A C 1
ATOM 1645 O O . GLY A 1 209 ? -7.047 18.766 11.828 1 96 209 GLY A O 1
ATOM 1646 N N . GLN A 1 210 ? -8.68 19.125 10.359 1 96.5 210 GLN A N 1
ATOM 1647 C CA . GLN A 1 210 ? -7.754 19.562 9.328 1 96.5 210 GLN A CA 1
ATOM 1648 C C . GLN A 1 210 ? -6.984 20.812 9.773 1 96.5 210 GLN A C 1
ATOM 1650 O O . GLN A 1 210 ? -5.773 20.906 9.562 1 96.5 210 GLN A O 1
ATOM 1655 N N . ALA A 1 211 ? -7.727 21.75 10.344 1 97.44 211 ALA A N 1
ATOM 1656 C CA . ALA A 1 211 ? -7.082 22.953 10.852 1 97.44 211 ALA A CA 1
ATOM 1657 C C . ALA A 1 211 ? -6.059 22.625 11.93 1 97.44 211 ALA A C 1
ATOM 1659 O O . ALA A 1 211 ? -4.961 23.188 11.945 1 97.44 211 ALA A O 1
ATOM 1660 N N . LEU A 1 212 ? -6.422 21.75 12.773 1 96.44 212 LEU A N 1
ATOM 1661 C CA . LEU A 1 212 ? -5.488 21.297 13.797 1 96.44 212 LEU A CA 1
ATOM 1662 C C . LEU A 1 212 ? -4.262 20.641 13.164 1 96.44 212 LEU A C 1
ATOM 1664 O O . LEU A 1 212 ? -3.133 20.891 13.594 1 96.44 212 LEU A O 1
ATOM 1668 N N . GLY A 1 213 ? -4.496 19.797 12.227 1 96.69 213 GLY A N 1
ATOM 1669 C CA . GLY A 1 213 ? -3.406 19.141 11.523 1 96.69 213 GLY A CA 1
ATOM 1670 C C . GLY A 1 213 ? -2.465 20.109 10.836 1 96.69 213 GLY A C 1
ATOM 1671 O O . GLY A 1 213 ? -1.251 19.906 10.82 1 96.69 213 GLY A O 1
ATOM 1672 N N . MET A 1 214 ? -3.037 21.141 10.25 1 97.5 214 MET A N 1
ATOM 1673 C CA . MET A 1 214 ? -2.217 22.188 9.641 1 97.5 214 MET A CA 1
ATOM 1674 C C . MET A 1 214 ? -1.311 22.828 10.68 1 97.5 214 MET A C 1
ATOM 1676 O O . MET A 1 214 ? -0.107 22.969 10.461 1 97.5 214 MET A O 1
ATOM 1680 N N . ALA A 1 215 ? -1.919 23.203 11.773 1 96.94 215 ALA A N 1
ATOM 1681 C CA . ALA A 1 215 ? -1.157 23.812 12.859 1 96.94 215 ALA A CA 1
ATOM 1682 C C . ALA A 1 215 ? -0.058 22.875 13.352 1 96.94 215 ALA A C 1
ATOM 1684 O O . ALA A 1 215 ? 1.062 23.312 13.625 1 96.94 215 ALA A O 1
ATOM 1685 N N . PHE A 1 216 ? -0.397 21.688 13.453 1 95 216 PHE A N 1
ATOM 1686 C CA . PHE A 1 216 ? 0.536 20.688 13.93 1 95 216 PHE A CA 1
ATOM 1687 C C . PHE A 1 216 ? 1.747 20.578 13.008 1 95 216 PHE A C 1
ATOM 1689 O O . PHE A 1 216 ? 2.887 20.547 13.477 1 95 216 PHE A O 1
ATOM 1696 N N . GLN A 1 217 ? 1.521 20.5 11.758 1 95.25 217 GLN A N 1
ATOM 1697 C CA . GLN A 1 217 ? 2.623 20.359 10.805 1 95.25 217 GLN A CA 1
ATOM 1698 C C . GLN A 1 217 ? 3.48 21.625 10.789 1 95.25 217 GLN A C 1
ATOM 1700 O O . GLN A 1 217 ? 4.707 21.547 10.719 1 95.25 217 GLN A O 1
ATOM 1705 N N . LEU A 1 218 ? 2.818 22.734 10.828 1 96.5 218 LEU A N 1
ATOM 1706 C CA . LEU A 1 218 ? 3.543 24 10.883 1 96.5 218 LEU A CA 1
ATOM 1707 C C . LEU A 1 218 ? 4.48 24.047 12.086 1 96.5 218 LEU A C 1
ATOM 1709 O O . LEU A 1 218 ? 5.625 24.484 11.969 1 96.5 218 LEU A O 1
ATOM 1713 N N . ARG A 1 219 ? 4.016 23.609 13.117 1 93.19 219 ARG A N 1
ATOM 1714 C CA . ARG A 1 219 ? 4.82 23.562 14.328 1 93.19 219 ARG A CA 1
ATOM 1715 C C . ARG A 1 219 ? 6.004 22.609 14.172 1 93.19 219 ARG A C 1
ATOM 1717 O O . ARG A 1 219 ? 7.121 22.938 14.586 1 93.19 219 ARG A O 1
ATOM 1724 N N . ASP A 1 220 ? 5.711 21.484 13.68 1 91.12 220 ASP A N 1
ATOM 1725 C CA . ASP A 1 220 ? 6.789 20.531 13.445 1 91.12 220 ASP A CA 1
ATOM 1726 C C . ASP A 1 220 ? 7.863 21.125 12.539 1 91.12 220 ASP A C 1
ATOM 1728 O O . ASP A 1 220 ? 9.055 20.922 12.766 1 91.12 220 ASP A O 1
ATOM 1732 N N . ASP A 1 221 ? 7.465 21.797 11.562 1 93.12 221 ASP A N 1
ATOM 1733 C CA . ASP A 1 221 ? 8.398 22.422 10.641 1 93.12 221 ASP A CA 1
ATOM 1734 C C . ASP A 1 221 ? 9.195 23.531 11.336 1 93.12 221 ASP A C 1
ATOM 1736 O O . ASP A 1 221 ? 10.375 23.734 11.031 1 93.12 221 ASP A O 1
ATOM 1740 N N . LEU A 1 222 ? 8.539 24.188 12.195 1 92.44 222 LEU A N 1
ATOM 1741 C CA . LEU A 1 222 ? 9.172 25.281 12.922 1 92.44 222 LEU A CA 1
ATOM 1742 C C . LEU A 1 222 ? 10.273 24.766 13.844 1 92.44 222 LEU A C 1
ATOM 1744 O O . LEU A 1 222 ? 11.281 25.438 14.055 1 92.44 222 LEU A O 1
ATOM 1748 N N . ILE A 1 223 ? 10.094 23.578 14.383 1 89 223 ILE A N 1
ATOM 1749 C CA . ILE A 1 223 ? 11.039 22.969 15.312 1 89 223 ILE A CA 1
ATOM 1750 C C . ILE A 1 223 ? 12.391 22.797 14.633 1 89 223 ILE A C 1
ATOM 1752 O O . ILE A 1 223 ? 13.438 22.969 15.273 1 89 223 ILE A O 1
ATOM 1756 N N . ASP A 1 224 ? 12.414 22.547 13.367 1 88.12 224 ASP A N 1
ATOM 1757 C CA . ASP A 1 224 ? 13.641 22.375 12.602 1 88.12 224 ASP A CA 1
ATOM 1758 C C . ASP A 1 224 ? 14.484 23.641 12.625 1 88.12 224 ASP A C 1
ATOM 1760 O O . ASP A 1 224 ? 15.695 23.594 12.414 1 88.12 224 ASP A O 1
ATOM 1764 N N . TYR A 1 225 ? 13.875 24.719 12.875 1 89 225 TYR A N 1
ATOM 1765 C CA . TYR A 1 225 ? 14.547 26.016 12.883 1 89 225 TYR A CA 1
ATOM 1766 C C . TYR A 1 225 ? 14.891 26.453 14.305 1 89 225 TYR A C 1
ATOM 1768 O O . TYR A 1 225 ? 15.688 27.359 14.508 1 89 225 TYR A O 1
ATOM 1776 N N . GLN A 1 226 ? 14.25 25.891 15.227 1 80.75 226 GLN A N 1
ATOM 1777 C CA . GLN A 1 226 ? 14.391 26.359 16.594 1 80.75 226 GLN A CA 1
ATOM 1778 C C . GLN A 1 226 ? 15.375 25.5 17.375 1 80.75 226 GLN A C 1
ATOM 1780 O O . GLN A 1 226 ? 15.914 25.922 18.406 1 80.75 226 GLN A O 1
ATOM 1785 N N . LEU A 1 227 ? 15.5 24.234 16.953 1 66.88 227 LEU A N 1
ATOM 1786 C CA . LEU A 1 227 ? 16.328 23.328 17.719 1 66.88 227 LEU A CA 1
ATOM 1787 C C . LEU A 1 227 ? 17.812 23.688 17.578 1 66.88 227 LEU A C 1
ATOM 1789 O O . LEU A 1 227 ? 18.266 24.016 16.484 1 66.88 227 LEU A O 1
ATOM 1793 N N . ASP A 1 228 ? 18.375 24 18.734 1 61.69 228 ASP A N 1
ATOM 1794 C CA . ASP A 1 228 ? 19.828 24.188 18.766 1 61.69 228 ASP A CA 1
ATOM 1795 C C . ASP A 1 228 ? 20.562 22.859 18.625 1 61.69 228 ASP A C 1
ATOM 1797 O O . ASP A 1 228 ? 20.203 21.875 19.25 1 61.69 228 ASP A O 1
ATOM 1801 N N . VAL A 1 229 ? 21.422 22.797 17.609 1 58.09 229 VAL A N 1
ATOM 1802 C CA . VAL A 1 229 ? 22.219 21.594 17.391 1 58.09 229 VAL A CA 1
ATOM 1803 C C . VAL A 1 229 ? 22.719 21.047 18.734 1 58.09 229 VAL A C 1
ATOM 1805 O O . VAL A 1 229 ? 22.703 19.828 18.969 1 58.09 229 VAL A O 1
ATOM 1808 N N . ALA A 1 230 ? 23.203 21.922 19.562 1 54.66 230 ALA A N 1
ATOM 1809 C CA . ALA A 1 230 ? 23.812 21.547 20.828 1 54.66 230 ALA A CA 1
ATOM 1810 C C . ALA A 1 230 ? 22.812 20.828 21.719 1 54.66 230 ALA A C 1
ATOM 1812 O O . ALA A 1 230 ? 23.172 19.938 22.5 1 54.66 230 ALA A O 1
ATOM 1813 N N . GLU A 1 231 ? 21.594 21.016 21.594 1 53.06 231 GLU A N 1
ATOM 1814 C CA . GLU A 1 231 ? 20.578 20.484 22.484 1 53.06 231 GLU A CA 1
ATOM 1815 C C . GLU A 1 231 ? 19.922 19.25 21.875 1 53.06 231 GLU A C 1
ATOM 1817 O O . GLU A 1 231 ? 19.656 18.266 22.578 1 53.06 231 GLU A O 1
ATOM 1822 N N . SER A 1 232 ? 19.734 19.297 20.562 1 57.25 232 SER A N 1
ATOM 1823 C CA . SER A 1 232 ? 18.906 18.234 20.016 1 57.25 232 SER A CA 1
ATOM 1824 C C . SER A 1 232 ? 19.766 17.156 19.344 1 57.25 232 SER A C 1
ATOM 1826 O O . SER A 1 232 ? 19.312 16.031 19.141 1 57.25 232 SER A O 1
ATOM 1828 N N . GLY A 1 233 ? 21.109 17.562 19.266 1 55.66 233 GLY A N 1
ATOM 1829 C CA . GLY A 1 233 ? 21.984 16.656 18.547 1 55.66 233 GLY A CA 1
ATOM 1830 C C . GLY A 1 233 ? 21.656 16.531 17.078 1 55.66 233 GLY A C 1
ATOM 1831 O O . GLY A 1 233 ? 22.344 15.828 16.344 1 55.66 233 GLY A O 1
ATOM 1832 N N . LYS A 1 234 ? 20.516 17.156 16.734 1 57.81 234 LYS A N 1
ATOM 1833 C CA . LYS A 1 234 ? 20.141 17.109 15.336 1 57.81 234 LYS A CA 1
ATOM 1834 C C . LYS A 1 234 ? 20.516 18.406 14.625 1 57.81 234 LYS A C 1
ATOM 1836 O O . LYS A 1 234 ? 20.375 19.5 15.195 1 57.81 234 LYS A O 1
ATOM 1841 N N . PRO A 1 235 ? 21.141 18.172 13.453 1 64 235 PRO A N 1
ATOM 1842 C CA . PRO A 1 235 ? 21.516 19.391 12.734 1 64 235 PRO A CA 1
ATOM 1843 C C . PRO A 1 235 ? 20.297 20.25 12.391 1 64 235 PRO A C 1
ATOM 1845 O O . PRO A 1 235 ? 19.219 19.734 12.086 1 64 235 PRO A O 1
ATOM 1848 N N . ARG A 1 236 ? 20.438 21.516 12.688 1 73.81 236 ARG A N 1
ATOM 1849 C CA . ARG A 1 236 ? 19.422 22.484 12.305 1 73.81 236 ARG A CA 1
ATOM 1850 C C . ARG A 1 236 ? 19.234 22.516 10.797 1 73.81 236 ARG A C 1
ATOM 1852 O O . ARG A 1 236 ? 20.172 22.234 10.039 1 73.81 236 ARG A O 1
ATOM 1859 N N . LEU A 1 237 ? 18.047 22.812 10.359 1 86.81 237 LEU A N 1
ATOM 1860 C CA . LEU A 1 237 ? 17.672 23.062 8.977 1 86.81 237 LEU A CA 1
ATOM 1861 C C . LEU A 1 237 ? 17.859 21.812 8.117 1 86.81 237 LEU A C 1
ATOM 1863 O O . LEU A 1 237 ? 18.406 21.891 7.016 1 86.81 237 LEU A O 1
ATOM 1867 N N . GLN A 1 238 ? 17.562 20.656 8.742 1 86.38 238 GLN A N 1
ATOM 1868 C CA . GLN A 1 238 ? 17.625 19.406 8 1 86.38 238 GLN A CA 1
ATOM 1869 C C . GLN A 1 238 ? 16.688 19.438 6.797 1 86.38 238 GLN A C 1
ATOM 1871 O O . GLN A 1 238 ? 17 18.859 5.754 1 86.38 238 GLN A O 1
ATOM 1876 N N . ASP A 1 239 ? 15.648 20.109 6.957 1 90.5 239 ASP A N 1
ATOM 1877 C CA . ASP A 1 239 ? 14.68 20.188 5.871 1 90.5 239 ASP A CA 1
ATOM 1878 C C . ASP A 1 239 ? 15.273 20.906 4.66 1 90.5 239 ASP A C 1
ATOM 1880 O O . ASP A 1 239 ? 15.109 20.469 3.523 1 90.5 239 ASP A O 1
ATOM 1884 N N . ILE A 1 240 ? 15.898 21.922 4.965 1 91.38 240 ILE A N 1
ATOM 1885 C CA . ILE A 1 240 ? 16.516 22.688 3.879 1 91.38 240 ILE A CA 1
ATOM 1886 C C . ILE A 1 240 ? 17.562 21.828 3.186 1 91.38 240 ILE A C 1
ATOM 1888 O O . ILE A 1 240 ? 17.656 21.812 1.955 1 91.38 240 ILE A O 1
ATOM 1892 N N . GLN A 1 241 ? 18.344 21.172 3.996 1 89.12 241 GLN A N 1
ATOM 1893 C CA . GLN A 1 241 ? 19.375 20.312 3.459 1 89.12 241 GLN A CA 1
ATOM 1894 C C . GLN A 1 241 ? 18.781 19.219 2.582 1 89.12 241 GLN A C 1
ATOM 1896 O O . GLN A 1 241 ? 19.391 18.797 1.593 1 89.12 241 GLN A O 1
ATOM 1901 N N . ASN A 1 242 ? 17.656 18.859 2.949 1 86.88 242 ASN A N 1
ATOM 1902 C CA . ASN A 1 242 ? 16.984 17.797 2.221 1 86.88 242 ASN A CA 1
ATOM 1903 C C . ASN A 1 242 ? 16.125 18.344 1.09 1 86.88 242 ASN A C 1
ATOM 1905 O O . ASN A 1 242 ? 15.43 17.578 0.411 1 86.88 242 ASN A O 1
ATOM 1909 N N . GLY A 1 243 ? 16.094 19.594 0.939 1 91.31 243 GLY A N 1
ATOM 1910 C CA . GLY A 1 243 ? 15.367 20.234 -0.151 1 91.31 243 GLY A CA 1
ATOM 1911 C C . GLY A 1 243 ? 13.898 20.422 0.148 1 91.31 243 GLY A C 1
ATOM 1912 O O . GLY A 1 243 ? 13.094 20.609 -0.768 1 91.31 243 GLY A O 1
ATOM 1913 N N . ILE A 1 244 ? 13.562 20.312 1.372 1 92.56 244 ILE A N 1
ATOM 1914 C CA . ILE A 1 244 ? 12.188 20.516 1.797 1 92.56 244 ILE A CA 1
ATOM 1915 C C . ILE A 1 244 ? 12.016 21.922 2.34 1 92.56 244 ILE A C 1
ATOM 1917 O O . ILE A 1 244 ? 12.508 22.25 3.422 1 92.56 244 ILE A O 1
ATOM 1921 N N . TYR A 1 245 ? 11.305 22.703 1.626 1 96.38 245 TYR A N 1
ATOM 1922 C CA . TYR A 1 245 ? 11.188 24.109 1.978 1 96.38 245 TYR A CA 1
ATOM 1923 C C . TYR A 1 245 ? 9.836 24.406 2.605 1 96.38 245 TYR A C 1
ATOM 1925 O O . TYR A 1 245 ? 8.805 24.359 1.927 1 96.38 245 TYR A O 1
ATOM 1933 N N . THR A 1 246 ? 9.891 24.797 3.854 1 96.94 246 THR A N 1
ATOM 1934 C CA . THR A 1 246 ? 8.672 24.922 4.652 1 96.94 246 THR A CA 1
ATOM 1935 C C . THR A 1 246 ? 8.383 26.391 4.977 1 96.94 246 THR A C 1
ATOM 1937 O O . THR A 1 246 ? 9.047 27.281 4.457 1 96.94 246 THR A O 1
ATOM 1940 N N . ALA A 1 247 ? 7.414 26.625 5.82 1 97.69 247 ALA A N 1
ATOM 1941 C CA . ALA A 1 247 ? 6.812 27.938 6.055 1 97.69 247 ALA A CA 1
ATOM 1942 C C . ALA A 1 247 ? 7.855 28.938 6.516 1 97.69 247 ALA A C 1
ATOM 1944 O O . ALA A 1 247 ? 7.93 30.047 5.988 1 97.69 247 ALA A O 1
ATOM 1945 N N . PRO A 1 248 ? 8.758 28.594 7.457 1 96.88 248 PRO A N 1
ATOM 1946 C CA . PRO A 1 248 ? 9.742 29.594 7.887 1 96.88 248 PRO A CA 1
ATOM 1947 C C . PRO A 1 248 ? 10.609 30.094 6.734 1 96.88 248 PRO A C 1
ATOM 1949 O O . PRO A 1 248 ? 10.812 31.312 6.598 1 96.88 248 PRO A O 1
ATOM 1952 N N . LEU A 1 249 ? 11.062 29.172 5.965 1 97.38 249 LEU A N 1
ATOM 1953 C CA . LEU A 1 249 ? 11.875 29.562 4.82 1 97.38 249 LEU A CA 1
ATOM 1954 C C . LEU A 1 249 ? 11.062 30.391 3.832 1 97.38 249 LEU A C 1
ATOM 1956 O O . LEU A 1 249 ? 11.562 31.375 3.279 1 97.38 249 LEU A O 1
ATOM 1960 N N . LEU A 1 250 ? 9.891 30.047 3.594 1 98.06 250 LEU A N 1
ATOM 1961 C CA . LEU A 1 250 ? 9.039 30.719 2.621 1 98.06 250 LEU A CA 1
ATOM 1962 C C . LEU A 1 250 ? 8.703 32.125 3.08 1 98.06 250 LEU A C 1
ATOM 1964 O O . LEU A 1 250 ? 8.688 33.062 2.275 1 98.06 250 LEU A O 1
ATOM 1968 N N . PHE A 1 251 ? 8.422 32.312 4.324 1 98 251 PHE A N 1
ATOM 1969 C CA . PHE A 1 251 ? 8.203 33.625 4.879 1 98 251 PHE A CA 1
ATOM 1970 C C . PHE A 1 251 ? 9.469 34.469 4.762 1 98 251 PHE A C 1
ATOM 1972 O O . PHE A 1 251 ? 9.398 35.656 4.441 1 98 251 PHE A O 1
ATOM 1979 N N . ALA A 1 252 ? 10.625 33.844 5.047 1 97.75 252 ALA A N 1
ATOM 1980 C CA . ALA A 1 252 ? 11.898 34.562 4.957 1 97.75 252 ALA A CA 1
ATOM 1981 C C . ALA A 1 252 ? 12.164 35.031 3.531 1 97.75 252 ALA A C 1
ATOM 1983 O O . ALA A 1 252 ? 12.57 36.188 3.324 1 97.75 252 ALA A O 1
ATOM 1984 N N . MET A 1 253 ? 11.914 34.188 2.611 1 97.44 253 MET A N 1
ATOM 1985 C CA . MET A 1 253 ? 12.141 34.5 1.207 1 97.44 253 MET A CA 1
ATOM 1986 C C . MET A 1 253 ? 11.203 35.625 0.753 1 97.44 253 MET A C 1
ATOM 1988 O O . MET A 1 253 ? 11.562 36.438 -0.107 1 97.44 253 MET A O 1
ATOM 1992 N N . ARG A 1 254 ? 10.031 35.688 1.261 1 96.69 254 ARG A N 1
ATOM 1993 C CA . ARG A 1 254 ? 9.07 36.719 0.923 1 96.69 254 ARG A CA 1
ATOM 1994 C C . ARG A 1 254 ? 9.523 38.062 1.476 1 96.69 254 ARG A C 1
ATOM 1996 O O . ARG A 1 254 ? 9.328 39.094 0.832 1 96.69 254 ARG A O 1
ATOM 2003 N N . GLU A 1 255 ? 10.086 38.031 2.623 1 96.81 255 GLU A N 1
ATOM 2004 C CA . GLU A 1 255 ? 10.523 39.25 3.299 1 96.81 255 GLU A CA 1
AT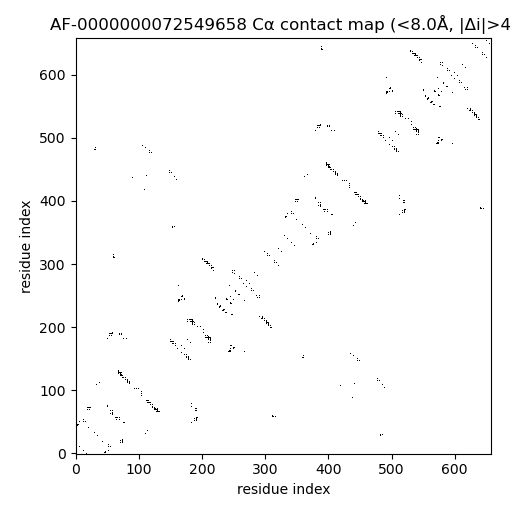OM 2005 C C . GLU A 1 255 ? 11.836 39.781 2.711 1 96.81 255 GLU A C 1
ATOM 2007 O O . GLU A 1 255 ? 12.023 40.969 2.582 1 96.81 255 GLU A O 1
ATOM 2012 N N . ASP A 1 256 ? 12.773 38.844 2.453 1 96.5 256 ASP A N 1
ATOM 2013 C CA . ASP A 1 256 ? 14.078 39.156 1.875 1 96.5 256 ASP A CA 1
ATOM 2014 C C . ASP A 1 256 ? 14.344 38.344 0.626 1 96.5 256 ASP A C 1
ATOM 2016 O O . ASP A 1 256 ? 14.766 37.188 0.724 1 96.5 256 ASP A O 1
ATOM 2020 N N . LYS A 1 257 ? 14.242 38.938 -0.474 1 93.56 257 LYS A N 1
ATOM 2021 C CA . LYS A 1 257 ? 14.344 38.25 -1.759 1 93.56 257 LYS A CA 1
ATOM 2022 C C . LYS A 1 257 ? 15.75 37.688 -1.985 1 93.56 257 LYS A C 1
ATOM 2024 O O . LYS A 1 257 ? 15.938 36.75 -2.758 1 93.56 257 LYS A O 1
ATOM 2029 N N . SER A 1 258 ? 16.719 38.25 -1.34 1 95.06 258 SER A N 1
ATOM 2030 C CA . SER A 1 258 ? 18.094 37.781 -1.51 1 95.06 258 SER A CA 1
ATOM 2031 C C . SER A 1 258 ? 18.266 36.344 -0.981 1 95.06 258 SER A C 1
ATOM 2033 O O . SER A 1 258 ? 19.172 35.625 -1.392 1 95.06 258 SER A O 1
ATOM 2035 N N . ILE A 1 259 ? 17.391 35.969 -0.106 1 96.88 259 ILE A N 1
ATOM 2036 C CA . ILE A 1 259 ? 17.469 34.625 0.481 1 96.88 259 ILE A CA 1
ATOM 2037 C C . ILE A 1 259 ? 17.188 33.594 -0.592 1 96.88 259 ILE A C 1
ATOM 2039 O O . ILE A 1 259 ? 17.797 32.5 -0.586 1 96.88 259 ILE A O 1
ATOM 2043 N N . GLN A 1 260 ? 16.266 33.875 -1.454 1 96.5 260 GLN A N 1
ATOM 2044 C CA . GLN A 1 260 ? 15.969 32.969 -2.545 1 96.5 260 GLN A CA 1
ATOM 2045 C C . GLN A 1 260 ? 17.203 32.719 -3.416 1 96.5 260 GLN A C 1
ATOM 2047 O O . GLN A 1 260 ? 17.469 31.609 -3.842 1 96.5 260 GLN A O 1
ATOM 2052 N N . GLN A 1 261 ? 17.922 33.781 -3.678 1 95.12 261 GLN A N 1
ATOM 2053 C CA . GLN A 1 261 ? 19.141 33.688 -4.457 1 95.12 261 GLN A CA 1
ATOM 2054 C C . GLN A 1 261 ? 20.203 32.844 -3.719 1 95.12 261 GLN A C 1
ATOM 2056 O O . GLN A 1 261 ? 20.906 32.062 -4.332 1 95.12 261 GLN A O 1
ATOM 2061 N N . GLN A 1 262 ? 20.281 33.094 -2.539 1 95.5 262 GLN A N 1
ATOM 2062 C CA . GLN A 1 262 ? 21.203 32.312 -1.723 1 95.5 262 GLN A CA 1
ATOM 2063 C C . GLN A 1 262 ? 20.828 30.844 -1.7 1 95.5 262 GLN A C 1
ATOM 2065 O O . GLN A 1 262 ? 21.703 29.969 -1.699 1 95.5 262 GLN A O 1
ATOM 2070 N N . LEU A 1 263 ? 19.562 30.609 -1.578 1 96.56 263 LEU A N 1
ATOM 2071 C CA . LEU A 1 263 ? 19.078 29.234 -1.603 1 96.56 263 LEU A CA 1
ATOM 2072 C C . LEU A 1 263 ? 19.453 28.547 -2.91 1 96.56 263 LEU A C 1
ATOM 2074 O O . LEU A 1 263 ? 19.906 27.406 -2.906 1 96.56 263 LEU A O 1
ATOM 2078 N N . ARG A 1 264 ? 19.281 29.266 -3.99 1 95.56 264 ARG A N 1
ATOM 2079 C CA . ARG A 1 264 ? 19.656 28.719 -5.293 1 95.56 264 ARG A CA 1
ATOM 2080 C C . ARG A 1 264 ? 21.141 28.375 -5.336 1 95.56 264 ARG A C 1
ATOM 2082 O O . ARG A 1 264 ? 21.516 27.312 -5.855 1 95.56 264 ARG A O 1
ATOM 2089 N N . ALA A 1 265 ? 21.891 29.266 -4.832 1 94.19 265 ALA A N 1
ATOM 2090 C CA . ALA A 1 265 ? 23.328 29.031 -4.781 1 94.19 265 ALA A CA 1
ATOM 2091 C C . ALA A 1 265 ? 23.656 27.828 -3.916 1 94.19 265 ALA A C 1
ATOM 2093 O O . ALA A 1 265 ? 24.531 27.016 -4.27 1 94.19 265 ALA A O 1
ATOM 2094 N N . TYR A 1 266 ? 22.953 27.703 -2.816 1 94.38 266 TYR A N 1
ATOM 2095 C CA . TYR A 1 266 ? 23.156 26.578 -1.902 1 94.38 266 TYR A CA 1
ATOM 2096 C C . TYR A 1 266 ? 22.781 25.266 -2.561 1 94.38 266 TYR A C 1
ATOM 2098 O O . TYR A 1 266 ? 23.469 24.25 -2.385 1 94.38 266 TYR A O 1
ATOM 2106 N N . ILE A 1 267 ? 21.688 25.234 -3.271 1 92.81 267 ILE A N 1
ATOM 2107 C CA . ILE A 1 267 ? 21.219 24.031 -3.949 1 92.81 267 ILE A CA 1
ATOM 2108 C C . ILE A 1 267 ? 22.266 23.562 -4.953 1 92.81 267 ILE A C 1
ATOM 2110 O O . ILE A 1 267 ? 22.531 22.359 -5.074 1 92.81 267 ILE A O 1
ATOM 2114 N N . GLN A 1 268 ? 22.875 24.469 -5.598 1 91.75 268 GLN A N 1
ATOM 2115 C CA . GLN A 1 268 ? 23.875 24.156 -6.609 1 91.75 268 GLN A CA 1
ATOM 2116 C C . GLN A 1 268 ? 25.156 23.625 -5.973 1 91.75 268 GLN A C 1
ATOM 2118 O O . GLN A 1 268 ? 25.797 22.734 -6.516 1 91.75 268 GLN A O 1
ATOM 2123 N N . SER A 1 269 ? 25.516 24.25 -4.852 1 92.75 269 SER A N 1
ATOM 2124 C CA . SER A 1 269 ? 26.703 23.844 -4.129 1 92.75 269 SER A CA 1
ATOM 2125 C C . SER A 1 269 ? 26.484 23.844 -2.621 1 92.75 269 SER A C 1
ATOM 2127 O O . SER A 1 269 ? 26.844 24.797 -1.934 1 92.75 269 SER A O 1
ATOM 2129 N N . PRO A 1 270 ? 26.031 22.688 -2.176 1 91.75 270 PRO A N 1
ATOM 2130 C CA . PRO A 1 270 ? 25.719 22.625 -0.745 1 91.75 270 PRO A CA 1
ATOM 2131 C C . PRO A 1 270 ? 26.984 22.562 0.125 1 91.75 270 PRO A C 1
ATOM 2133 O O . PRO A 1 270 ? 27.781 21.625 -0.013 1 91.75 270 PRO A O 1
ATOM 2136 N N . THR A 1 271 ? 27.219 23.625 0.918 1 91.75 271 THR A N 1
ATOM 2137 C CA . THR A 1 271 ? 28.328 23.703 1.852 1 91.75 271 THR A CA 1
ATOM 2138 C C . THR A 1 271 ? 27.859 24.109 3.24 1 91.75 271 THR A C 1
ATOM 2140 O O . THR A 1 271 ? 26.766 24.688 3.383 1 91.75 271 THR A O 1
ATOM 2143 N N . ALA A 1 272 ? 28.609 23.75 4.16 1 90.81 272 ALA A N 1
ATOM 2144 C CA . ALA A 1 272 ? 28.297 24.141 5.531 1 90.81 272 ALA A CA 1
ATOM 2145 C C . ALA A 1 272 ? 28.25 25.656 5.66 1 90.81 272 ALA A C 1
ATOM 2147 O O . ALA A 1 272 ? 27.422 26.203 6.391 1 90.81 272 ALA A O 1
ATOM 2148 N N . GLU A 1 273 ? 29.156 26.266 4.988 1 92.5 273 GLU A N 1
ATOM 2149 C CA . GLU A 1 273 ? 29.219 27.719 5.02 1 92.5 273 GLU A CA 1
ATOM 2150 C C . GLU A 1 273 ? 27.969 28.328 4.395 1 92.5 273 GLU A C 1
ATOM 2152 O O . GLU A 1 273 ? 27.422 29.297 4.918 1 92.5 273 GLU A O 1
ATOM 2157 N N . GLY A 1 274 ? 27.547 27.844 3.299 1 92.69 274 GLY A N 1
ATOM 2158 C CA . GLY A 1 274 ? 26.328 28.312 2.646 1 92.69 274 GLY A CA 1
ATOM 2159 C C . GLY A 1 274 ? 25.094 28.156 3.504 1 92.69 274 GLY A C 1
ATOM 2160 O O . GLY A 1 274 ? 24.219 29.031 3.506 1 92.69 274 GLY A O 1
ATOM 2161 N N . LEU A 1 275 ? 25.125 27.078 4.211 1 92.5 275 LEU A N 1
ATOM 2162 C CA . LEU A 1 275 ? 24 26.828 5.102 1 92.5 275 LEU A CA 1
ATOM 2163 C C . LEU A 1 275 ? 23.969 27.828 6.246 1 92.5 275 LEU A C 1
ATOM 2165 O O . LEU A 1 275 ? 22.906 28.297 6.656 1 92.5 275 LEU A O 1
ATOM 2169 N N . GLU A 1 276 ? 25.109 28.078 6.715 1 90.94 276 GLU A N 1
ATOM 2170 C CA . GLU A 1 276 ? 25.234 29.031 7.809 1 90.94 276 GLU A CA 1
ATOM 2171 C C . GLU A 1 276 ? 24.781 30.422 7.371 1 90.94 276 GLU A C 1
ATOM 2173 O O . GLU A 1 276 ? 24.078 31.125 8.117 1 90.94 276 GLU A O 1
ATOM 2178 N N . ILE A 1 277 ? 25.172 30.812 6.207 1 92.44 277 ILE A N 1
ATOM 2179 C CA . ILE A 1 277 ? 24.766 32.094 5.664 1 92.44 277 ILE A CA 1
ATOM 2180 C C . ILE A 1 277 ? 23.25 32.156 5.523 1 92.44 277 ILE A C 1
ATOM 2182 O O . ILE A 1 277 ? 22.625 33.156 5.906 1 92.44 277 ILE A O 1
ATOM 2186 N N . LEU A 1 278 ? 22.766 31.141 5.035 1 93.5 278 LEU A N 1
ATOM 2187 C CA . LEU A 1 278 ? 21.312 31.047 4.871 1 93.5 278 LEU A CA 1
ATOM 2188 C C . LEU A 1 278 ? 20.609 31.125 6.219 1 93.5 278 LEU A C 1
ATOM 2190 O O . LEU A 1 278 ? 19.609 31.828 6.359 1 93.5 278 LEU A O 1
ATOM 2194 N N . THR A 1 279 ? 21.125 30.406 7.141 1 91.44 279 THR A N 1
ATOM 2195 C CA . THR A 1 279 ? 20.562 30.375 8.484 1 91.44 279 THR A CA 1
ATOM 2196 C C . THR A 1 279 ? 20.516 31.781 9.086 1 91.44 279 THR A C 1
ATOM 2198 O O . THR A 1 279 ? 19.484 32.219 9.594 1 91.44 279 THR A O 1
ATOM 2201 N N . ASP A 1 280 ? 21.609 32.406 8.977 1 93.06 280 ASP A N 1
ATOM 2202 C CA . ASP A 1 280 ? 21.719 33.75 9.539 1 93.06 280 ASP A CA 1
ATOM 2203 C C . ASP A 1 280 ? 20.719 34.719 8.883 1 93.06 280 ASP A C 1
ATOM 2205 O O . ASP A 1 280 ? 20.094 35.531 9.562 1 93.06 280 ASP A O 1
ATOM 2209 N N . ARG A 1 281 ? 20.578 34.625 7.641 1 95.06 281 ARG A N 1
ATOM 2210 C CA . ARG A 1 281 ? 19.672 35.5 6.906 1 95.06 281 ARG A CA 1
ATOM 2211 C C . ARG A 1 281 ? 18.219 35.219 7.266 1 95.06 281 ARG A C 1
ATOM 2213 O O . ARG A 1 281 ? 17.406 36.125 7.387 1 95.06 281 ARG A O 1
ATOM 2220 N N . ILE A 1 282 ? 17.891 33.969 7.402 1 95.19 282 ILE A N 1
ATOM 2221 C CA . ILE A 1 282 ? 16.531 33.594 7.77 1 95.19 282 ILE A CA 1
ATOM 2222 C C . ILE A 1 282 ? 16.188 34.156 9.148 1 95.19 282 ILE A C 1
ATOM 2224 O O . ILE A 1 282 ? 15.125 34.75 9.336 1 95.19 282 ILE A O 1
ATOM 2228 N N . PHE A 1 283 ? 17.141 34.094 10.031 1 93.88 283 PHE A N 1
ATOM 2229 C CA . PHE A 1 283 ? 16.891 34.469 11.414 1 93.88 283 PHE A CA 1
ATOM 2230 C C . PHE A 1 283 ? 16.891 36 11.555 1 93.88 283 PHE A C 1
ATOM 2232 O O . PHE A 1 283 ? 16.422 36.531 12.562 1 93.88 283 PHE A O 1
ATOM 2239 N N . ALA A 1 284 ? 17.453 36.625 10.578 1 95.69 284 ALA A N 1
ATOM 2240 C CA . ALA A 1 284 ? 17.438 38.094 10.578 1 95.69 284 ALA A CA 1
ATOM 2241 C C . ALA A 1 284 ? 16.062 38.625 10.164 1 95.69 284 ALA A C 1
ATOM 2243 O O . ALA A 1 284 ? 15.766 39.812 10.344 1 95.69 284 ALA A O 1
ATOM 2244 N N . THR A 1 285 ? 15.18 37.75 9.672 1 96.88 285 THR A N 1
ATOM 2245 C CA . THR A 1 285 ? 13.836 38.156 9.273 1 96.88 285 THR A CA 1
ATOM 2246 C C . THR A 1 285 ? 12.836 37.844 10.391 1 96.88 285 THR A C 1
ATOM 2248 O O . THR A 1 285 ? 13.219 37.438 11.484 1 96.88 285 THR A O 1
ATOM 2251 N N . HIS A 1 286 ? 11.508 38.062 10.117 1 97.19 286 HIS A N 1
ATOM 2252 C CA . HIS A 1 286 ? 10.445 37.75 11.07 1 97.19 286 HIS A CA 1
ATOM 2253 C C . HIS A 1 286 ? 9.789 36.406 10.75 1 97.19 286 HIS A C 1
ATOM 2255 O O . HIS A 1 286 ? 8.617 36.219 11.07 1 97.19 286 HIS A O 1
ATOM 2261 N N . ALA A 1 287 ? 10.547 35.562 10.047 1 96.75 287 ALA A N 1
ATOM 2262 C CA . ALA A 1 287 ? 10.008 34.312 9.531 1 96.75 287 ALA A CA 1
ATOM 2263 C C . ALA A 1 287 ? 9.477 33.438 10.656 1 96.75 287 ALA A C 1
ATOM 2265 O O . ALA A 1 287 ? 8.406 32.844 10.539 1 96.75 287 ALA A O 1
ATOM 2266 N N . ILE A 1 288 ? 10.18 33.312 11.734 1 94.75 288 ILE A N 1
ATOM 2267 C CA . ILE A 1 288 ? 9.789 32.5 12.867 1 94.75 288 ILE A CA 1
ATOM 2268 C C . ILE A 1 288 ? 8.492 33 13.477 1 94.75 288 ILE A C 1
ATOM 2270 O O . ILE A 1 288 ? 7.535 32.25 13.656 1 94.75 288 ILE A O 1
ATOM 2274 N N . ALA A 1 289 ? 8.43 34.281 13.703 1 95.88 289 ALA A N 1
ATOM 2275 C CA . ALA A 1 289 ? 7.25 34.906 14.297 1 95.88 289 ALA A CA 1
ATOM 2276 C C . ALA A 1 289 ? 6.043 34.781 13.367 1 95.88 289 ALA A C 1
ATOM 2278 O O . ALA A 1 289 ? 4.922 34.562 13.836 1 95.88 289 ALA A O 1
ATOM 2279 N N . LYS A 1 290 ? 6.238 34.969 12.125 1 97.31 290 LYS A N 1
ATOM 2280 C CA . LYS A 1 290 ? 5.156 34.844 11.156 1 97.31 290 LYS A CA 1
ATOM 2281 C C . LYS A 1 290 ? 4.617 33.438 11.109 1 97.31 290 LYS A C 1
ATOM 2283 O O . LYS A 1 290 ? 3.412 33.219 10.945 1 97.31 290 LYS A O 1
ATOM 2288 N N . THR A 1 291 ? 5.516 32.469 11.195 1 97.25 291 THR A N 1
ATOM 2289 C CA . THR A 1 291 ? 5.086 31.078 11.234 1 97.25 291 THR A CA 1
ATOM 2290 C C . THR A 1 291 ? 4.262 30.797 12.484 1 97.25 291 THR A C 1
ATOM 2292 O O . THR A 1 291 ? 3.229 30.125 12.422 1 97.25 291 THR A O 1
ATOM 2295 N N . GLU A 1 292 ? 4.699 31.328 13.578 1 95.31 292 GLU A N 1
ATOM 2296 C CA . GLU A 1 292 ? 3.959 31.172 14.828 1 95.31 292 GLU A CA 1
ATOM 2297 C C . GLU A 1 292 ? 2.564 31.797 14.727 1 95.31 292 GLU A C 1
ATOM 2299 O O . GLU A 1 292 ? 1.589 31.219 15.203 1 95.31 292 GLU A O 1
ATOM 2304 N N . LYS A 1 293 ? 2.508 32.938 14.141 1 97.12 293 LYS A N 1
ATOM 2305 C CA . LYS A 1 293 ? 1.218 33.594 13.945 1 97.12 293 LYS A CA 1
ATOM 2306 C C . LYS A 1 293 ? 0.297 32.75 13.07 1 97.12 293 LYS A C 1
ATOM 2308 O O . LYS A 1 293 ? -0.913 32.688 13.305 1 97.12 293 LYS A O 1
ATOM 2313 N N . LEU A 1 294 ? 0.853 32.156 12.07 1 97.56 294 LEU A N 1
ATOM 2314 C CA . LEU A 1 294 ? 0.069 31.281 11.188 1 97.56 294 LEU A CA 1
ATOM 2315 C C . LEU A 1 294 ? -0.46 30.078 11.945 1 97.56 294 LEU A C 1
ATOM 2317 O O . LEU A 1 294 ? -1.594 29.641 11.727 1 97.56 294 LEU A O 1
ATOM 2321 N N . ILE A 1 295 ? 0.341 29.5 12.812 1 96.62 295 ILE A N 1
ATOM 2322 C CA . ILE A 1 295 ? -0.079 28.391 13.664 1 96.62 295 ILE A CA 1
ATOM 2323 C C . ILE A 1 295 ? -1.29 28.812 14.5 1 96.62 295 ILE A C 1
ATOM 2325 O O . ILE A 1 295 ? -2.299 28.109 14.531 1 96.62 295 ILE A O 1
ATOM 2329 N N . VAL A 1 296 ? -1.219 30 15.117 1 95.56 296 VAL A N 1
ATOM 2330 C CA . VAL A 1 296 ? -2.293 30.516 15.969 1 95.56 296 VAL A CA 1
ATOM 2331 C C . VAL A 1 296 ? -3.555 30.719 15.133 1 95.56 296 VAL A C 1
ATOM 2333 O O . VAL A 1 296 ? -4.664 30.422 15.586 1 95.56 296 VAL A O 1
ATOM 2336 N N . SER A 1 297 ? -3.355 31.203 13.961 1 97.5 297 SER A N 1
ATOM 2337 C CA . SER A 1 297 ? -4.492 31.422 13.07 1 97.5 297 SER A CA 1
ATOM 2338 C C . SER A 1 297 ? -5.23 30.125 12.781 1 97.5 297 SER A C 1
ATOM 2340 O O . SER A 1 297 ? -6.461 30.094 12.766 1 97.5 297 SER A O 1
ATOM 2342 N N . TYR A 1 298 ? -4.508 29.078 12.523 1 97.44 298 TYR A N 1
ATOM 2343 C CA . TYR A 1 298 ? -5.141 27.797 12.25 1 97.44 298 TYR A CA 1
ATOM 2344 C C . TYR A 1 298 ? -5.82 27.25 13.5 1 97.44 298 TYR A C 1
ATOM 2346 O O . TYR A 1 298 ? -6.871 26.609 13.414 1 97.44 298 TYR A O 1
ATOM 2354 N N . LEU A 1 299 ? -5.223 27.453 14.648 1 95 299 LEU A N 1
ATOM 2355 C CA . LEU A 1 299 ? -5.844 27 15.891 1 95 299 LEU A CA 1
ATOM 2356 C C . LEU A 1 299 ? -7.145 27.75 16.156 1 95 299 LEU A C 1
ATOM 2358 O O . LEU A 1 299 ? -8.117 27.172 16.641 1 95 299 LEU A O 1
ATOM 2362 N N . GLU A 1 300 ? -7.16 29.047 15.867 1 94.94 300 GLU A N 1
ATOM 2363 C CA . GLU A 1 300 ? -8.383 29.844 15.992 1 94.94 300 GLU A CA 1
ATOM 2364 C C . GLU A 1 300 ? -9.461 29.344 15.039 1 94.94 300 GLU A C 1
ATOM 2366 O O . GLU A 1 300 ? -10.633 29.266 15.414 1 94.94 300 GLU A O 1
ATOM 2371 N N . LYS A 1 301 ? -9.047 29.047 13.828 1 95.62 301 LYS A N 1
ATOM 2372 C CA . LYS A 1 301 ? -9.977 28.469 12.859 1 95.62 301 LYS A CA 1
ATOM 2373 C C . LYS A 1 301 ? -10.547 27.156 13.367 1 95.62 301 LYS A C 1
ATOM 2375 O O . LYS A 1 301 ? -11.75 26.906 13.242 1 95.62 301 LYS A O 1
ATOM 2380 N N . MET A 1 302 ? -9.656 26.359 13.82 1 95 302 MET A N 1
ATOM 2381 C CA . MET A 1 302 ? -10.078 25.078 14.375 1 95 302 MET A CA 1
ATOM 2382 C C . MET A 1 302 ? -11.164 25.266 15.43 1 95 302 MET A C 1
ATOM 2384 O O . MET A 1 302 ? -12.203 24.609 15.375 1 95 302 MET A O 1
ATOM 2388 N N . MET A 1 303 ? -10.977 26.188 16.391 1 92.25 303 MET A N 1
ATOM 2389 C CA . MET A 1 303 ? -11.93 26.438 17.469 1 92.25 303 MET A CA 1
ATOM 2390 C C . MET A 1 303 ? -13.25 26.969 16.906 1 92.25 303 MET A C 1
ATOM 2392 O O . MET A 1 303 ? -14.32 26.641 17.422 1 92.25 303 MET A O 1
ATOM 2396 N N . SER A 1 304 ? -13.172 27.75 15.922 1 93.75 304 SER A N 1
ATOM 2397 C CA . SER A 1 304 ? -14.383 28.297 15.305 1 93.75 304 SER A CA 1
ATOM 2398 C C . SER A 1 304 ? -15.234 27.188 14.695 1 93.75 304 SER A C 1
ATOM 2400 O O . SER A 1 304 ? -16.469 27.234 14.734 1 93.75 304 SER A O 1
ATOM 2402 N N . PHE A 1 305 ? -14.578 26.203 14.094 1 93.69 305 PHE A N 1
ATOM 2403 C CA . PHE A 1 305 ? -15.305 25.078 13.523 1 93.69 305 PHE A CA 1
ATOM 2404 C C . PHE A 1 305 ? -15.922 24.219 14.617 1 93.69 305 PHE A C 1
ATOM 2406 O O . PHE A 1 305 ? -17.078 23.781 14.5 1 93.69 305 PHE A O 1
ATOM 2413 N N . VAL A 1 306 ? -15.172 23.984 15.641 1 91.5 306 VAL A N 1
ATOM 2414 C CA . VAL A 1 306 ? -15.656 23.172 16.75 1 91.5 306 VAL A CA 1
ATOM 2415 C C . VAL A 1 306 ? -16.891 23.812 17.375 1 91.5 306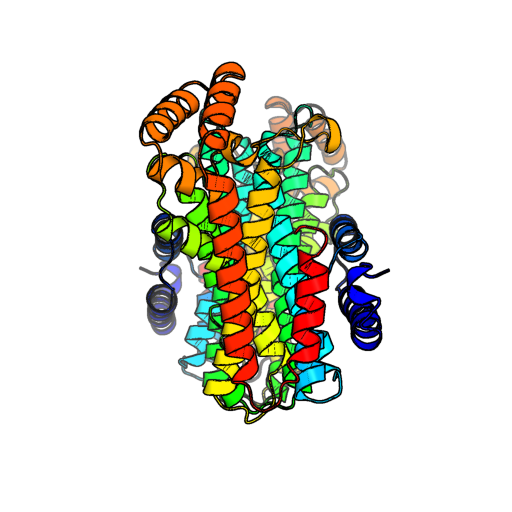 VAL A C 1
ATOM 2417 O O . VAL A 1 306 ? -17.859 23.125 17.703 1 91.5 306 VAL A O 1
ATOM 2420 N N . ASP A 1 307 ? -16.938 25.094 17.5 1 89.5 307 ASP A N 1
ATOM 2421 C CA . ASP A 1 307 ? -18.031 25.859 18.109 1 89.5 307 ASP A CA 1
ATOM 2422 C C . ASP A 1 307 ? -19.312 25.719 17.281 1 89.5 307 ASP A C 1
ATOM 2424 O O . ASP A 1 307 ? -20.406 25.922 17.812 1 89.5 307 ASP A O 1
ATOM 2428 N N . ARG A 1 308 ? -19.141 25.344 16.109 1 88.38 308 ARG A N 1
ATOM 2429 C CA . ARG A 1 308 ? -20.281 25.266 15.211 1 88.38 308 ARG A CA 1
ATOM 2430 C C . ARG A 1 308 ? -20.875 23.859 15.211 1 88.38 308 ARG A C 1
ATOM 2432 O O . ARG A 1 308 ? -21.922 23.625 14.586 1 88.38 308 ARG A O 1
ATOM 2439 N N . ILE A 1 309 ? -20.25 23.047 15.922 1 85.81 309 ILE A N 1
ATOM 2440 C CA . ILE A 1 309 ? -20.781 21.703 16.031 1 85.81 309 ILE A CA 1
ATOM 2441 C C . ILE A 1 309 ? -21.703 21.609 17.25 1 85.81 309 ILE A C 1
ATOM 2443 O O . ILE A 1 309 ? -21.266 21.859 18.375 1 85.81 309 ILE A O 1
ATOM 2447 N N . SER A 1 310 ? -22.891 21.453 17.141 1 72.88 310 SER A N 1
ATOM 2448 C CA . SER A 1 310 ? -23.938 21.547 18.156 1 72.88 310 SER A CA 1
ATOM 2449 C C . SER A 1 310 ? -23.594 20.703 19.375 1 72.88 310 SER A C 1
ATOM 2451 O O . SER A 1 310 ? -23.844 21.125 20.516 1 72.88 310 SER A O 1
ATOM 2453 N N . GLN A 1 311 ? -23.031 19.625 19.219 1 66.56 311 GLN A N 1
ATOM 2454 C CA . GLN A 1 311 ? -22.953 18.656 20.328 1 66.56 311 GLN A CA 1
ATOM 2455 C C . GLN A 1 311 ? -21.547 18.578 20.891 1 66.56 311 GLN A C 1
ATOM 2457 O O . GLN A 1 311 ? -21.266 17.75 21.766 1 66.56 311 GLN A O 1
ATOM 2462 N N . LEU A 1 312 ? -20.781 19.562 20.578 1 73.94 312 LEU A N 1
ATOM 2463 C CA . LEU A 1 312 ? -19.406 19.344 21.031 1 73.94 312 LEU A CA 1
ATOM 2464 C C . LEU A 1 312 ? -19.047 20.328 22.141 1 73.94 312 LEU A C 1
ATOM 2466 O O . LEU A 1 312 ? -19.453 21.484 22.094 1 73.94 312 LEU A O 1
ATOM 2470 N N . SER A 1 313 ? -18.547 19.797 23.25 1 70.06 313 SER A N 1
ATOM 2471 C CA . SER A 1 313 ? -17.984 20.641 24.297 1 70.06 313 SER A CA 1
ATOM 2472 C C . SER A 1 313 ? -16.641 21.219 23.859 1 70.06 313 SER A C 1
ATOM 2474 O O . SER A 1 313 ? -15.68 20.484 23.625 1 70.06 313 SER A O 1
ATOM 2476 N N . THR A 1 314 ? -16.516 22.438 23.828 1 76.06 314 THR A N 1
ATOM 2477 C CA . THR A 1 314 ? -15.344 23.141 23.312 1 76.06 314 THR A CA 1
ATOM 2478 C C . THR A 1 314 ? -14.211 23.109 24.344 1 76.06 314 THR A C 1
ATOM 2480 O O . THR A 1 314 ? -13.047 23.297 23.984 1 76.06 314 THR A O 1
ATOM 2483 N N . ALA A 1 315 ? -14.578 22.891 25.578 1 78.56 315 ALA A N 1
ATOM 2484 C CA . ALA A 1 315 ? -13.578 22.953 26.641 1 78.56 315 ALA A CA 1
ATOM 2485 C C . ALA A 1 315 ? -12.547 21.828 26.484 1 78.56 315 ALA A C 1
ATOM 2487 O O . ALA A 1 315 ? -11.352 22.047 26.703 1 78.56 315 ALA A O 1
ATOM 2488 N N . SER A 1 316 ? -12.977 20.766 26.109 1 80.5 316 SER A N 1
ATOM 2489 C CA . SER A 1 316 ? -12.086 19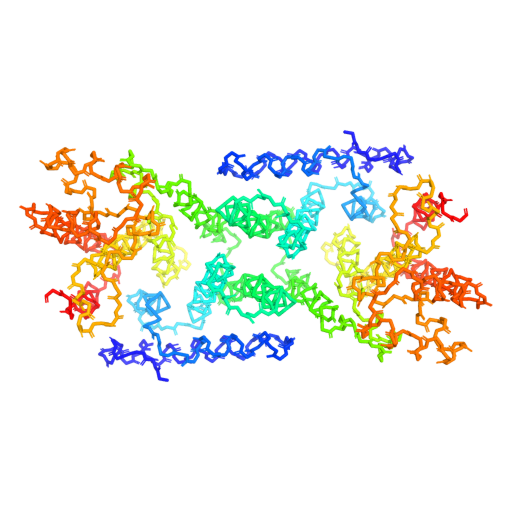.625 25.953 1 80.5 316 SER A CA 1
ATOM 2490 C C . SER A 1 316 ? -11.078 19.844 24.828 1 80.5 316 SER A C 1
ATOM 2492 O O . SER A 1 316 ? -9.914 19.469 24.953 1 80.5 316 SER A O 1
ATOM 2494 N N . MET A 1 317 ? -11.5 20.453 23.844 1 82.88 317 MET A N 1
ATOM 2495 C CA . MET A 1 317 ? -10.617 20.719 22.703 1 82.88 317 MET A CA 1
ATOM 2496 C C . MET A 1 317 ? -9.578 21.781 23.062 1 82.88 317 MET A C 1
ATOM 2498 O O . MET A 1 317 ? -8.414 21.688 22.672 1 82.88 317 MET A O 1
ATOM 2502 N N . GLN A 1 318 ? -10.008 22.766 23.781 1 81.81 318 GLN A N 1
ATOM 2503 C CA . GLN A 1 318 ? -9.086 23.812 24.219 1 81.81 318 GLN A CA 1
ATOM 2504 C C . GLN A 1 318 ? -7.961 23.234 25.062 1 81.81 318 GLN A C 1
ATOM 2506 O O . GLN A 1 318 ? -6.801 23.609 24.906 1 81.81 318 GLN A O 1
ATOM 2511 N N . ASN A 1 319 ? -8.367 22.375 25.906 1 82.19 319 ASN A N 1
ATOM 2512 C CA . ASN A 1 319 ? -7.367 21.734 26.766 1 82.19 319 ASN A CA 1
ATOM 2513 C C . ASN A 1 319 ? -6.379 20.906 25.953 1 82.19 319 ASN A C 1
ATOM 2515 O O . ASN A 1 319 ? -5.18 20.922 26.219 1 82.19 319 ASN A O 1
ATOM 2519 N N . LEU A 1 320 ? -6.879 20.234 25 1 82.62 320 LEU A N 1
ATOM 2520 C CA . LEU A 1 320 ? -6 19.422 24.156 1 82.62 320 LEU A CA 1
ATOM 2521 C C . LEU A 1 320 ? -5.016 20.297 23.391 1 82.62 320 LEU A C 1
ATOM 2523 O O . LEU A 1 320 ? -3.824 19.984 23.328 1 82.62 320 LEU A O 1
ATOM 2527 N N . VAL A 1 321 ? -5.523 21.312 22.844 1 83.19 321 VAL A N 1
ATOM 2528 C CA . VAL A 1 321 ? -4.684 22.234 22.094 1 83.19 321 VAL A CA 1
ATOM 2529 C C . VAL A 1 321 ? -3.578 22.781 22.984 1 83.19 321 VAL A C 1
ATOM 2531 O O . VAL A 1 321 ? -2.414 22.844 22.594 1 83.19 321 VAL A O 1
ATOM 2534 N N . ALA A 1 322 ? -3.982 23.109 24.172 1 80.06 322 ALA A N 1
ATOM 2535 C CA . ALA A 1 322 ? -3.023 23.656 25.125 1 80.06 322 ALA A CA 1
ATOM 2536 C C . ALA A 1 322 ? -1.927 22.641 25.438 1 80.06 322 ALA A C 1
ATOM 2538 O O . ALA A 1 322 ? -0.75 22.984 25.531 1 80.06 322 ALA A O 1
ATOM 2539 N N . ILE A 1 323 ? -2.277 21.484 25.547 1 78.88 323 ILE A N 1
ATOM 2540 C CA . ILE A 1 323 ? -1.333 20.422 25.906 1 78.88 323 ILE A CA 1
ATOM 2541 C C . ILE A 1 323 ? -0.416 20.125 24.734 1 78.88 323 ILE A C 1
ATOM 2543 O O . ILE A 1 323 ? 0.8 20 24.891 1 78.88 323 ILE A O 1
ATOM 2547 N N . VAL A 1 324 ? -0.98 20.016 23.578 1 79.38 324 VAL A N 1
ATOM 2548 C CA . VAL A 1 324 ? -0.228 19.625 22.391 1 79.38 324 VAL A CA 1
ATOM 2549 C C . VAL A 1 324 ? 0.707 20.75 21.969 1 79.38 324 VAL A C 1
ATOM 2551 O O . VAL A 1 324 ? 1.828 20.5 21.516 1 79.38 324 VAL A O 1
ATOM 2554 N N . PHE A 1 325 ? 0.306 21.969 22.219 1 77.5 325 PHE A N 1
ATOM 2555 C CA . PHE A 1 325 ? 1.076 23.109 21.734 1 77.5 325 PHE A CA 1
ATOM 2556 C C . PHE A 1 325 ? 1.741 23.844 22.891 1 77.5 325 PHE A C 1
ATOM 2558 O O . PHE A 1 325 ? 2.402 24.859 22.688 1 77.5 325 PHE A O 1
ATOM 2565 N N . SER A 1 326 ? 1.372 23.531 24.219 1 67.19 326 SER A N 1
ATOM 2566 C CA . SER A 1 326 ? 1.969 24.188 25.375 1 67.19 326 SER A CA 1
ATOM 2567 C C . SER A 1 326 ? 3.486 24.047 25.375 1 67.19 326 SER A C 1
ATOM 2569 O O . SER A 1 326 ? 4.207 24.969 25.766 1 67.19 326 SER A O 1
ATOM 2571 N N . HIS A 1 327 ? 3.877 22.828 25.297 1 54.09 327 HIS A N 1
ATOM 2572 C CA . HIS A 1 327 ? 5.32 22.734 25.484 1 54.09 327 HIS A CA 1
ATOM 2573 C C . HIS A 1 327 ? 6.062 23.516 24.391 1 54.09 327 HIS A C 1
ATOM 2575 O O . HIS A 1 327 ? 7.297 23.5 24.359 1 54.09 327 HIS A O 1
ATOM 2581 N N . TYR A 1 328 ? 5.281 24.094 23.547 1 47.34 328 TYR A N 1
ATOM 2582 C CA . TYR A 1 328 ? 6.059 24.641 22.438 1 47.34 328 TYR A CA 1
ATOM 2583 C C . TYR A 1 328 ? 5.93 26.156 22.375 1 47.34 328 TYR A C 1
ATOM 2585 O O . TYR A 1 328 ? 6.73 26.828 21.719 1 47.34 328 TYR A O 1
ATOM 2593 N N . PHE A 1 329 ? 4.695 26.625 22.906 1 40.16 329 PHE A N 1
ATOM 2594 C CA . PHE A 1 329 ? 4.68 28.078 22.938 1 40.16 329 PHE A CA 1
ATOM 2595 C C . PHE A 1 329 ? 5.055 28.594 24.328 1 40.16 329 PHE A C 1
ATOM 2597 O O . PHE A 1 329 ? 4.797 27.938 25.328 1 40.16 329 PHE A O 1
ATOM 2604 N N . MET B 1 1 ? -5.988 -2.797 -27.234 1 54.53 1 MET B N 1
ATOM 2605 C CA . MET B 1 1 ? -6.199 -4.156 -27.734 1 54.53 1 MET B CA 1
ATOM 2606 C C . MET B 1 1 ? -5.812 -5.184 -26.672 1 54.53 1 MET B C 1
ATOM 2608 O O . MET B 1 1 ? -4.777 -5.043 -26.016 1 54.53 1 MET B O 1
ATOM 2612 N N . VAL B 1 2 ? -6.879 -5.938 -26.297 1 65.62 2 VAL B N 1
ATOM 2613 C CA . VAL B 1 2 ? -6.648 -7.016 -25.344 1 65.62 2 VAL B CA 1
ATOM 2614 C C . VAL B 1 2 ? -5.922 -8.172 -26.031 1 65.62 2 VAL B C 1
ATOM 2616 O O . VAL B 1 2 ? -5.918 -8.266 -27.266 1 65.62 2 VAL B O 1
ATOM 2619 N N . HIS B 1 3 ? -5.195 -8.914 -25.359 1 72 3 HIS B N 1
ATOM 2620 C CA . HIS B 1 3 ? -4.344 -10.008 -25.812 1 72 3 HIS B CA 1
ATOM 2621 C C . HIS B 1 3 ? -5.125 -11.008 -26.656 1 72 3 HIS B C 1
ATOM 2623 O O . HIS B 1 3 ? -6.312 -11.234 -26.422 1 72 3 HIS B O 1
ATOM 2629 N N . GLN B 1 4 ? -4.488 -11.625 -27.625 1 76.81 4 GLN B N 1
ATOM 2630 C CA . GLN B 1 4 ? -5.031 -12.508 -28.641 1 76.81 4 GLN B CA 1
ATOM 2631 C C . GLN B 1 4 ? -5.656 -13.75 -28.031 1 76.81 4 GLN B C 1
ATOM 2633 O O . GLN B 1 4 ? -6.477 -14.422 -28.656 1 76.81 4 GLN B O 1
ATOM 2638 N N . ILE B 1 5 ? -5.406 -13.961 -26.812 1 78.62 5 ILE B N 1
ATOM 2639 C CA . ILE B 1 5 ? -5.914 -15.172 -26.172 1 78.62 5 ILE B CA 1
ATOM 2640 C C . ILE B 1 5 ? -7.43 -15.078 -26.016 1 78.62 5 ILE B C 1
ATOM 2642 O O . ILE B 1 5 ? -8.109 -16.094 -25.859 1 78.62 5 ILE B O 1
ATOM 2646 N N . TRP B 1 6 ? -7.965 -13.938 -26.125 1 84.94 6 TRP B N 1
ATOM 2647 C CA . TRP B 1 6 ? -9.391 -13.75 -25.875 1 84.94 6 TRP B CA 1
ATOM 2648 C C . TRP B 1 6 ? -10.172 -13.633 -27.172 1 84.94 6 TRP B C 1
ATOM 2650 O O . TRP B 1 6 ? -11.383 -13.406 -27.156 1 84.94 6 TRP B O 1
ATOM 2660 N N . ASN B 1 7 ? -9.5 -13.836 -28.328 1 83 7 ASN B N 1
ATOM 2661 C CA . ASN B 1 7 ? -10.133 -13.711 -29.625 1 83 7 ASN B CA 1
ATOM 2662 C C . ASN B 1 7 ? -11.305 -14.688 -29.781 1 83 7 ASN B C 1
ATOM 2664 O O . ASN B 1 7 ? -12.297 -14.375 -30.438 1 83 7 ASN B O 1
ATOM 2668 N N . THR B 1 8 ? -11.203 -15.844 -29.172 1 84.19 8 THR B N 1
ATOM 2669 C CA . THR B 1 8 ? -12.242 -16.859 -29.266 1 84.19 8 THR B CA 1
ATOM 2670 C C . THR B 1 8 ? -13.336 -16.625 -28.219 1 84.19 8 THR B C 1
ATOM 2672 O O . THR B 1 8 ? -14.297 -17.391 -28.141 1 84.19 8 THR B O 1
ATOM 2675 N N . TYR B 1 9 ? -13.172 -15.602 -27.438 1 88.88 9 TYR B N 1
ATOM 2676 C CA . TYR B 1 9 ? -14.148 -15.195 -26.422 1 88.88 9 TYR B CA 1
ATOM 2677 C C . TYR B 1 9 ? -14.555 -13.742 -26.609 1 88.88 9 TYR B C 1
ATOM 2679 O O . TYR B 1 9 ? -14.242 -12.891 -25.781 1 88.88 9 TYR B O 1
ATOM 2687 N N . PRO B 1 10 ? -15.391 -13.523 -27.641 1 89.81 10 PRO B N 1
ATOM 2688 C CA . PRO B 1 10 ? -15.688 -12.133 -28 1 89.81 10 PRO B CA 1
ATOM 2689 C C . PRO B 1 10 ? -16.328 -11.352 -26.859 1 89.81 10 PRO B C 1
ATOM 2691 O O . PRO B 1 10 ? -16.062 -10.156 -26.703 1 89.81 10 PRO B O 1
ATOM 2694 N N . GLU B 1 11 ? -17.203 -11.992 -26.094 1 92.56 11 GLU B N 1
ATOM 2695 C CA . GLU B 1 11 ? -17.844 -11.297 -25 1 92.56 11 GLU B CA 1
ATOM 2696 C C . GLU B 1 11 ? -16.828 -10.914 -23.922 1 92.56 11 GLU B C 1
ATOM 2698 O O . GLU B 1 11 ? -16.938 -9.844 -23.312 1 92.56 11 GLU B O 1
ATOM 2703 N N . ILE B 1 12 ? -15.891 -11.781 -23.672 1 94 12 ILE B N 1
ATOM 2704 C CA . ILE B 1 12 ? -14.844 -11.508 -22.672 1 94 12 ILE B CA 1
ATOM 2705 C C . ILE B 1 12 ? -13.93 -10.398 -23.188 1 94 12 ILE B C 1
ATOM 2707 O O . ILE B 1 12 ? -13.539 -9.508 -22.422 1 94 12 ILE B O 1
ATOM 2711 N N . GLU B 1 13 ? -13.625 -10.469 -24.484 1 92.69 13 GLU B N 1
ATOM 2712 C CA . GLU B 1 13 ? -12.789 -9.438 -25.078 1 92.69 13 GLU B CA 1
ATOM 2713 C C . GLU B 1 13 ? -13.422 -8.055 -24.922 1 92.69 13 GLU B C 1
ATOM 2715 O O . GLU B 1 13 ? -12.75 -7.098 -24.547 1 92.69 13 GLU B O 1
ATOM 2720 N N . ARG B 1 14 ? -14.672 -7.984 -25.234 1 94.44 14 ARG B N 1
ATOM 2721 C CA . ARG B 1 14 ? -15.406 -6.73 -25.078 1 94.44 14 ARG B CA 1
ATOM 2722 C C . ARG B 1 14 ? -15.445 -6.301 -23.609 1 94.44 14 ARG B C 1
ATOM 2724 O O . ARG B 1 14 ? -15.305 -5.117 -23.297 1 94.44 14 ARG B O 1
ATOM 2731 N N . GLY B 1 15 ? -15.656 -7.254 -22.766 1 95.94 15 GLY B N 1
ATOM 2732 C CA . GLY B 1 15 ? -15.656 -6.973 -21.328 1 95.94 15 GLY B CA 1
ATOM 2733 C C . GLY B 1 15 ? -14.328 -6.426 -20.844 1 95.94 15 GLY B C 1
ATOM 2734 O O . GLY B 1 15 ? -14.297 -5.535 -19.984 1 95.94 15 GLY B O 1
ATOM 2735 N N . LEU B 1 16 ? -13.266 -6.961 -21.375 1 95.31 16 LEU B N 1
ATOM 2736 C CA . LEU B 1 16 ? -11.938 -6.523 -20.969 1 95.31 16 LEU B CA 1
ATOM 2737 C C . LEU B 1 16 ? -11.672 -5.086 -21.422 1 95.31 16 LEU B C 1
ATOM 2739 O O . LEU B 1 16 ? -10.984 -4.332 -20.734 1 95.31 16 LEU B O 1
ATOM 2743 N N . GLU B 1 17 ? -12.219 -4.723 -22.547 1 94.12 17 GLU B N 1
ATOM 2744 C CA . GLU B 1 17 ? -12.125 -3.332 -22.984 1 94.12 17 GLU B CA 1
ATOM 2745 C C . GLU B 1 17 ? -12.883 -2.404 -22.047 1 94.12 17 GLU B C 1
ATOM 2747 O O . GLU B 1 17 ? -12.43 -1.295 -21.766 1 94.12 17 GLU B O 1
ATOM 2752 N N . GLU B 1 18 ? -13.992 -2.871 -21.625 1 96.12 18 GLU B N 1
ATOM 2753 C CA . GLU B 1 18 ? -14.766 -2.098 -20.656 1 96.12 18 GLU B CA 1
ATOM 2754 C C . GLU B 1 18 ? -14.023 -1.993 -19.312 1 96.12 18 GLU B C 1
ATOM 2756 O O . GLU B 1 18 ? -14.07 -0.954 -18.656 1 96.12 18 GLU B O 1
ATOM 2761 N N . VAL B 1 19 ? -13.414 -3.066 -18.938 1 96.25 19 VAL B N 1
ATOM 2762 C CA . VAL B 1 19 ? -12.625 -3.076 -17.703 1 96.25 19 VAL B CA 1
ATOM 2763 C C . VAL B 1 19 ? -11.523 -2.018 -17.797 1 96.25 19 VAL B C 1
ATOM 2765 O O . VAL B 1 19 ? -11.328 -1.244 -16.859 1 96.25 19 VAL B O 1
ATOM 2768 N N . LYS B 1 20 ? -10.836 -1.964 -18.922 1 94.12 20 LYS B N 1
ATOM 2769 C CA . LYS B 1 20 ? -9.797 -0.96 -19.141 1 94.12 20 LYS B CA 1
ATOM 2770 C C . LYS B 1 20 ? -10.367 0.451 -19.031 1 94.12 20 LYS B C 1
ATOM 2772 O O . LYS B 1 20 ? -9.766 1.326 -18.406 1 94.12 20 LYS B O 1
ATOM 2777 N N . SER B 1 21 ? -11.492 0.605 -19.625 1 94.44 21 SER B N 1
ATOM 2778 C CA . SER B 1 21 ? -12.156 1.904 -19.594 1 94.44 21 SER B CA 1
ATOM 2779 C C . SER B 1 21 ? -12.516 2.305 -18.172 1 94.44 21 SER B C 1
ATOM 2781 O O . SER B 1 21 ? -12.367 3.469 -17.797 1 94.44 21 SER B O 1
ATOM 2783 N N . ILE B 1 22 ? -12.992 1.368 -17.438 1 95.38 22 ILE B N 1
ATOM 2784 C CA . ILE B 1 22 ? -13.336 1.62 -16.031 1 95.38 22 ILE B CA 1
ATOM 2785 C C . ILE B 1 22 ? -12.086 2.035 -15.258 1 95.38 22 ILE B C 1
ATOM 2787 O O . ILE B 1 22 ? -12.109 3.025 -14.523 1 95.38 22 ILE B O 1
ATOM 2791 N N . ILE B 1 23 ? -11 1.339 -15.43 1 93.81 23 ILE B N 1
ATOM 2792 C CA . ILE B 1 23 ? -9.758 1.61 -14.719 1 93.81 23 ILE B CA 1
ATOM 2793 C C . ILE B 1 23 ? -9.273 3.021 -15.047 1 93.81 23 ILE B C 1
ATOM 2795 O O . ILE B 1 23 ? -8.891 3.775 -14.148 1 93.81 23 ILE B O 1
ATOM 2799 N N . LEU B 1 24 ? -9.352 3.404 -16.281 1 91.19 24 LEU B N 1
ATOM 2800 C CA . LEU B 1 24 ? -8.797 4.684 -16.719 1 91.19 24 LEU B CA 1
ATOM 2801 C C . LEU B 1 24 ? -9.742 5.828 -16.359 1 91.19 24 LEU B C 1
ATOM 2803 O O . LEU B 1 24 ? -9.289 6.91 -15.977 1 91.19 24 LEU B O 1
ATOM 2807 N N . SER B 1 25 ? -11.031 5.605 -16.438 1 90.88 25 SER B N 1
ATOM 2808 C CA . SER B 1 25 ? -11.992 6.684 -16.266 1 90.88 25 SER B CA 1
ATOM 2809 C C . SER B 1 25 ? -12.234 6.977 -14.789 1 90.88 25 SER B C 1
ATOM 2811 O O . SER B 1 25 ? -12.57 8.102 -14.422 1 90.88 25 SER B O 1
ATOM 2813 N N . GLU B 1 26 ? -12.062 6.016 -13.992 1 87 26 GLU B N 1
ATOM 2814 C CA . GLU B 1 26 ? -12.375 6.199 -12.578 1 87 26 GLU B CA 1
ATOM 2815 C C . GLU B 1 26 ? -11.133 6.578 -11.773 1 87 26 GLU B C 1
ATOM 2817 O O . GLU B 1 26 ? -11.219 6.836 -10.57 1 87 26 GLU B O 1
ATOM 2822 N N . MET B 1 27 ? -10.031 6.629 -12.477 1 83.94 27 MET B N 1
ATOM 2823 C CA . MET B 1 27 ? -8.805 7.059 -11.805 1 83.94 27 MET B CA 1
ATOM 2824 C C . MET B 1 27 ? -8.891 8.523 -11.398 1 83.94 27 MET B C 1
ATOM 2826 O O . MET B 1 27 ? -9.398 9.352 -12.148 1 83.94 27 MET B O 1
ATOM 2830 N N . MET B 1 28 ? -8.445 8.812 -10.234 1 74.44 28 MET B N 1
ATOM 2831 C CA . MET B 1 28 ? -8.375 10.211 -9.82 1 74.44 28 MET B CA 1
ATOM 2832 C C . MET B 1 28 ? -7.117 10.875 -10.367 1 74.44 28 MET B C 1
ATOM 2834 O O . MET B 1 28 ? -6.137 10.195 -10.68 1 74.44 28 MET B O 1
ATOM 2838 N N . VAL B 1 29 ? -7.238 12.133 -10.484 1 60.56 29 VAL B N 1
ATOM 2839 C CA . VAL B 1 29 ? -6.137 12.938 -11.008 1 60.56 29 VAL B CA 1
ATOM 2840 C C . VAL B 1 29 ? -4.938 12.844 -10.062 1 60.56 29 VAL B C 1
ATOM 2842 O O . VAL B 1 29 ? -5.043 13.188 -8.883 1 60.56 29 VAL B O 1
ATOM 2845 N N . LEU B 1 30 ? -4.012 12.18 -10.492 1 67.31 30 LEU B N 1
ATOM 2846 C CA . LEU B 1 30 ? -2.748 12.078 -9.773 1 67.31 30 LEU B CA 1
ATOM 2847 C C . LEU B 1 30 ? -1.655 12.875 -10.469 1 67.31 30 LEU B C 1
ATOM 2849 O O . LEU B 1 30 ? -1.916 13.555 -11.469 1 67.31 30 LEU B O 1
ATOM 2853 N N . HIS B 1 31 ? -0.607 13.031 -9.898 1 72.31 31 HIS B N 1
ATOM 2854 C CA . HIS B 1 31 ? 0.579 13.578 -10.547 1 72.31 31 HIS B CA 1
ATOM 2855 C C . HIS B 1 31 ? 0.81 12.922 -11.906 1 72.31 31 HIS B C 1
ATOM 2857 O O . HIS B 1 31 ? 0.638 11.711 -12.055 1 72.31 31 HIS B O 1
ATOM 2863 N N . PRO B 1 32 ? 1.097 13.727 -12.82 1 76.94 32 PRO B N 1
ATOM 2864 C CA . PRO B 1 32 ? 1.246 13.227 -14.188 1 76.94 32 PRO B CA 1
ATOM 2865 C C . PRO B 1 32 ? 2.176 12.016 -14.273 1 76.94 32 PRO B C 1
ATOM 2867 O O . PRO B 1 32 ? 1.917 11.086 -15.047 1 76.94 32 PRO B O 1
ATOM 2870 N N . ALA B 1 33 ? 3.201 12.055 -13.461 1 75 33 ALA B N 1
ATOM 2871 C CA . ALA B 1 33 ? 4.16 10.953 -13.508 1 75 33 ALA B CA 1
ATOM 2872 C C . ALA B 1 33 ? 3.521 9.648 -13.039 1 75 33 ALA B C 1
ATOM 2874 O O . ALA B 1 33 ? 3.811 8.578 -13.57 1 75 33 ALA B O 1
ATOM 2875 N N . VAL B 1 34 ? 2.664 9.742 -12.102 1 80.31 34 VAL B N 1
ATOM 2876 C CA . VAL B 1 34 ? 1.973 8.57 -11.57 1 80.31 34 VAL B CA 1
ATOM 2877 C C . VAL B 1 34 ? 0.941 8.078 -12.586 1 80.31 34 VAL B C 1
ATOM 2879 O O . VAL B 1 34 ? 0.874 6.883 -12.883 1 80.31 34 VAL B O 1
ATOM 2882 N N . THR B 1 35 ? 0.229 9.008 -13.109 1 83.88 35 THR B N 1
ATOM 2883 C CA . THR B 1 35 ? -0.796 8.68 -14.094 1 83.88 35 THR B CA 1
ATOM 2884 C C . THR B 1 35 ? -0.176 8.016 -15.328 1 83.88 35 THR B C 1
ATOM 2886 O O . THR B 1 35 ? -0.706 7.031 -15.836 1 83.88 35 THR B O 1
ATOM 2889 N N . ALA B 1 36 ? 0.911 8.602 -15.742 1 83.31 36 ALA B N 1
ATOM 2890 C CA . ALA B 1 36 ? 1.578 8.07 -16.938 1 83.31 36 ALA B CA 1
ATOM 2891 C C . ALA B 1 36 ? 2.023 6.625 -16.719 1 83.31 36 ALA B C 1
ATOM 2893 O O . ALA B 1 36 ? 1.911 5.793 -17.609 1 83.31 36 ALA B O 1
ATOM 2894 N N . LYS B 1 37 ? 2.545 6.352 -15.57 1 80.75 37 LYS B N 1
ATOM 2895 C CA . LYS B 1 37 ? 3 5.004 -15.25 1 80.75 37 LYS B CA 1
ATOM 2896 C C . LYS B 1 37 ? 1.836 4.016 -15.25 1 80.75 37 LYS B C 1
ATOM 2898 O O . LYS B 1 37 ? 1.968 2.893 -15.75 1 80.75 37 LYS B O 1
ATOM 2903 N N . ILE B 1 38 ? 0.718 4.441 -14.75 1 85.81 38 ILE B N 1
ATOM 2904 C CA . ILE B 1 38 ? -0.453 3.574 -14.68 1 85.81 38 ILE B CA 1
ATOM 2905 C C . ILE B 1 38 ? -0.998 3.326 -16.078 1 85.81 38 ILE B C 1
ATOM 2907 O O . ILE B 1 38 ? -1.298 2.186 -16.453 1 85.81 38 ILE B O 1
ATOM 2911 N N . VAL B 1 39 ? -1.081 4.367 -16.859 1 87.19 39 VAL B N 1
ATOM 2912 C CA . VAL B 1 39 ? -1.628 4.277 -18.203 1 87.19 39 VAL B CA 1
ATOM 2913 C C . VAL B 1 39 ? -0.753 3.367 -19.062 1 87.19 39 VAL B C 1
ATOM 2915 O O . VAL B 1 39 ? -1.263 2.561 -19.844 1 87.19 39 VAL B O 1
ATOM 2918 N N . GLU B 1 40 ? 0.53 3.508 -18.844 1 85 40 GLU B N 1
ATOM 2919 C CA . GLU B 1 40 ? 1.472 2.66 -19.562 1 85 40 GLU B CA 1
ATOM 2920 C C . GLU B 1 40 ? 1.208 1.182 -19.297 1 85 40 GLU B C 1
ATOM 2922 O O . GLU B 1 40 ? 1.215 0.363 -20.219 1 85 40 GLU B O 1
ATOM 2927 N N . TYR B 1 41 ? 0.953 0.895 -18.125 1 81.5 41 TYR B N 1
ATOM 2928 C CA . TYR B 1 41 ? 0.73 -0.496 -17.734 1 81.5 41 TYR B CA 1
ATOM 2929 C C . TYR B 1 41 ? -0.619 -0.991 -18.25 1 81.5 41 TYR B C 1
ATOM 2931 O O . TYR B 1 41 ? -0.735 -2.127 -18.703 1 81.5 41 TYR B O 1
ATOM 2939 N N . VAL B 1 42 ? -1.624 -0.173 -18.156 1 86.06 42 VAL B N 1
ATOM 2940 C CA . VAL B 1 42 ? -2.979 -0.56 -18.531 1 86.06 42 VAL B CA 1
ATOM 2941 C C . VAL B 1 42 ? -3.061 -0.749 -20.047 1 86.06 42 VAL B C 1
ATOM 2943 O O . VAL B 1 42 ? -3.744 -1.654 -20.531 1 86.06 42 VAL B O 1
ATOM 2946 N N . GLU B 1 43 ? -2.314 0.048 -20.734 1 84.75 43 GLU B N 1
ATOM 2947 C CA . GLU B 1 43 ? -2.391 0.023 -22.188 1 84.75 43 GLU B CA 1
ATOM 2948 C C . GLU B 1 43 ? -1.414 -0.994 -22.781 1 84.75 43 GLU B C 1
ATOM 2950 O O . GLU B 1 43 ? -1.528 -1.369 -23.938 1 84.75 43 GLU B O 1
ATOM 2955 N N . ALA B 1 44 ? -0.397 -1.358 -21.969 1 79.56 44 ALA B N 1
ATOM 2956 C CA . ALA B 1 44 ? 0.552 -2.361 -22.438 1 79.56 44 ALA B CA 1
ATOM 2957 C C . ALA B 1 44 ? -0.161 -3.658 -22.812 1 79.56 44 ALA B C 1
ATOM 2959 O O . ALA B 1 44 ? -1.181 -4.008 -22.219 1 79.56 44 ALA B O 1
ATOM 2960 N N . PRO B 1 45 ? 0.416 -4.238 -23.828 1 74.5 45 PRO B N 1
ATOM 2961 C CA . PRO B 1 45 ? -0.174 -5.527 -24.203 1 74.5 45 PRO B CA 1
ATOM 2962 C C . PRO B 1 45 ? -0.047 -6.578 -23.109 1 74.5 45 PRO B C 1
ATOM 2964 O O . PRO B 1 45 ? 1.03 -6.746 -22.531 1 74.5 45 PRO B O 1
ATOM 2967 N N . GLY B 1 46 ? -1.109 -6.918 -22.5 1 77.56 46 GLY B N 1
ATOM 2968 C CA . GLY B 1 46 ? -1.111 -7.957 -21.484 1 77.56 46 GLY B CA 1
ATOM 2969 C C . GLY B 1 46 ? -2.277 -8.922 -21.625 1 77.56 46 GLY B C 1
ATOM 2970 O O . GLY B 1 46 ? -3.262 -8.617 -22.297 1 77.56 46 GLY B O 1
ATOM 2971 N N . LYS B 1 47 ? -2.08 -10.047 -21.109 1 81.75 47 LYS B N 1
ATOM 2972 C CA . LYS B 1 47 ? -3.07 -11.109 -21.25 1 81.75 47 LYS B CA 1
ATOM 2973 C C . LYS B 1 47 ? -4.305 -10.828 -20.391 1 81.75 47 LYS B C 1
ATOM 2975 O O . LYS B 1 47 ? -5.375 -11.391 -20.641 1 81.75 47 LYS B O 1
ATOM 2980 N N . TYR B 1 48 ? -4.219 -9.992 -19.406 1 90.19 48 TYR B N 1
ATOM 2981 C CA . TYR B 1 48 ? -5.316 -9.688 -18.484 1 90.19 48 TYR B CA 1
ATOM 2982 C C . TYR B 1 48 ? -6.027 -10.969 -18.047 1 90.19 48 TYR B C 1
ATOM 2984 O O . TYR B 1 48 ? -7.258 -11.031 -18.062 1 90.19 48 TYR B O 1
ATOM 2992 N N . LEU B 1 49 ? -5.289 -11.938 -17.719 1 91.44 49 LEU B N 1
ATOM 2993 C CA . LEU B 1 49 ? -5.809 -13.266 -17.422 1 91.44 49 LEU B CA 1
ATOM 2994 C C . LEU B 1 49 ? -6.738 -13.242 -16.219 1 91.44 49 LEU B C 1
ATOM 2996 O O . LEU B 1 49 ? -7.789 -13.883 -16.219 1 91.44 49 LEU B O 1
ATOM 3000 N N . ARG B 1 50 ? -6.398 -12.555 -15.273 1 93.31 50 ARG B N 1
ATOM 3001 C CA . ARG B 1 50 ? -7.195 -12.531 -14.055 1 93.31 50 ARG B CA 1
ATOM 3002 C C . ARG B 1 50 ? -8.547 -11.875 -14.297 1 93.31 50 ARG B C 1
ATOM 3004 O O . ARG B 1 50 ? -9.594 -12.43 -13.945 1 93.31 50 ARG B O 1
ATOM 3011 N N . ALA B 1 51 ? -8.477 -10.719 -14.875 1 95.56 51 ALA B N 1
ATOM 3012 C CA . ALA B 1 51 ? -9.734 -10.047 -15.219 1 95.56 51 ALA B CA 1
ATOM 3013 C C . ALA B 1 51 ? -10.562 -10.898 -16.172 1 95.56 51 ALA B C 1
ATOM 3015 O O . ALA B 1 51 ? -11.781 -11.016 -16 1 95.56 51 ALA B O 1
ATOM 3016 N N . GLY B 1 52 ? -9.906 -11.422 -17.172 1 94.75 52 GLY B N 1
ATOM 3017 C CA . GLY B 1 52 ? -10.602 -12.273 -18.125 1 94.75 52 GLY B CA 1
ATOM 3018 C C . GLY B 1 52 ? -11.25 -13.484 -17.484 1 94.75 52 GLY B C 1
ATOM 3019 O O . GLY B 1 52 ? -12.375 -13.852 -17.828 1 94.75 52 GLY B O 1
ATOM 3020 N N . LEU B 1 53 ? -10.562 -14.094 -16.578 1 94.88 53 LEU B N 1
ATOM 3021 C CA . LEU B 1 53 ? -11.086 -15.25 -15.867 1 94.88 53 LEU B CA 1
ATOM 3022 C C . LEU B 1 53 ? -12.312 -14.859 -15.039 1 94.88 53 LEU B C 1
ATOM 3024 O O . LEU B 1 53 ? -13.289 -15.617 -14.984 1 94.88 53 LEU B O 1
ATOM 3028 N N . CYS B 1 54 ? -12.211 -13.758 -14.391 1 96.38 54 CYS B N 1
ATOM 3029 C CA . CYS B 1 54 ? -13.352 -13.242 -13.641 1 96.38 54 CYS B CA 1
ATOM 3030 C C . CYS B 1 54 ? -14.57 -13.102 -14.531 1 96.38 54 CYS B C 1
ATOM 3032 O O . CYS B 1 54 ? -15.656 -13.586 -14.195 1 96.38 54 CYS B O 1
ATOM 3034 N N . LEU B 1 55 ? -14.367 -12.5 -15.68 1 96.56 55 LEU B N 1
ATOM 3035 C CA . LEU B 1 55 ? -15.469 -12.273 -16.609 1 96.56 55 LEU B CA 1
ATOM 3036 C C . LEU B 1 55 ? -15.984 -13.594 -17.172 1 96.56 55 LEU B C 1
ATOM 3038 O O . LEU B 1 55 ? -17.188 -13.75 -17.406 1 96.56 55 LEU B O 1
ATOM 3042 N N . LEU B 1 56 ? -15.109 -14.5 -17.453 1 93.62 56 LEU B N 1
ATOM 3043 C CA . LEU B 1 56 ? -15.5 -15.805 -17.969 1 93.62 56 LEU B CA 1
ATOM 3044 C C . LEU B 1 56 ? -16.391 -16.547 -16.984 1 93.62 56 LEU B C 1
ATOM 3046 O O . LEU B 1 56 ? -17.406 -17.109 -17.359 1 93.62 56 LEU B O 1
ATOM 3050 N N . PHE B 1 57 ? -16 -16.531 -15.727 1 94.06 57 PHE B N 1
ATOM 3051 C CA . PHE B 1 57 ? -16.797 -17.188 -14.703 1 94.06 57 PHE B CA 1
ATOM 3052 C C . PHE B 1 57 ? -18.141 -16.5 -14.508 1 94.06 57 PHE B C 1
ATOM 3054 O O . PHE B 1 57 ? -19.141 -17.141 -14.227 1 94.06 57 PHE B O 1
ATOM 3061 N N . ALA B 1 58 ? -18.094 -15.18 -14.617 1 93.69 58 ALA B N 1
ATOM 3062 C CA . ALA B 1 58 ? -19.359 -14.453 -14.578 1 93.69 58 ALA B CA 1
ATOM 3063 C C . ALA B 1 58 ? -20.297 -14.898 -15.695 1 93.69 58 ALA B C 1
ATOM 3065 O O . ALA B 1 58 ? -21.469 -15.18 -15.461 1 93.69 58 ALA B O 1
ATOM 3066 N N . GLN B 1 59 ? -19.766 -14.969 -16.875 1 92.19 59 GLN B N 1
ATOM 3067 C CA . GLN B 1 59 ? -20.547 -15.391 -18.047 1 92.19 59 GLN B CA 1
ATOM 3068 C C . GLN B 1 59 ? -21.047 -16.812 -17.875 1 92.19 59 GLN B C 1
ATOM 3070 O O . GLN B 1 59 ? -22.203 -17.109 -18.219 1 92.19 59 GLN B O 1
ATOM 3075 N N . MET B 1 60 ? -20.219 -17.641 -17.422 1 88.94 60 MET B N 1
ATOM 3076 C CA . MET B 1 60 ? -20.578 -19.047 -17.25 1 88.94 60 MET B CA 1
ATOM 3077 C C . MET B 1 60 ? -21.656 -19.203 -16.188 1 88.94 60 MET B C 1
ATOM 3079 O O . MET B 1 60 ? -22.5 -20.094 -16.281 1 88.94 60 MET B O 1
ATOM 3083 N N . THR B 1 61 ? -21.672 -18.359 -15.227 1 88.69 61 THR B N 1
ATOM 3084 C CA . THR B 1 61 ? -22.578 -18.5 -14.094 1 88.69 61 THR B CA 1
ATOM 3085 C C . THR B 1 61 ? -23.906 -17.781 -14.367 1 88.69 61 THR B C 1
ATOM 3087 O O . THR B 1 61 ? -24.984 -18.312 -14.086 1 88.69 61 THR B O 1
ATOM 3090 N N . GLU B 1 62 ? -23.766 -16.578 -14.914 1 88.69 62 GLU B N 1
ATOM 3091 C CA . GLU B 1 62 ? -24.953 -15.742 -15.031 1 88.69 62 GLU B CA 1
ATOM 3092 C C . GLU B 1 62 ? -25.406 -15.641 -16.484 1 88.69 62 GLU B C 1
ATOM 3094 O O . GLU B 1 62 ? -26.484 -15.109 -16.766 1 88.69 62 GLU B O 1
ATOM 3099 N N . GLY B 1 63 ? -24.672 -16.094 -17.375 1 88.88 63 GLY B N 1
ATOM 3100 C CA . GLY B 1 63 ? -25 -15.984 -18.797 1 88.88 63 GLY B CA 1
ATOM 3101 C C . GLY B 1 63 ? -24.734 -14.602 -19.359 1 88.88 63 GLY B C 1
ATOM 3102 O O . GLY B 1 63 ? -24.953 -14.367 -20.547 1 88.88 63 GLY B O 1
ATOM 3103 N N . LYS B 1 64 ? -24.312 -13.766 -18.547 1 92.12 64 LYS B N 1
ATOM 3104 C CA . LYS B 1 64 ? -23.969 -12.398 -18.938 1 92.12 64 LYS B CA 1
ATOM 3105 C C . LYS B 1 64 ? -22.906 -11.805 -18.016 1 92.12 64 LYS B C 1
ATOM 3107 O O . LYS B 1 64 ? -22.578 -12.383 -16.984 1 92.12 64 LYS B O 1
ATOM 3112 N N . ILE B 1 65 ? -22.375 -10.734 -18.453 1 95.31 65 ILE B N 1
ATOM 3113 C CA . ILE B 1 65 ? -21.406 -9.992 -17.641 1 95.31 65 ILE B CA 1
ATOM 3114 C C . ILE B 1 65 ? -22.062 -8.703 -17.125 1 95.31 65 ILE B C 1
ATOM 3116 O O . ILE B 1 65 ? -22.266 -7.758 -17.875 1 95.31 65 ILE B O 1
ATOM 3120 N N . SER B 1 66 ? -22.359 -8.719 -15.914 1 95.25 66 SER B N 1
ATOM 3121 C CA . SER B 1 66 ? -22.984 -7.539 -15.312 1 95.25 66 SER B CA 1
ATOM 3122 C C . SER B 1 66 ? -21.938 -6.465 -15.008 1 95.25 66 SER B C 1
ATOM 3124 O O . SER B 1 66 ? -20.734 -6.742 -15.008 1 95.25 66 SER B O 1
ATOM 3126 N N . ARG B 1 67 ? -22.406 -5.301 -14.789 1 95.38 67 ARG B N 1
ATOM 3127 C CA . ARG B 1 67 ? -21.516 -4.18 -14.492 1 95.38 67 ARG B CA 1
ATOM 3128 C C . ARG B 1 67 ? -20.719 -4.422 -13.211 1 95.38 67 ARG B C 1
ATOM 3130 O O . ARG B 1 67 ? -19.562 -4.02 -13.109 1 95.38 67 ARG B O 1
ATOM 3137 N N . SER B 1 68 ? -21.391 -5.055 -12.219 1 94 68 SER B N 1
ATOM 3138 C CA . SER B 1 68 ? -20.703 -5.391 -10.977 1 94 68 SER B CA 1
ATOM 3139 C C . SER B 1 68 ? -19.453 -6.242 -11.25 1 94 68 SER B C 1
ATOM 3141 O O . SER B 1 68 ? -18.406 -6.023 -10.641 1 94 68 SER B O 1
ATOM 3143 N N . LYS B 1 69 ? -19.594 -7.152 -12.148 1 96.38 69 LYS B N 1
ATOM 3144 C CA . LYS B 1 69 ? -18.484 -8.055 -12.461 1 96.38 69 LYS B CA 1
ATOM 3145 C C . LYS B 1 69 ? -17.359 -7.324 -13.188 1 96.38 69 LYS B C 1
ATOM 3147 O O . LYS B 1 69 ? -16.188 -7.664 -13.031 1 96.38 69 LYS B O 1
ATOM 3152 N N . LEU B 1 70 ? -17.75 -6.328 -14.016 1 97.62 70 LEU B N 1
ATOM 3153 C CA . LEU B 1 70 ? -16.734 -5.496 -14.641 1 97.62 70 LEU B CA 1
ATOM 3154 C C . LEU B 1 70 ? -15.898 -4.766 -13.594 1 97.62 70 LEU B C 1
ATOM 3156 O O . LEU B 1 70 ? -14.68 -4.656 -13.719 1 97.62 70 LEU B O 1
ATOM 3160 N N . TYR B 1 71 ? -16.5 -4.32 -12.578 1 95.25 71 TYR B N 1
ATOM 3161 C CA . TYR B 1 71 ? -15.797 -3.637 -11.492 1 95.25 71 TYR B CA 1
ATOM 3162 C C . TYR B 1 71 ? -14.93 -4.613 -10.703 1 95.25 71 TYR B C 1
ATOM 3164 O O . TYR B 1 71 ? -13.828 -4.266 -10.281 1 95.25 71 TYR B O 1
ATOM 3172 N N . PHE B 1 72 ? -15.469 -5.824 -10.5 1 94.31 72 PHE B N 1
ATOM 3173 C CA . PHE B 1 72 ? -14.648 -6.84 -9.844 1 94.31 72 PHE B CA 1
ATOM 3174 C C . PHE B 1 72 ? -13.406 -7.152 -10.664 1 94.31 72 PHE B C 1
ATOM 3176 O O . PHE B 1 72 ? -12.305 -7.266 -10.117 1 94.31 72 PHE B O 1
ATOM 3183 N N . ALA B 1 73 ? -13.602 -7.297 -11.953 1 97.06 73 ALA B N 1
ATOM 3184 C CA . ALA B 1 73 ? -12.477 -7.562 -12.844 1 97.06 73 ALA B CA 1
ATOM 3185 C C . ALA B 1 73 ? -11.469 -6.418 -12.805 1 97.06 73 ALA B C 1
ATOM 3187 O O . ALA B 1 73 ? -10.258 -6.652 -12.773 1 97.06 73 ALA B O 1
ATOM 3188 N N . ALA B 1 74 ? -11.969 -5.211 -12.812 1 96 74 ALA B N 1
ATOM 3189 C CA . ALA B 1 74 ? -11.102 -4.035 -12.719 1 96 74 ALA B CA 1
ATOM 3190 C C . ALA B 1 74 ? -10.328 -4.031 -11.406 1 96 74 ALA B C 1
ATOM 3192 O O . ALA B 1 74 ? -9.133 -3.725 -11.375 1 96 74 ALA B O 1
ATOM 3193 N N . HIS B 1 75 ? -11.023 -4.344 -10.336 1 92.88 75 HIS B N 1
ATOM 3194 C CA . HIS B 1 75 ? -10.406 -4.453 -9.016 1 92.88 75 HIS B CA 1
ATOM 3195 C C . HIS B 1 75 ? -9.234 -5.43 -9.039 1 92.88 75 HIS B C 1
ATOM 3197 O O . HIS B 1 75 ? -8.148 -5.117 -8.531 1 92.88 75 HIS B O 1
ATOM 3203 N N . LEU B 1 76 ? -9.406 -6.516 -9.625 1 93.88 76 LEU B N 1
ATOM 3204 C CA . LEU B 1 76 ? -8.391 -7.562 -9.68 1 93.88 76 LEU B CA 1
ATOM 3205 C C . LEU B 1 76 ? -7.18 -7.102 -10.484 1 93.88 76 LEU B C 1
ATOM 3207 O O . LEU B 1 76 ? -6.039 -7.309 -10.07 1 93.88 76 LEU B O 1
ATOM 3211 N N . GLU B 1 77 ? -7.422 -6.535 -11.594 1 94.38 77 GLU B N 1
ATOM 3212 C CA . GLU B 1 77 ? -6.332 -6.074 -12.445 1 94.38 77 GLU B CA 1
ATOM 3213 C C . GLU B 1 77 ? -5.531 -4.965 -11.773 1 94.38 77 GLU B C 1
ATOM 3215 O O . GLU B 1 77 ? -4.301 -4.938 -11.867 1 94.38 77 GLU B O 1
ATOM 3220 N N . VAL B 1 78 ? -6.234 -4.09 -11.148 1 92.06 78 VAL B N 1
ATOM 3221 C CA . VAL B 1 78 ? -5.578 -2.973 -10.477 1 92.06 78 VAL B CA 1
ATOM 3222 C C . VAL B 1 78 ? -4.773 -3.49 -9.281 1 92.06 78 VAL B C 1
ATOM 3224 O O . VAL B 1 78 ? -3.668 -3.01 -9.016 1 92.06 78 VAL B O 1
ATOM 3227 N N . LEU B 1 79 ? -5.344 -4.402 -8.555 1 90.44 79 LEU B N 1
ATOM 3228 C CA . LEU B 1 79 ? -4.625 -5.027 -7.449 1 90.44 79 LEU B CA 1
ATOM 3229 C C . LEU B 1 79 ? -3.352 -5.703 -7.941 1 90.44 79 LEU B C 1
ATOM 3231 O O . LEU B 1 79 ? -2.289 -5.559 -7.332 1 90.44 79 LEU B O 1
ATOM 3235 N N . HIS B 1 80 ? -3.48 -6.422 -8.977 1 90.88 80 HIS B N 1
ATOM 3236 C CA . HIS B 1 80 ? -2.32 -7.07 -9.578 1 90.88 80 HIS B CA 1
ATOM 3237 C C . HIS B 1 80 ? -1.261 -6.047 -9.977 1 90.88 80 HIS B C 1
ATOM 3239 O O . HIS B 1 80 ? -0.071 -6.25 -9.727 1 90.88 80 HIS B O 1
ATOM 3245 N N . LEU B 1 81 ? -1.701 -5.016 -10.609 1 90.44 81 LEU B N 1
ATOM 3246 C CA . LEU B 1 81 ? -0.794 -3.957 -11.039 1 90.44 81 LEU B CA 1
ATOM 3247 C C . LEU B 1 81 ? -0.057 -3.354 -9.852 1 90.44 81 LEU B C 1
ATOM 3249 O O . LEU B 1 81 ? 1.132 -3.039 -9.945 1 90.44 81 LEU B O 1
ATOM 3253 N N . ALA B 1 82 ? -0.769 -3.156 -8.75 1 88.94 82 ALA B N 1
ATOM 3254 C CA . ALA B 1 82 ? -0.147 -2.627 -7.539 1 88.94 82 ALA B CA 1
ATOM 3255 C C . ALA B 1 82 ? 1.003 -3.518 -7.078 1 88.94 82 ALA B C 1
ATOM 3257 O O . ALA B 1 82 ? 2.072 -3.023 -6.715 1 88.94 82 ALA B O 1
ATOM 3258 N N . THR B 1 83 ? 0.75 -4.785 -7.09 1 86.56 83 THR B N 1
ATOM 3259 C CA . THR B 1 83 ? 1.773 -5.723 -6.641 1 86.56 83 THR B CA 1
ATOM 3260 C C . THR B 1 83 ? 2.973 -5.707 -7.586 1 86.56 83 THR B C 1
ATOM 3262 O O . THR B 1 83 ? 4.117 -5.82 -7.145 1 86.56 83 THR B O 1
ATOM 3265 N N . LEU B 1 84 ? 2.777 -5.516 -8.883 1 84.31 84 LEU B N 1
ATOM 3266 C CA . LEU B 1 84 ? 3.854 -5.445 -9.867 1 84.31 84 LEU B CA 1
ATOM 3267 C C . LEU B 1 84 ? 4.719 -4.211 -9.641 1 84.31 84 LEU B C 1
ATOM 3269 O O . LEU B 1 84 ? 5.945 -4.289 -9.688 1 84.31 84 LEU B O 1
ATOM 3273 N N . ILE B 1 85 ? 4.094 -3.152 -9.422 1 85.81 85 ILE B N 1
ATOM 3274 C CA . ILE B 1 85 ? 4.797 -1.885 -9.273 1 85.81 85 ILE B CA 1
ATOM 3275 C C . ILE B 1 85 ? 5.66 -1.924 -8.008 1 85.81 85 ILE B C 1
ATOM 3277 O O . ILE B 1 85 ? 6.816 -1.501 -8.031 1 85.81 85 ILE B O 1
ATOM 3281 N N . HIS B 1 86 ? 5.145 -2.361 -6.961 1 84.38 86 HIS B N 1
ATOM 3282 C CA . HIS B 1 86 ? 5.914 -2.457 -5.727 1 84.38 86 HIS B CA 1
ATOM 3283 C C . HIS B 1 86 ? 7.059 -3.457 -5.863 1 84.38 86 HIS B C 1
ATOM 3285 O O . HIS B 1 86 ? 8.148 -3.234 -5.336 1 84.38 86 HIS B O 1
ATOM 3291 N N . ASP B 1 87 ? 6.824 -4.48 -6.633 1 77.12 87 ASP B N 1
ATOM 3292 C CA . ASP B 1 87 ? 7.883 -5.453 -6.898 1 77.12 87 ASP B CA 1
ATOM 3293 C C . ASP B 1 87 ? 9.016 -4.828 -7.711 1 77.12 87 ASP B C 1
ATOM 3295 O O . ASP B 1 87 ? 10.188 -5.152 -7.508 1 77.12 87 ASP B O 1
ATOM 3299 N N . ASP B 1 88 ? 8.664 -3.988 -8.625 1 74.88 88 ASP B N 1
ATOM 3300 C CA . ASP B 1 88 ? 9.656 -3.332 -9.477 1 74.88 88 ASP B CA 1
ATOM 3301 C C . ASP B 1 88 ? 10.57 -2.43 -8.656 1 74.88 88 ASP B C 1
ATOM 3303 O O . ASP B 1 88 ? 11.758 -2.291 -8.961 1 74.88 88 ASP B O 1
ATOM 3307 N N . VAL B 1 89 ? 10.055 -1.763 -7.719 1 69.69 89 VAL B N 1
ATOM 3308 C CA . VAL B 1 89 ? 10.859 -0.917 -6.836 1 69.69 89 VAL B CA 1
ATOM 3309 C C . VAL B 1 89 ? 11.898 -1.767 -6.113 1 69.69 89 VAL B C 1
ATOM 3311 O O . VAL B 1 89 ? 13.062 -1.372 -6 1 69.69 89 VAL B O 1
ATOM 3314 N N . ILE B 1 90 ? 11.5 -2.832 -5.785 1 60.56 90 ILE B N 1
ATOM 3315 C CA . ILE B 1 90 ? 12.336 -3.75 -5.02 1 60.56 90 ILE B CA 1
ATOM 3316 C C . ILE B 1 90 ? 13.477 -4.262 -5.898 1 60.56 90 ILE B C 1
ATOM 3318 O O . ILE B 1 90 ? 14.633 -4.289 -5.473 1 60.56 90 ILE B O 1
ATOM 3322 N N . ASP B 1 91 ? 13.039 -4.586 -7.125 1 61.75 91 ASP B N 1
ATOM 3323 C CA . ASP B 1 91 ? 14 -5.211 -8.031 1 61.75 91 ASP B CA 1
ATOM 3324 C C . ASP B 1 91 ? 14.953 -4.176 -8.625 1 61.75 91 ASP B C 1
ATOM 3326 O O . ASP B 1 91 ? 16.094 -4.496 -8.969 1 61.75 91 ASP B O 1
ATOM 3330 N N . GLY B 1 92 ? 14.508 -2.941 -8.984 1 57.84 92 GLY B N 1
ATOM 3331 C CA . GLY B 1 92 ? 15.258 -1.903 -9.672 1 57.84 92 GLY B CA 1
ATOM 3332 C C . GLY B 1 92 ? 16.281 -1.223 -8.773 1 57.84 92 GLY B C 1
ATOM 3333 O O . GLY B 1 92 ? 17.125 -0.461 -9.25 1 57.84 92 GLY B O 1
ATOM 3334 N N . ALA B 1 93 ? 16.141 -1.363 -7.469 1 52.19 93 ALA B N 1
ATOM 3335 C CA . ALA B 1 93 ? 17.094 -0.679 -6.59 1 52.19 93 ALA B CA 1
ATOM 3336 C C . ALA B 1 93 ? 18.531 -1.054 -6.934 1 52.19 93 ALA B C 1
ATOM 3338 O O . ALA B 1 93 ? 19.453 -0.25 -6.754 1 52.19 93 ALA B O 1
ATOM 3339 N N . ASP B 1 94 ? 18.719 -2.188 -7.562 1 47.88 94 ASP B N 1
ATOM 3340 C CA . ASP B 1 94 ? 20.078 -2.666 -7.77 1 47.88 94 ASP B CA 1
ATOM 3341 C C . ASP B 1 94 ? 20.594 -2.299 -9.164 1 47.88 94 ASP B C 1
ATOM 3343 O O . ASP B 1 94 ? 21.797 -2.137 -9.375 1 47.88 94 ASP B O 1
ATOM 3347 N N . LYS B 1 95 ? 19.734 -2.34 -10.227 1 46.78 95 LYS B N 1
ATOM 3348 C CA . LYS B 1 95 ? 20.234 -2.395 -11.594 1 46.78 95 LYS B CA 1
ATOM 3349 C C . LYS B 1 95 ? 20.531 -0.994 -12.133 1 46.78 95 LYS B C 1
ATOM 3351 O O . LYS B 1 95 ? 20.953 -0.838 -13.273 1 46.78 95 LYS B O 1
ATOM 3356 N N . ARG B 1 96 ? 20.125 -0.108 -11.445 1 41.34 96 ARG B N 1
ATOM 3357 C CA . ARG B 1 96 ? 20.234 1.161 -12.156 1 41.34 96 ARG B CA 1
ATOM 3358 C C . ARG B 1 96 ? 21.594 1.809 -11.922 1 41.34 96 ARG B C 1
ATOM 3360 O O . ARG B 1 96 ? 21.75 2.65 -11.039 1 41.34 96 ARG B O 1
ATOM 3367 N N . ARG B 1 97 ? 22.484 1.302 -12.648 1 43.47 97 ARG B N 1
ATOM 3368 C CA . ARG B 1 97 ? 23.828 1.822 -12.867 1 43.47 97 ARG B CA 1
ATOM 3369 C C . ARG B 1 97 ? 23.781 3.135 -13.641 1 43.47 97 ARG B C 1
ATOM 3371 O O . ARG B 1 97 ? 23.078 3.25 -14.648 1 43.47 97 ARG B O 1
ATOM 3378 N N . GLY B 1 98 ? 24.188 4.18 -12.961 1 46.56 98 GLY B N 1
ATOM 3379 C CA . GLY B 1 98 ? 24.484 5.457 -13.602 1 46.56 98 GLY B CA 1
ATOM 3380 C C . GLY B 1 98 ? 23.469 6.535 -13.25 1 46.56 98 GLY B C 1
ATOM 3381 O O . GLY B 1 98 ? 23.609 7.676 -13.695 1 46.56 98 GLY B O 1
ATOM 3382 N N . VAL B 1 99 ? 22.422 5.969 -12.82 1 48.81 99 VAL B N 1
ATOM 3383 C CA . VAL B 1 99 ? 21.484 7.035 -12.484 1 48.81 99 VAL B CA 1
ATOM 3384 C C . VAL B 1 99 ? 21.828 7.617 -11.117 1 48.81 99 VAL B C 1
ATOM 3386 O O . VAL B 1 99 ? 22.344 6.91 -10.242 1 48.81 99 VAL B O 1
ATOM 3389 N N . THR B 1 100 ? 21.75 8.906 -11.055 1 56.5 100 THR B N 1
ATOM 3390 C CA . THR B 1 100 ? 22.062 9.602 -9.812 1 56.5 100 THR B CA 1
ATOM 3391 C C . THR B 1 100 ? 21.188 9.086 -8.672 1 56.5 100 THR B C 1
ATOM 3393 O O . THR B 1 100 ? 20.062 8.641 -8.906 1 56.5 100 THR B O 1
ATOM 3396 N N . ALA B 1 101 ? 21.734 8.992 -7.617 1 57.59 101 ALA B N 1
ATOM 3397 C CA . ALA B 1 101 ? 21.047 8.602 -6.391 1 57.59 101 ALA B CA 1
ATOM 3398 C C . ALA B 1 101 ? 19.719 9.328 -6.242 1 57.59 101 ALA B C 1
ATOM 3400 O O . ALA B 1 101 ? 18.719 8.734 -5.832 1 57.59 101 ALA B O 1
ATOM 3401 N N . ALA B 1 102 ? 19.75 10.539 -6.699 1 60.06 102 ALA B N 1
ATOM 3402 C CA . ALA B 1 102 ? 18.547 11.359 -6.57 1 60.06 102 ALA B CA 1
ATOM 3403 C C . ALA B 1 102 ? 17.438 10.859 -7.5 1 60.06 102 ALA B C 1
ATOM 3405 O O . ALA B 1 102 ? 16.281 10.789 -7.109 1 60.06 102 ALA B O 1
ATOM 3406 N N . HIS B 1 103 ? 17.828 10.508 -8.609 1 64.19 103 HIS B N 1
ATOM 3407 C CA . HIS B 1 103 ? 16.859 10.023 -9.586 1 64.19 103 HIS B CA 1
ATOM 3408 C C . HIS B 1 103 ? 16.297 8.672 -9.18 1 64.19 103 HIS B C 1
ATOM 3410 O O . HIS B 1 103 ? 15.102 8.414 -9.367 1 64.19 103 HIS B O 1
ATOM 3416 N N . GLN B 1 104 ? 17.141 7.965 -8.648 1 68.56 104 GLN B N 1
ATOM 3417 C CA . GLN B 1 104 ? 16.703 6.652 -8.195 1 68.56 104 GLN B CA 1
ATOM 3418 C C . GLN B 1 104 ? 15.711 6.773 -7.035 1 68.56 104 GLN B C 1
ATOM 3420 O O . GLN B 1 104 ? 14.703 6.07 -6.996 1 68.56 104 GLN B O 1
ATOM 3425 N N . GLN B 1 105 ? 16.078 7.723 -6.234 1 67.81 105 GLN B N 1
ATOM 3426 C CA . GLN B 1 105 ? 15.195 7.941 -5.086 1 67.81 105 GLN B CA 1
ATOM 3427 C C . GLN B 1 105 ? 13.828 8.445 -5.531 1 67.81 105 GLN B C 1
ATOM 3429 O O . GLN B 1 105 ? 12.797 8.008 -5.008 1 67.81 105 GLN B O 1
ATOM 3434 N N . PHE B 1 106 ? 13.867 9.289 -6.453 1 70.75 106 PHE B N 1
ATOM 3435 C CA . PHE B 1 106 ? 12.633 9.844 -6.98 1 70.75 106 PHE B CA 1
ATOM 3436 C C . PHE B 1 106 ? 11.789 8.758 -7.641 1 70.75 106 PHE B C 1
ATOM 3438 O O . PHE B 1 106 ? 10.586 8.656 -7.391 1 70.75 106 PHE B O 1
ATOM 3445 N N . SER B 1 107 ? 12.492 8.023 -8.352 1 73.38 107 SER B N 1
ATOM 3446 C CA . SER B 1 107 ? 11.789 6.961 -9.062 1 73.38 107 SER B CA 1
ATOM 3447 C C . SER B 1 107 ? 11.203 5.945 -8.086 1 73.38 107 SER B C 1
ATOM 3449 O O . SER B 1 107 ? 10.078 5.48 -8.273 1 73.38 107 SER B O 1
ATOM 3451 N N . ASN B 1 108 ? 11.984 5.688 -7.078 1 77.25 108 ASN B N 1
ATOM 3452 C CA . ASN B 1 108 ? 11.516 4.75 -6.066 1 77.25 108 ASN B CA 1
ATOM 3453 C C . ASN B 1 108 ? 10.305 5.297 -5.312 1 77.25 108 ASN B C 1
ATOM 3455 O O . ASN B 1 108 ? 9.344 4.57 -5.055 1 77.25 108 ASN B O 1
ATOM 3459 N N . ARG B 1 109 ? 10.383 6.504 -5.07 1 77.31 109 ARG B N 1
ATOM 3460 C CA . ARG B 1 109 ? 9.289 7.145 -4.352 1 77.31 109 ARG B CA 1
ATOM 3461 C C . ARG B 1 109 ? 8.008 7.129 -5.18 1 77.31 109 ARG B C 1
ATOM 3463 O O . ARG B 1 109 ? 6.93 6.816 -4.668 1 77.31 109 ARG B O 1
ATOM 3470 N N . ILE B 1 110 ? 8.148 7.41 -6.375 1 78.75 110 ILE B N 1
ATOM 3471 C CA . ILE B 1 110 ? 7.004 7.426 -7.273 1 78.75 110 ILE B CA 1
ATOM 3472 C C . ILE B 1 110 ? 6.402 6.027 -7.371 1 78.75 110 ILE B C 1
ATOM 3474 O O . ILE B 1 110 ? 5.18 5.867 -7.352 1 78.75 110 ILE B O 1
ATOM 3478 N N . ALA B 1 111 ? 7.258 5.094 -7.434 1 82.56 111 ALA B N 1
ATOM 3479 C CA . ALA B 1 111 ? 6.789 3.715 -7.559 1 82.56 111 ALA B CA 1
ATOM 3480 C C . ALA B 1 111 ? 6.047 3.273 -6.301 1 82.56 111 ALA B C 1
ATOM 3482 O O . ALA B 1 111 ? 4.984 2.648 -6.387 1 82.56 111 ALA B O 1
ATOM 3483 N N . ILE B 1 112 ? 6.602 3.584 -5.203 1 84.69 112 ILE B N 1
ATOM 3484 C CA . ILE B 1 112 ? 5.984 3.199 -3.938 1 84.69 112 ILE B CA 1
ATOM 3485 C C . ILE B 1 112 ? 4.625 3.875 -3.799 1 84.69 112 ILE B C 1
ATOM 3487 O O . ILE B 1 112 ? 3.625 3.219 -3.494 1 84.69 112 ILE B O 1
ATOM 3491 N N . TYR B 1 113 ? 4.539 5.086 -4.129 1 82.38 113 TYR B N 1
ATOM 3492 C CA . TYR B 1 113 ? 3.287 5.828 -4.031 1 82.38 113 TYR B CA 1
ATOM 3493 C C . TYR B 1 113 ? 2.268 5.316 -5.043 1 82.38 113 TYR B C 1
ATOM 3495 O O . TYR B 1 113 ? 1.073 5.242 -4.746 1 82.38 113 TYR B O 1
ATOM 3503 N N . THR B 1 114 ? 2.773 5.086 -6.156 1 84.69 114 THR B N 1
ATOM 3504 C CA . THR B 1 114 ? 1.887 4.555 -7.184 1 84.69 114 THR B CA 1
ATOM 3505 C C . THR B 1 114 ? 1.245 3.248 -6.723 1 84.69 114 THR B C 1
ATOM 3507 O O . THR B 1 114 ? 0.037 3.057 -6.875 1 84.69 114 THR B O 1
ATOM 3510 N N . GLY B 1 115 ? 2.061 2.381 -6.215 1 87.81 115 GLY B N 1
ATOM 3511 C CA . GLY B 1 115 ? 1.536 1.133 -5.684 1 87.81 115 GLY B CA 1
ATOM 3512 C C . GLY B 1 115 ? 0.508 1.338 -4.586 1 87.81 115 GLY B C 1
ATOM 3513 O O . GLY B 1 115 ? -0.533 0.677 -4.57 1 87.81 115 GLY B O 1
ATOM 3514 N N . ASP B 1 116 ? 0.784 2.215 -3.721 1 86.5 116 ASP B N 1
ATOM 3515 C CA . ASP B 1 116 ? -0.145 2.531 -2.641 1 86.5 116 ASP B CA 1
ATOM 3516 C C . ASP B 1 116 ? -1.472 3.049 -3.189 1 86.5 116 ASP B C 1
ATOM 3518 O O . ASP B 1 116 ? -2.541 2.672 -2.705 1 86.5 116 ASP B O 1
ATOM 3522 N N . TYR B 1 117 ? -1.366 3.914 -4.074 1 84.81 117 TYR B N 1
ATOM 3523 C CA . TYR B 1 117 ? -2.57 4.441 -4.707 1 84.81 117 TYR B CA 1
ATOM 3524 C C . TYR B 1 117 ? -3.395 3.322 -5.332 1 84.81 117 TYR B C 1
ATOM 3526 O O . TYR B 1 117 ? -4.613 3.271 -5.16 1 84.81 117 TYR B O 1
ATOM 3534 N N . LEU B 1 118 ? -2.713 2.59 -6.023 1 89.12 118 LEU B N 1
ATOM 3535 C CA . LEU B 1 118 ? -3.396 1.516 -6.738 1 89.12 118 LEU B CA 1
ATOM 3536 C C . LEU B 1 118 ? -4.066 0.556 -5.762 1 89.12 118 LEU B C 1
ATOM 3538 O O . LEU B 1 118 ? -5.141 0.023 -6.047 1 89.12 118 LEU B O 1
ATOM 3542 N N . LEU B 1 119 ? -3.434 0.291 -4.664 1 86.69 119 LEU B N 1
ATOM 3543 C CA . LEU B 1 119 ? -4.047 -0.56 -3.65 1 86.69 119 LEU B CA 1
ATOM 3544 C C . LEU B 1 119 ? -5.348 0.053 -3.141 1 86.69 119 LEU B C 1
ATOM 3546 O O . LEU B 1 119 ? -6.363 -0.637 -3.035 1 86.69 119 LEU B O 1
ATOM 3550 N N . ALA B 1 120 ? -5.293 1.252 -2.848 1 82.44 120 ALA B N 1
ATOM 3551 C CA . ALA B 1 120 ? -6.496 1.954 -2.402 1 82.44 120 ALA B CA 1
ATOM 3552 C C . ALA B 1 120 ? -7.551 1.987 -3.506 1 82.44 120 ALA B C 1
ATOM 3554 O O . ALA B 1 120 ? -8.734 1.778 -3.242 1 82.44 120 ALA B O 1
ATOM 3555 N N . TYR B 1 121 ? -7.078 2.309 -4.676 1 85.75 121 TYR B N 1
ATOM 3556 C CA . TYR B 1 121 ? -7.957 2.387 -5.84 1 85.75 121 TYR B CA 1
ATOM 3557 C C . TYR B 1 121 ? -8.648 1.054 -6.09 1 85.75 121 TYR B C 1
ATOM 3559 O O . TYR B 1 121 ? -9.844 1.017 -6.387 1 85.75 121 TYR B O 1
ATOM 3567 N N . SER B 1 122 ? -7.902 0.014 -5.973 1 89.31 122 SER B N 1
ATOM 3568 C CA . SER B 1 122 ? -8.461 -1.323 -6.137 1 89.31 122 SER B CA 1
ATOM 3569 C C . SER B 1 122 ? -9.602 -1.57 -5.148 1 89.31 122 SER B C 1
ATOM 3571 O O . SER B 1 122 ? -10.641 -2.123 -5.516 1 89.31 122 SER B O 1
ATOM 3573 N N . SER B 1 123 ? -9.438 -1.192 -3.945 1 82.62 123 SER B N 1
ATOM 3574 C CA . SER B 1 123 ? -10.461 -1.364 -2.916 1 82.62 123 SER B CA 1
ATOM 3575 C C . SER B 1 123 ? -11.719 -0.575 -3.252 1 82.62 123 SER B C 1
ATOM 3577 O O . SER B 1 123 ? -12.836 -1.04 -3.002 1 82.62 123 SER B O 1
ATOM 3579 N N . ARG B 1 124 ? -11.539 0.618 -3.744 1 82.81 124 ARG B N 1
ATOM 3580 C CA . ARG B 1 124 ? -12.68 1.438 -4.148 1 82.81 124 ARG B CA 1
ATOM 3581 C C . ARG B 1 124 ? -13.469 0.762 -5.258 1 82.81 124 ARG B C 1
ATOM 3583 O O . ARG B 1 124 ? -14.703 0.748 -5.23 1 82.81 124 ARG B O 1
ATOM 3590 N N . LEU B 1 125 ? -12.742 0.258 -6.211 1 88.38 125 LEU B N 1
ATOM 3591 C CA . LEU B 1 125 ? -13.398 -0.448 -7.309 1 88.38 125 LEU B CA 1
ATOM 3592 C C . LEU B 1 125 ? -14.172 -1.655 -6.793 1 88.38 125 LEU B C 1
ATOM 3594 O O . LEU B 1 125 ? -15.289 -1.918 -7.238 1 88.38 125 LEU B O 1
ATOM 3598 N N . PHE B 1 126 ? -13.594 -2.385 -5.867 1 86.81 126 PHE B N 1
ATOM 3599 C CA . PHE B 1 126 ? -14.25 -3.533 -5.254 1 86.81 126 PHE B CA 1
ATOM 3600 C C . PHE B 1 126 ? -15.539 -3.111 -4.562 1 86.81 126 PHE B C 1
ATOM 3602 O O . PHE B 1 126 ? -16.578 -3.752 -4.734 1 86.81 126 PHE B O 1
ATOM 3609 N N . GLY B 1 127 ? -15.445 -2.07 -3.775 1 80.06 127 GLY B N 1
ATOM 3610 C CA . GLY B 1 127 ? -16.625 -1.554 -3.094 1 80.06 127 GLY B CA 1
ATOM 3611 C C . GLY B 1 127 ? -17.75 -1.174 -4.043 1 80.06 127 GLY B C 1
ATOM 3612 O O . GLY B 1 127 ? -18.922 -1.423 -3.76 1 80.06 127 GLY B O 1
ATOM 3613 N N . LYS B 1 128 ? -17.391 -0.544 -5.121 1 84.88 128 LYS B N 1
ATOM 3614 C CA . LYS B 1 128 ? -18.406 -0.173 -6.113 1 84.88 128 LYS B CA 1
ATOM 3615 C C . LYS B 1 128 ? -19.062 -1.409 -6.711 1 84.88 128 LYS B C 1
ATOM 3617 O O . LYS B 1 128 ? -20.281 -1.422 -6.93 1 84.88 128 LYS B O 1
ATOM 3622 N N . GLY B 1 129 ? -18.266 -2.406 -7.035 1 87.38 129 GLY B N 1
ATOM 3623 C CA . GLY B 1 129 ? -18.828 -3.66 -7.508 1 87.38 129 GLY B CA 1
ATOM 3624 C C . GLY B 1 129 ? -19.828 -4.27 -6.543 1 87.38 129 GLY B C 1
ATOM 3625 O O . GLY B 1 129 ? -20.891 -4.738 -6.957 1 87.38 129 GLY B O 1
ATOM 3626 N N . LEU B 1 130 ? -19.531 -4.219 -5.309 1 82.25 130 LEU B N 1
ATOM 3627 C CA . LEU B 1 130 ? -20.406 -4.773 -4.281 1 82.25 130 LEU B CA 1
ATOM 3628 C C . LEU B 1 130 ? -21.719 -3.994 -4.203 1 82.25 130 LEU B C 1
ATOM 3630 O O . LEU B 1 130 ? -22.797 -4.586 -4.039 1 82.25 130 LEU B O 1
ATOM 3634 N N . ARG B 1 131 ? -21.609 -2.701 -4.258 1 80.62 131 ARG B N 1
ATOM 3635 C CA . ARG B 1 131 ? -22.797 -1.854 -4.199 1 80.62 131 ARG B CA 1
ATOM 3636 C C . ARG B 1 131 ? -23.734 -2.143 -5.359 1 80.62 131 ARG B C 1
ATOM 3638 O O . ARG B 1 131 ? -24.953 -2.131 -5.195 1 80.62 131 ARG B O 1
ATOM 3645 N N . LEU B 1 132 ? -23.156 -2.377 -6.43 1 86.19 132 LEU B N 1
ATOM 3646 C CA . LEU B 1 132 ? -23.938 -2.645 -7.629 1 86.19 132 LEU B CA 1
ATOM 3647 C C . LEU B 1 132 ? -24.625 -4.004 -7.531 1 86.19 132 LEU B C 1
ATOM 3649 O O . LEU B 1 132 ? -25.656 -4.227 -8.172 1 86.19 132 LEU B O 1
ATOM 3653 N N . LEU B 1 133 ? -24.094 -4.961 -6.797 1 81 133 LEU B N 1
ATOM 3654 C CA . LEU B 1 133 ? -24.672 -6.289 -6.617 1 81 133 LEU B CA 1
ATOM 3655 C C . LEU B 1 133 ? -25.781 -6.262 -5.566 1 81 133 LEU B C 1
ATOM 3657 O O . LEU B 1 133 ? -26.562 -7.215 -5.453 1 81 133 LEU B O 1
ATOM 3661 N N . GLU B 1 134 ? -26.141 -5.164 -4.988 1 69.75 134 GLU B N 1
ATOM 3662 C CA . GLU B 1 134 ? -27.141 -5.039 -3.934 1 69.75 134 GLU B CA 1
ATOM 3663 C C . GLU B 1 134 ? -26.984 -6.137 -2.889 1 69.75 134 GLU B C 1
ATOM 3665 O O . GLU B 1 134 ? -27.953 -6.797 -2.525 1 69.75 134 GLU B O 1
ATOM 3670 N N . VAL B 1 135 ? -25.828 -6.508 -2.631 1 60.5 135 VAL B N 1
ATOM 3671 C CA . VAL B 1 135 ? -25.547 -7.609 -1.715 1 60.5 135 VAL B CA 1
ATOM 3672 C C . VAL B 1 135 ? -25.969 -7.219 -0.296 1 60.5 135 VAL B C 1
ATOM 3674 O O . VAL B 1 135 ? -25.906 -6.039 0.069 1 60.5 135 VAL B O 1
ATOM 3677 N N . SER B 1 136 ? -26.562 -8.117 0.394 1 59.06 136 SER B N 1
ATOM 3678 C CA . SER B 1 136 ? -26.859 -7.934 1.812 1 59.06 136 SER B CA 1
ATOM 3679 C C . SER B 1 136 ? -25.578 -7.855 2.635 1 59.06 136 SER B C 1
ATOM 3681 O O . SER B 1 136 ? -24.516 -8.297 2.184 1 59.06 136 SER B O 1
ATOM 3683 N N . ARG B 1 137 ? -25.578 -7.133 3.732 1 54.69 137 ARG B N 1
ATOM 3684 C CA . ARG B 1 137 ? -24.469 -6.953 4.672 1 54.69 137 ARG B CA 1
ATOM 3685 C C . ARG B 1 137 ? -23.75 -8.273 4.922 1 54.69 137 ARG B C 1
ATOM 3687 O O . ARG B 1 137 ? -22.531 -8.289 5.098 1 54.69 137 ARG B O 1
ATOM 3694 N N . ASP B 1 138 ? -24.453 -9.336 5.016 1 51.97 138 ASP B N 1
ATOM 3695 C CA . ASP B 1 138 ? -23.922 -10.648 5.367 1 51.97 138 ASP B CA 1
ATOM 3696 C C . ASP B 1 138 ? -23.031 -11.195 4.246 1 51.97 138 ASP B C 1
ATOM 3698 O O . ASP B 1 138 ? -22.156 -12.023 4.488 1 51.97 138 ASP B O 1
ATOM 3702 N N . ASP B 1 139 ? -23.344 -10.719 3.125 1 53.47 139 ASP B N 1
ATOM 3703 C CA . ASP B 1 139 ? -22.641 -11.242 1.962 1 53.47 139 ASP B CA 1
ATOM 3704 C C . ASP B 1 139 ? -21.266 -10.586 1.815 1 53.47 139 ASP B C 1
ATOM 3706 O O . ASP B 1 139 ? -20.438 -11.039 1.017 1 53.47 139 ASP B O 1
ATOM 3710 N N . LEU B 1 140 ? -21.062 -9.617 2.535 1 52.59 140 LEU B N 1
ATOM 3711 C CA . LEU B 1 140 ? -19.859 -8.797 2.357 1 52.59 140 LEU B CA 1
ATOM 3712 C C . LEU B 1 140 ? -18.625 -9.539 2.832 1 52.59 140 LEU B C 1
ATOM 3714 O O . LEU B 1 140 ? -17.5 -9.086 2.598 1 52.59 140 LEU B O 1
ATOM 3718 N N . ASP B 1 141 ? -18.734 -10.609 3.506 1 52.06 141 ASP B N 1
ATOM 3719 C CA . ASP B 1 141 ? -17.531 -11.289 3.973 1 52.06 141 ASP B CA 1
ATOM 3720 C C . ASP B 1 141 ? -16.859 -12.047 2.834 1 52.06 141 ASP B C 1
ATOM 3722 O O . ASP B 1 141 ? -16.375 -13.164 3.029 1 52.06 141 ASP B O 1
ATOM 3726 N N . LEU B 1 142 ? -17.094 -11.664 1.673 1 51.47 142 LEU B N 1
ATOM 3727 C CA . LEU B 1 142 ? -16.516 -12.367 0.534 1 51.47 142 LEU B CA 1
ATOM 3728 C C . LEU B 1 142 ? -14.992 -12.43 0.648 1 51.47 142 LEU B C 1
ATOM 3730 O O . LEU B 1 142 ? -14.281 -12.25 -0.345 1 51.47 142 LEU B O 1
ATOM 3734 N N . GLY B 1 143 ? -14.461 -12.797 1.909 1 52 143 GLY B N 1
ATOM 3735 C CA . GLY B 1 143 ? -13.102 -13.297 2.016 1 52 143 GLY B CA 1
ATOM 3736 C C . GLY B 1 143 ? -12.047 -12.219 1.805 1 52 143 GLY B C 1
ATOM 3737 O O . GLY B 1 143 ? -10.852 -12.516 1.755 1 52 143 GLY B O 1
ATOM 3738 N N . ASN B 1 144 ? -12.539 -10.961 1.71 1 54.78 144 ASN B N 1
ATOM 3739 C CA . ASN B 1 144 ? -11.633 -9.906 1.272 1 54.78 144 ASN B CA 1
ATOM 3740 C C . ASN B 1 144 ? -10.742 -9.422 2.414 1 54.78 144 ASN B C 1
ATOM 3742 O O . ASN B 1 144 ? -9.656 -8.891 2.176 1 54.78 144 ASN B O 1
ATOM 3746 N N . ASP B 1 145 ? -11.125 -9.969 3.607 1 57.09 145 ASP B N 1
ATOM 3747 C CA . ASP B 1 145 ? -10.445 -9.281 4.703 1 57.09 145 ASP B CA 1
ATOM 3748 C C . ASP B 1 145 ? -8.984 -9.711 4.797 1 57.09 145 ASP B C 1
ATOM 3750 O O . ASP B 1 145 ? -8.164 -9.016 5.406 1 57.09 145 ASP B O 1
ATOM 3754 N N . LYS B 1 146 ? -8.68 -10.789 4.016 1 65.5 146 LYS B N 1
ATOM 3755 C CA . LYS B 1 146 ? -7.305 -11.242 4.203 1 65.5 146 LYS B CA 1
ATOM 3756 C C . LYS B 1 146 ? -6.582 -11.375 2.867 1 65.5 146 LYS B C 1
ATOM 3758 O O . LYS B 1 146 ? -5.566 -12.07 2.77 1 65.5 146 LYS B O 1
ATOM 3763 N N . LEU B 1 147 ? -7.137 -10.781 1.914 1 70.81 147 LEU B N 1
ATOM 3764 C CA . LEU B 1 147 ? -6.613 -10.906 0.558 1 70.81 147 LEU B CA 1
ATOM 3765 C C . LEU B 1 147 ? -5.176 -10.414 0.479 1 70.81 147 LEU B C 1
ATOM 3767 O O . LEU B 1 147 ? -4.273 -11.164 0.1 1 70.81 147 LEU B O 1
ATOM 3771 N N . MET B 1 148 ? -4.965 -9.227 0.939 1 70.19 148 MET B N 1
ATOM 3772 C CA . MET B 1 148 ? -3.633 -8.633 0.824 1 70.19 148 MET B CA 1
ATOM 3773 C C . MET B 1 148 ? -2.635 -9.367 1.714 1 70.19 148 MET B C 1
ATOM 3775 O O . MET B 1 148 ? -1.481 -9.57 1.326 1 70.19 148 MET B O 1
ATOM 3779 N N . GLU B 1 149 ? -3.164 -9.836 2.754 1 72.19 149 GLU B N 1
ATOM 3780 C CA . GLU B 1 149 ? -2.295 -10.562 3.67 1 72.19 149 GLU B CA 1
ATOM 3781 C C . GLU B 1 149 ? -1.786 -11.859 3.033 1 72.19 149 GLU B C 1
ATOM 3783 O O . GLU B 1 149 ? -0.62 -12.219 3.201 1 72.19 149 GLU B O 1
ATOM 3788 N N . THR B 1 150 ? -2.666 -12.484 2.383 1 76 150 THR B N 1
ATOM 3789 C CA . THR B 1 150 ? -2.289 -13.742 1.75 1 76 150 THR B CA 1
ATOM 3790 C C . THR B 1 150 ? -1.26 -13.508 0.649 1 76 150 THR B C 1
ATOM 3792 O O . THR B 1 150 ? -0.263 -14.227 0.561 1 76 150 THR B O 1
ATOM 3795 N N . ILE B 1 151 ? -1.501 -12.516 -0.13 1 78.75 151 ILE B N 1
ATOM 3796 C CA . ILE B 1 151 ? -0.578 -12.188 -1.211 1 78.75 151 ILE B CA 1
ATOM 3797 C C . ILE B 1 151 ? 0.788 -11.828 -0.631 1 78.75 151 ILE B C 1
ATOM 3799 O O . ILE B 1 151 ? 1.815 -12.336 -1.085 1 78.75 151 ILE B O 1
ATOM 3803 N N . LEU B 1 152 ? 0.808 -11.023 0.383 1 75.81 152 LEU B N 1
ATOM 3804 C CA . LEU B 1 152 ? 2.043 -10.562 1.007 1 75.81 152 LEU B CA 1
ATOM 3805 C C . LEU B 1 152 ? 2.799 -11.727 1.645 1 75.81 152 LEU B C 1
ATOM 3807 O O . LEU B 1 152 ? 4.031 -11.766 1.604 1 75.81 152 LEU B O 1
ATOM 3811 N N . ARG B 1 153 ? 2.064 -12.594 2.186 1 76.38 153 ARG B N 1
ATOM 3812 C CA . ARG B 1 153 ? 2.701 -13.766 2.775 1 76.38 153 ARG B CA 1
ATOM 3813 C C . ARG B 1 153 ? 3.459 -14.57 1.722 1 76.38 153 ARG B C 1
ATOM 3815 O O . ARG B 1 153 ? 4.57 -15.039 1.972 1 76.38 153 ARG B O 1
ATOM 3822 N N . GLY B 1 154 ? 2.797 -14.766 0.649 1 79.56 154 GLY B N 1
ATOM 3823 C CA . GLY B 1 154 ? 3.467 -15.461 -0.441 1 79.56 154 GLY B CA 1
ATOM 3824 C C . GLY B 1 154 ? 4.734 -14.766 -0.898 1 79.56 154 GLY B C 1
ATOM 3825 O O . GLY B 1 154 ? 5.766 -15.406 -1.1 1 79.56 154 GLY B O 1
ATOM 3826 N N . GLU B 1 155 ? 4.672 -13.477 -1.043 1 76.38 155 GLU B N 1
ATOM 3827 C CA . GLU B 1 155 ? 5.82 -12.68 -1.472 1 76.38 155 GLU B CA 1
ATOM 3828 C C . GLU B 1 155 ? 6.941 -12.727 -0.436 1 76.38 155 GLU B C 1
ATOM 3830 O O . GLU B 1 155 ? 8.109 -12.875 -0.788 1 76.38 155 GLU B O 1
ATOM 3835 N N . LEU B 1 156 ? 6.582 -12.555 0.773 1 75.75 156 LEU B N 1
ATOM 3836 C CA . LEU B 1 156 ? 7.555 -12.57 1.859 1 75.75 156 LEU B CA 1
ATOM 3837 C C . LEU B 1 156 ? 8.242 -13.93 1.95 1 75.75 156 LEU B C 1
ATOM 3839 O O . LEU B 1 156 ? 9.445 -14.008 2.195 1 75.75 156 LEU B O 1
ATOM 3843 N N . SER B 1 157 ? 7.398 -14.914 1.813 1 79.56 157 SER B N 1
ATOM 3844 C CA . SER B 1 157 ? 7.973 -16.25 1.829 1 79.56 157 SER B CA 1
ATOM 3845 C C . SER B 1 157 ? 9.039 -16.406 0.75 1 79.56 157 SER B C 1
ATOM 3847 O O . SER B 1 157 ? 10.086 -17.016 0.988 1 79.56 157 SER B O 1
ATOM 3849 N N . GLN B 1 158 ? 8.742 -15.891 -0.32 1 79.38 158 GLN B N 1
ATOM 3850 C CA . GLN B 1 158 ? 9.727 -15.969 -1.397 1 79.38 158 GLN B CA 1
ATOM 3851 C C . GLN B 1 158 ? 11.008 -15.219 -1.026 1 79.38 158 GLN B C 1
ATOM 3853 O O . GLN B 1 158 ? 12.109 -15.703 -1.293 1 79.38 158 GLN B O 1
ATOM 3858 N N . LEU B 1 159 ? 10.852 -14.125 -0.508 1 76 159 LEU B N 1
ATOM 3859 C CA . LEU B 1 159 ? 12 -13.32 -0.096 1 76 159 LEU B CA 1
ATOM 3860 C C . LEU B 1 159 ? 12.836 -14.07 0.939 1 76 159 LEU B C 1
ATOM 3862 O O . LEU B 1 159 ? 14.07 -14.062 0.869 1 76 159 LEU B O 1
ATOM 3866 N N . LEU B 1 160 ? 12.211 -14.68 1.787 1 78.56 160 LEU B N 1
ATOM 3867 C CA . LEU B 1 160 ? 12.891 -15.359 2.883 1 78.56 160 LEU B CA 1
ATOM 3868 C C . LEU B 1 160 ? 13.578 -16.625 2.389 1 78.56 160 LEU B C 1
ATOM 3870 O O . LEU B 1 160 ? 14.555 -17.078 2.992 1 78.56 160 LEU B O 1
ATOM 3874 N N . ASN B 1 161 ? 13.055 -17.047 1.375 1 86.19 161 ASN B N 1
ATOM 3875 C CA . ASN B 1 161 ? 13.602 -18.297 0.847 1 86.19 161 ASN B CA 1
ATOM 3876 C C . ASN B 1 161 ? 14.664 -18.031 -0.218 1 86.19 161 ASN B C 1
ATOM 3878 O O . ASN B 1 161 ? 15.203 -18.969 -0.807 1 86.19 161 ASN B O 1
ATOM 3882 N N . GLN B 1 162 ? 14.977 -16.781 -0.378 1 87.06 162 GLN B N 1
ATOM 3883 C CA . GLN B 1 162 ? 15.961 -16.453 -1.404 1 87.06 162 GLN B CA 1
ATOM 3884 C C . GLN B 1 162 ? 17.328 -17.031 -1.054 1 87.06 162 GLN B C 1
ATOM 3886 O O . GLN B 1 162 ? 17.781 -16.922 0.088 1 87.06 162 GLN B O 1
ATOM 3891 N N . PHE B 1 163 ? 17.938 -17.656 -2.01 1 91.06 163 PHE B N 1
ATOM 3892 C CA . PHE B 1 163 ? 19.266 -18.25 -1.936 1 91.06 163 PHE B CA 1
ATOM 3893 C C . PHE B 1 163 ? 19.312 -19.344 -0.867 1 91.06 163 PHE B C 1
ATOM 3895 O O . PHE B 1 163 ? 20.344 -19.547 -0.228 1 91.06 163 PHE B O 1
ATOM 3902 N N . ASP B 1 164 ? 18.188 -19.922 -0.614 1 93.12 164 ASP B N 1
ATOM 3903 C CA . ASP B 1 164 ? 18.141 -21.047 0.326 1 93.12 164 ASP B CA 1
ATOM 3904 C C . ASP B 1 164 ? 18.281 -22.375 -0.398 1 93.12 164 ASP B C 1
ATOM 3906 O O . ASP B 1 164 ? 17.312 -22.906 -0.936 1 93.12 164 ASP B O 1
ATOM 3910 N N . ALA B 1 165 ? 19.469 -22.906 -0.231 1 94.31 165 ALA B N 1
ATOM 3911 C CA . ALA B 1 165 ? 19.766 -24.172 -0.907 1 94.31 165 ALA B CA 1
ATOM 3912 C C . ALA B 1 165 ? 18.953 -25.312 -0.305 1 94.31 165 ALA B C 1
ATOM 3914 O O . ALA B 1 165 ? 18.859 -26.391 -0.894 1 94.31 165 ALA B O 1
ATOM 3915 N N . ASN B 1 166 ? 18.266 -25.078 0.826 1 94.31 166 ASN B N 1
ATOM 3916 C CA . ASN B 1 166 ? 17.469 -26.109 1.475 1 94.31 166 ASN B CA 1
ATOM 3917 C C . ASN B 1 166 ? 15.984 -25.953 1.146 1 94.31 166 ASN B C 1
ATOM 3919 O O . ASN B 1 166 ? 15.133 -26.578 1.771 1 94.31 166 ASN B O 1
ATOM 3923 N N . MET B 1 167 ? 15.75 -25.141 0.202 1 94.81 167 MET B N 1
ATOM 3924 C CA . MET B 1 167 ? 14.375 -24.938 -0.248 1 94.81 167 MET B CA 1
ATOM 3925 C C . MET B 1 167 ? 13.703 -26.281 -0.553 1 94.81 167 MET B C 1
ATOM 3927 O O . MET B 1 167 ? 14.328 -27.172 -1.118 1 94.81 167 MET B O 1
ATOM 3931 N N . THR B 1 168 ? 12.383 -26.406 -0.15 1 95.75 168 THR B N 1
ATOM 3932 C CA . THR B 1 168 ? 11.617 -27.625 -0.394 1 95.75 168 THR B CA 1
ATOM 3933 C C . THR B 1 168 ? 10.477 -27.359 -1.369 1 95.75 168 THR B C 1
ATOM 3935 O O . THR B 1 168 ? 10.094 -26.203 -1.581 1 95.75 168 THR B O 1
ATOM 3938 N N . MET B 1 169 ? 9.984 -28.422 -1.94 1 97.12 169 MET B N 1
ATOM 3939 C CA . MET B 1 169 ? 8.828 -28.312 -2.826 1 97.12 169 MET B CA 1
ATOM 3940 C C . MET B 1 169 ? 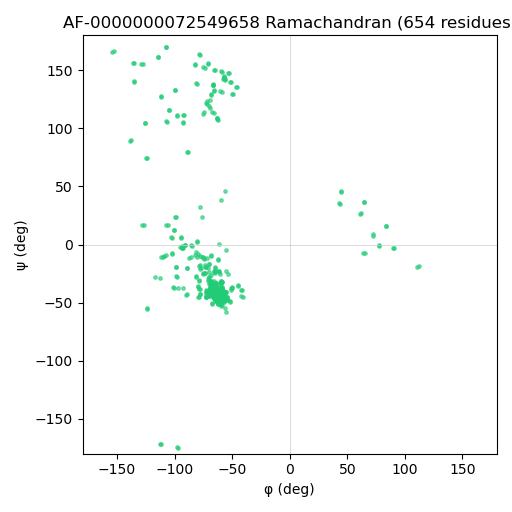7.613 -27.781 -2.074 1 97.12 169 MET B C 1
ATOM 3942 O O . MET B 1 169 ? 6.867 -26.953 -2.6 1 97.12 169 MET B O 1
ATOM 3946 N N . LYS B 1 170 ? 7.438 -28.219 -0.879 1 96.25 170 LYS B N 1
ATOM 3947 C CA . LYS B 1 170 ? 6.324 -27.766 -0.054 1 96.25 170 LYS B CA 1
ATOM 3948 C C . LYS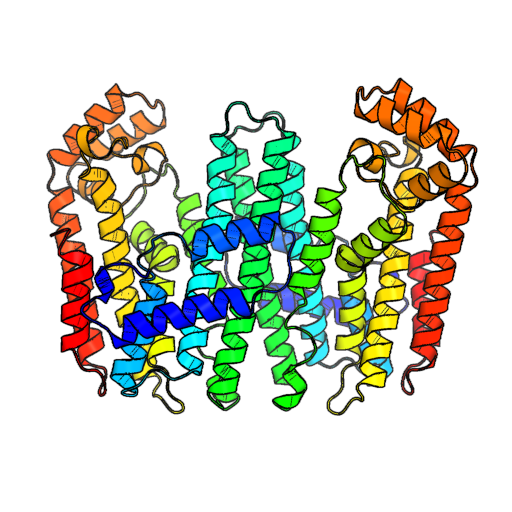 B 1 170 ? 6.379 -26.25 0.158 1 96.25 170 LYS B C 1
ATOM 3950 O O . LYS B 1 170 ? 5.367 -25.562 0.016 1 96.25 170 LYS B O 1
ATOM 3955 N N . ALA B 1 171 ? 7.539 -25.766 0.494 1 94.44 171 ALA B N 1
ATOM 3956 C CA . ALA B 1 171 ? 7.711 -24.328 0.712 1 94.44 171 ALA B CA 1
ATOM 3957 C C . ALA B 1 171 ? 7.477 -23.547 -0.576 1 94.44 171 ALA B C 1
ATOM 3959 O O . ALA B 1 171 ? 6.852 -22.484 -0.559 1 94.44 171 ALA B O 1
ATOM 3960 N N . TYR B 1 172 ? 7.988 -24.125 -1.645 1 96.5 172 TYR B N 1
ATOM 3961 C CA . TYR B 1 172 ? 7.82 -23.5 -2.949 1 96.5 172 TYR B CA 1
ATOM 3962 C C . TYR B 1 172 ? 6.344 -23.391 -3.32 1 96.5 172 TYR B C 1
ATOM 3964 O O . TYR B 1 172 ? 5.867 -22.328 -3.711 1 96.5 172 TYR B O 1
ATOM 3972 N N . LEU B 1 173 ? 5.652 -24.484 -3.145 1 97.38 173 LEU B N 1
ATOM 3973 C CA . LEU B 1 173 ? 4.246 -24.516 -3.52 1 97.38 173 LEU B CA 1
ATOM 3974 C C . LEU B 1 173 ? 3.434 -23.547 -2.666 1 97.38 173 LEU B C 1
ATOM 3976 O O . LEU B 1 173 ? 2.51 -22.891 -3.162 1 97.38 173 LEU B O 1
ATOM 3980 N N . LYS B 1 174 ? 3.727 -23.469 -1.451 1 93.38 174 LYS B N 1
ATOM 3981 C CA . LYS B 1 174 ? 3.061 -22.5 -0.576 1 93.38 174 LYS B CA 1
ATOM 3982 C C . LYS B 1 174 ? 3.318 -21.078 -1.032 1 93.38 174 LYS B C 1
ATOM 3984 O O . LYS B 1 174 ? 2.418 -20.234 -0.995 1 93.38 174 LYS B O 1
ATOM 3989 N N . GLN B 1 175 ? 4.484 -20.828 -1.441 1 92.44 175 GLN B N 1
ATOM 3990 C CA . GLN B 1 175 ? 4.883 -19.5 -1.91 1 92.44 175 GLN B CA 1
ATOM 3991 C C . GLN B 1 175 ? 4.078 -19.094 -3.137 1 92.44 175 GLN B C 1
ATOM 3993 O O . GLN B 1 175 ? 3.51 -18 -3.172 1 92.44 175 GLN B O 1
ATOM 3998 N N . ILE B 1 176 ? 4.035 -19.922 -4.094 1 95.69 176 ILE B N 1
ATOM 3999 C CA . ILE B 1 176 ? 3.385 -19.531 -5.34 1 95.69 176 ILE B CA 1
ATOM 4000 C C . ILE B 1 176 ? 1.868 -19.562 -5.16 1 95.69 176 ILE B C 1
ATOM 4002 O O . ILE B 1 176 ? 1.137 -18.891 -5.895 1 95.69 176 ILE B O 1
ATOM 4006 N N . GLN B 1 177 ? 1.396 -20.359 -4.203 1 95 177 GLN B N 1
ATOM 4007 C CA . GLN B 1 177 ? -0.02 -20.328 -3.854 1 95 177 GLN B CA 1
ATOM 4008 C C . GLN B 1 177 ? -0.439 -18.938 -3.373 1 95 177 GLN B C 1
ATOM 4010 O O . GLN B 1 177 ? -1.513 -18.453 -3.732 1 95 177 GLN B O 1
ATOM 4015 N N . GLY B 1 178 ? 0.385 -18.391 -2.594 1 90.06 178 GLY B N 1
ATOM 4016 C CA . GLY B 1 178 ? 0.082 -17.078 -2.037 1 90.06 178 GLY B CA 1
ATOM 4017 C C . GLY B 1 178 ? 0.345 -15.945 -3.006 1 90.06 178 GLY B C 1
ATOM 4018 O O . GLY B 1 178 ? -0.504 -15.07 -3.191 1 90.06 178 GLY B O 1
ATOM 4019 N N . LYS B 1 179 ? 1.461 -15.969 -3.678 1 89 179 LYS B N 1
ATOM 4020 C CA . LYS B 1 179 ? 1.909 -14.82 -4.461 1 89 179 LYS B CA 1
ATOM 4021 C C . LYS B 1 179 ? 1.173 -14.75 -5.797 1 89 179 LYS B C 1
ATOM 4023 O O . LYS B 1 179 ? 0.917 -13.656 -6.309 1 89 179 LYS B O 1
ATOM 4028 N N . THR B 1 180 ? 0.785 -15.891 -6.352 1 92.69 180 THR B N 1
ATOM 4029 C CA . THR B 1 180 ? 0.226 -15.898 -7.699 1 92.69 180 THR B CA 1
ATOM 4030 C C . THR B 1 180 ? -1.156 -16.547 -7.707 1 92.69 180 THR B C 1
ATOM 4032 O O . THR B 1 180 ? -2.141 -15.906 -8.094 1 92.69 180 THR B O 1
ATOM 4035 N N . ALA B 1 181 ? -1.27 -17.703 -7.242 1 95.5 181 ALA B N 1
ATOM 4036 C CA . ALA B 1 181 ? -2.461 -18.531 -7.422 1 95.5 181 ALA B CA 1
ATOM 4037 C C . ALA B 1 181 ? -3.648 -17.953 -6.66 1 95.5 181 ALA B C 1
ATOM 4039 O O . ALA B 1 181 ? -4.797 -18.094 -7.09 1 95.5 181 ALA B O 1
ATOM 4040 N N . PHE B 1 182 ? -3.4 -17.344 -5.602 1 92.75 182 PHE B N 1
ATOM 4041 C CA . PHE B 1 182 ? -4.465 -16.781 -4.777 1 92.75 182 PHE B CA 1
ATOM 4042 C C . PHE B 1 182 ? -5.32 -15.805 -5.578 1 92.75 182 PHE B C 1
ATOM 4044 O O . PHE B 1 182 ? -6.551 -15.859 -5.516 1 92.75 182 PHE B O 1
ATOM 4051 N N . LEU B 1 183 ? -4.695 -14.93 -6.34 1 93.25 183 LEU B N 1
ATOM 4052 C CA . LEU B 1 183 ? -5.43 -13.93 -7.109 1 93.25 183 LEU B CA 1
ATOM 4053 C C . LEU B 1 183 ? -6.254 -14.586 -8.211 1 93.25 183 LEU B C 1
ATOM 4055 O O . LEU B 1 183 ? -7.34 -14.109 -8.547 1 93.25 183 LEU B O 1
ATOM 4059 N N . PHE B 1 184 ? -5.762 -15.648 -8.758 1 95.06 184 PHE B N 1
ATOM 4060 C CA . PHE B 1 184 ? -6.539 -16.422 -9.727 1 95.06 184 PHE B CA 1
ATOM 4061 C C . PHE B 1 184 ? -7.785 -17 -9.07 1 95.06 184 PHE B C 1
ATOM 4063 O O . PHE B 1 184 ? -8.867 -16.984 -9.664 1 95.06 184 PHE B O 1
ATOM 4070 N N . GLY B 1 185 ? -7.57 -17.547 -7.938 1 94.81 185 GLY B N 1
ATOM 4071 C CA . GLY B 1 185 ? -8.703 -18.062 -7.184 1 94.81 185 GLY B CA 1
ATOM 4072 C C . GLY B 1 185 ? -9.766 -17 -6.922 1 94.81 185 GLY B C 1
ATOM 4073 O O . GLY B 1 185 ? -10.953 -17.25 -7.141 1 94.81 185 GLY B O 1
ATOM 4074 N N . LEU B 1 186 ? -9.297 -15.859 -6.508 1 92.94 186 LEU B N 1
ATOM 4075 C CA . LEU B 1 186 ? -10.211 -14.766 -6.223 1 92.94 186 LEU B CA 1
ATOM 4076 C C . LEU B 1 186 ? -10.953 -14.336 -7.484 1 92.94 186 LEU B C 1
ATOM 4078 O O . LEU B 1 186 ? -12.133 -13.977 -7.422 1 92.94 186 LEU B O 1
ATOM 4082 N N . ALA B 1 187 ? -10.266 -14.273 -8.562 1 95.06 187 ALA B N 1
ATOM 4083 C CA . ALA B 1 187 ? -10.883 -13.906 -9.836 1 95.06 187 ALA B CA 1
ATOM 4084 C C . ALA B 1 187 ? -12.07 -14.812 -10.148 1 95.06 187 ALA B C 1
ATOM 4086 O O . ALA B 1 187 ? -13.156 -14.328 -10.469 1 95.06 187 ALA B O 1
ATOM 4087 N N . CYS B 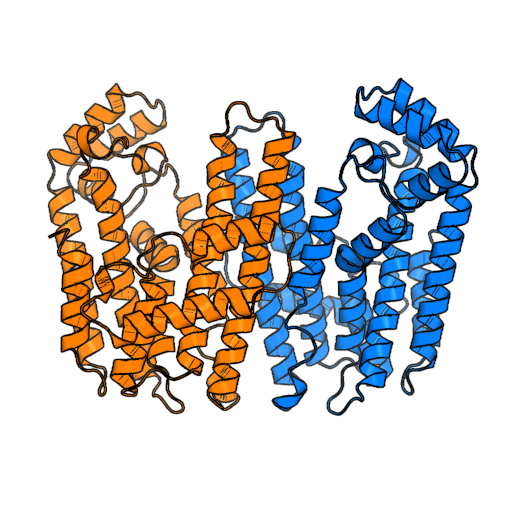1 188 ? -11.906 -16.078 -9.984 1 94.31 188 CYS B N 1
ATOM 4088 C CA . CYS B 1 188 ? -12.969 -17.047 -10.266 1 94.31 188 CYS B CA 1
ATOM 4089 C C . CYS B 1 188 ? -14.094 -16.922 -9.242 1 94.31 188 CYS B C 1
ATOM 4091 O O . CYS B 1 188 ? -15.266 -16.984 -9.602 1 94.31 188 CYS B O 1
ATOM 4093 N N . GLN B 1 189 ? -13.734 -16.75 -8.031 1 92 189 GLN B N 1
ATOM 4094 C CA . GLN B 1 189 ? -14.719 -16.641 -6.957 1 92 189 GLN B CA 1
ATOM 4095 C C . GLN B 1 189 ? -15.594 -15.406 -7.148 1 92 189 GLN B C 1
ATOM 4097 O O . GLN B 1 189 ? -16.828 -15.5 -7.078 1 92 189 GLN B O 1
ATOM 4102 N N . LEU B 1 190 ? -14.984 -14.305 -7.375 1 91.56 190 LEU B N 1
ATOM 4103 C CA . LEU B 1 190 ? -15.727 -13.062 -7.57 1 91.56 190 LEU B CA 1
ATOM 4104 C C . LEU B 1 190 ? -16.547 -13.117 -8.859 1 91.56 190 LEU B C 1
ATOM 4106 O O . LEU B 1 190 ? -17.672 -12.625 -8.906 1 91.56 190 LEU B O 1
ATOM 4110 N N . GLY B 1 191 ? -15.914 -13.648 -9.859 1 93.88 191 GLY B N 1
ATOM 4111 C CA . GLY B 1 191 ? -16.625 -13.781 -11.125 1 93.88 191 GLY B CA 1
ATOM 4112 C C . GLY B 1 191 ? -17.891 -14.617 -11.023 1 93.88 191 GLY B C 1
ATOM 4113 O O . GLY B 1 191 ? -18.906 -14.281 -11.625 1 93.88 191 GLY B O 1
ATOM 4114 N N . SER B 1 192 ? -17.891 -15.633 -10.25 1 91.88 192 SER B N 1
ATOM 4115 C CA . SER B 1 192 ? -19.016 -16.547 -10.164 1 91.88 192 SER B CA 1
ATOM 4116 C C . SER B 1 192 ? -19.969 -16.156 -9.031 1 91.88 192 SER B C 1
ATOM 4118 O O . SER B 1 192 ? -21 -16.797 -8.828 1 91.88 192 SER B O 1
ATOM 4120 N N . PHE B 1 193 ? -19.641 -15.188 -8.359 1 88.88 193 PHE B N 1
ATOM 4121 C CA . PHE B 1 193 ? -20.391 -14.836 -7.164 1 88.88 193 PHE B CA 1
ATOM 4122 C C . PHE B 1 193 ? -21.781 -14.336 -7.523 1 88.88 193 PHE B C 1
ATOM 4124 O O . PHE B 1 193 ? -21.938 -13.453 -8.367 1 88.88 193 PHE B O 1
ATOM 4131 N N . VAL B 1 194 ? -22.75 -14.867 -6.922 1 85.75 194 VAL B N 1
ATOM 4132 C CA . VAL B 1 194 ? -24.141 -14.414 -7.004 1 85.75 194 VAL B CA 1
ATOM 4133 C C . VAL B 1 194 ? -24.766 -14.398 -5.609 1 85.75 194 VAL B C 1
ATOM 4135 O O . VAL B 1 194 ? -24.453 -15.25 -4.773 1 85.75 194 VAL B O 1
ATOM 4138 N N . PRO B 1 195 ? -25.531 -13.344 -5.434 1 80.31 195 PRO B N 1
ATOM 4139 C CA . PRO B 1 195 ? -26.203 -13.328 -4.133 1 80.31 195 PRO B CA 1
ATOM 4140 C C . PRO B 1 195 ? -26.906 -14.648 -3.824 1 80.31 195 PRO B C 1
ATOM 4142 O O . PRO B 1 195 ? -27.594 -15.203 -4.688 1 80.31 195 PRO B O 1
ATOM 4145 N N . GLY B 1 196 ? -26.625 -15.18 -2.617 1 78.44 196 GLY B N 1
ATOM 4146 C CA . GLY B 1 196 ? -27.266 -16.422 -2.213 1 78.44 196 GLY B CA 1
ATOM 4147 C C . GLY B 1 196 ? -26.484 -17.656 -2.602 1 78.44 196 GLY B C 1
ATOM 4148 O O . GLY B 1 196 ? -26.891 -18.781 -2.307 1 78.44 196 GLY B O 1
ATOM 4149 N N . GLN B 1 197 ? -25.422 -17.438 -3.277 1 82.56 197 GLN B N 1
ATOM 4150 C CA . GLN B 1 197 ? -24.562 -18.562 -3.652 1 82.56 197 GLN B CA 1
ATOM 4151 C C . GLN B 1 197 ? -24.125 -19.344 -2.424 1 82.56 197 GLN B C 1
ATOM 4153 O O . GLN B 1 197 ? -23.844 -18.766 -1.375 1 82.56 197 GLN B O 1
ATOM 4158 N N . SER B 1 198 ? -24.062 -20.688 -2.611 1 83.12 198 SER B N 1
ATOM 4159 C CA . SER B 1 198 ? -23.625 -21.531 -1.503 1 83.12 198 SER B CA 1
ATOM 4160 C C . SER B 1 198 ? -22.125 -21.359 -1.237 1 83.12 198 SER B C 1
ATOM 4162 O O . SER B 1 198 ? -21.359 -21.078 -2.154 1 83.12 198 SER B O 1
ATOM 4164 N N . ARG B 1 199 ? -21.781 -21.656 -0.045 1 83.5 199 ARG B N 1
ATOM 4165 C CA . ARG B 1 199 ? -20.359 -21.625 0.334 1 83.5 199 ARG B CA 1
ATOM 4166 C C . ARG B 1 199 ? -19.562 -22.672 -0.446 1 83.5 199 ARG B C 1
ATOM 4168 O O . ARG B 1 199 ? -18.406 -22.453 -0.773 1 83.5 199 ARG B O 1
ATOM 4175 N N . LYS B 1 200 ? -20.172 -23.734 -0.665 1 87.88 200 LYS B N 1
ATOM 4176 C CA . LYS B 1 200 ? -19.516 -24.812 -1.4 1 87.88 200 LYS B CA 1
ATOM 4177 C C . LYS B 1 200 ? -19.172 -24.375 -2.818 1 87.88 200 LYS B C 1
ATOM 4179 O O . LYS B 1 200 ? -18.031 -24.562 -3.264 1 87.88 200 LYS B O 1
ATOM 4184 N N . ASP B 1 201 ? -20.125 -23.828 -3.488 1 88.44 201 ASP B N 1
ATOM 4185 C CA . ASP B 1 201 ? -19.891 -23.375 -4.859 1 88.44 201 ASP B CA 1
ATOM 4186 C C . ASP B 1 201 ? -18.828 -22.281 -4.902 1 88.44 201 ASP B C 1
ATOM 4188 O O . ASP B 1 201 ? -17.969 -22.281 -5.781 1 88.44 201 ASP B O 1
ATOM 4192 N N . SER B 1 202 ? -18.938 -21.406 -3.988 1 88.25 202 SER B N 1
ATOM 4193 C CA . SER B 1 202 ? -17.953 -20.328 -3.902 1 88.25 202 SER B CA 1
ATOM 4194 C C . SER B 1 202 ? -16.547 -20.891 -3.672 1 88.25 202 SER B C 1
ATOM 4196 O O . SER B 1 202 ? -15.586 -20.438 -4.309 1 88.25 202 SER B O 1
ATOM 4198 N N . SER B 1 203 ? -16.453 -21.844 -2.836 1 91.06 203 SER B N 1
ATOM 4199 C CA . SER B 1 203 ? -15.164 -22.469 -2.527 1 91.06 203 SER B CA 1
ATOM 4200 C C . SER B 1 203 ? -14.609 -23.219 -3.736 1 91.06 203 SER B C 1
ATOM 4202 O O . SER B 1 203 ? -13.398 -23.188 -3.986 1 91.06 203 SER B O 1
ATOM 4204 N N . MET B 1 204 ? -15.445 -23.859 -4.422 1 93.06 204 MET B N 1
ATOM 4205 C CA . MET B 1 204 ? -15.016 -24.609 -5.598 1 93.06 204 MET B CA 1
ATOM 4206 C C . MET B 1 204 ? -14.516 -23.672 -6.688 1 93.06 204 MET B C 1
ATOM 4208 O O . MET B 1 204 ? -13.555 -23.984 -7.395 1 93.06 204 MET B O 1
ATOM 4212 N N . ALA B 1 205 ? -15.203 -22.562 -6.809 1 92.94 205 ALA B N 1
ATOM 4213 C CA . ALA B 1 205 ? -14.75 -21.562 -7.773 1 92.94 205 ALA B CA 1
ATOM 4214 C C . ALA B 1 205 ? -13.352 -21.047 -7.418 1 92.94 205 ALA B C 1
ATOM 4216 O O . ALA B 1 205 ? -12.469 -20.984 -8.281 1 92.94 205 ALA B O 1
ATOM 4217 N N . PHE B 1 206 ? -13.164 -20.797 -6.188 1 93.56 206 PHE B N 1
ATOM 4218 C CA . PHE B 1 206 ? -11.859 -20.328 -5.719 1 93.56 206 PHE B CA 1
ATOM 4219 C C . PHE B 1 206 ? -10.789 -21.391 -5.977 1 93.56 206 PHE B C 1
ATOM 4221 O O . PHE B 1 206 ? -9.719 -21.062 -6.5 1 93.56 206 PHE B O 1
ATOM 4228 N N . ARG B 1 207 ? -11.117 -22.578 -5.641 1 95.62 207 ARG B N 1
ATOM 4229 C CA . ARG B 1 207 ? -10.148 -23.656 -5.785 1 95.62 207 ARG B CA 1
ATOM 4230 C C . ARG B 1 207 ? -9.82 -23.906 -7.254 1 95.62 207 ARG B C 1
ATOM 4232 O O . ARG B 1 207 ? -8.688 -24.266 -7.586 1 95.62 207 ARG B O 1
ATOM 4239 N N . SER B 1 208 ? -10.805 -23.766 -8.062 1 94.94 208 SER B N 1
ATOM 4240 C CA . SER B 1 208 ? -10.562 -23.891 -9.5 1 94.94 208 SER B CA 1
ATOM 4241 C C . SER B 1 208 ? -9.547 -22.859 -9.984 1 94.94 208 SER B C 1
ATOM 4243 O O . SER B 1 208 ? -8.57 -23.203 -10.656 1 94.94 208 SER B O 1
ATOM 4245 N N . GLY B 1 209 ? -9.812 -21.641 -9.641 1 95.88 209 GLY B N 1
ATOM 4246 C CA . GLY B 1 209 ? -8.883 -20.578 -10.016 1 95.88 209 GLY B CA 1
ATOM 4247 C C . GLY B 1 209 ? -7.5 -20.766 -9.414 1 95.88 209 GLY B C 1
ATOM 4248 O O . GLY B 1 209 ? -6.492 -20.516 -10.078 1 95.88 209 GLY B O 1
ATOM 4249 N N . GLN B 1 210 ? -7.477 -21.141 -8.18 1 96.38 210 GLN B N 1
ATOM 4250 C CA . GLN B 1 210 ? -6.199 -21.359 -7.508 1 96.38 210 GLN B CA 1
ATOM 4251 C C . GLN B 1 210 ? -5.375 -22.438 -8.219 1 96.38 210 GLN B C 1
ATOM 4253 O O . GLN B 1 210 ? -4.168 -22.281 -8.398 1 96.38 210 GLN B O 1
ATOM 4258 N N . ALA B 1 211 ? -6.051 -23.516 -8.555 1 97.25 211 ALA B N 1
ATOM 4259 C CA . ALA B 1 211 ? -5.367 -24.594 -9.273 1 97.25 211 ALA B CA 1
ATOM 4260 C C . ALA B 1 211 ? -4.824 -24.094 -10.609 1 97.25 211 ALA B C 1
ATOM 4262 O O . ALA B 1 211 ? -3.693 -24.422 -10.992 1 97.25 211 ALA B O 1
ATOM 4263 N N . LEU B 1 212 ? -5.602 -23.344 -11.266 1 96.25 212 LEU B N 1
ATOM 4264 C CA . LEU B 1 212 ? -5.145 -22.75 -12.516 1 96.25 212 LEU B CA 1
ATOM 4265 C C . LEU B 1 212 ? -3.945 -21.844 -12.281 1 96.25 212 LEU B C 1
ATOM 4267 O O . LEU B 1 212 ? -2.98 -21.875 -13.047 1 96.25 212 LEU B O 1
ATOM 4271 N N . GLY B 1 213 ? -4.035 -21.016 -11.297 1 96.62 213 GLY B N 1
ATOM 4272 C CA . GLY B 1 213 ? -2.938 -20.125 -10.953 1 96.62 213 GLY B CA 1
ATOM 4273 C C . GLY B 1 213 ? -1.651 -20.859 -10.625 1 96.62 213 GLY B C 1
ATOM 4274 O O . GLY B 1 213 ? -0.563 -20.406 -10.984 1 96.62 213 GLY B O 1
ATOM 4275 N N . MET B 1 214 ? -1.795 -21.969 -9.922 1 97.44 214 MET B N 1
ATOM 4276 C CA . MET B 1 214 ? -0.63 -22.797 -9.633 1 97.44 214 MET B CA 1
ATOM 4277 C C . MET B 1 214 ? 0.016 -23.297 -10.93 1 97.44 214 MET B C 1
ATOM 4279 O O . MET B 1 214 ? 1.231 -23.188 -11.102 1 97.44 214 MET B O 1
ATOM 4283 N N . ALA B 1 215 ? -0.816 -23.812 -11.773 1 96.75 215 ALA B N 1
ATOM 4284 C CA . ALA B 1 215 ? -0.324 -24.297 -13.062 1 96.75 215 ALA B CA 1
ATOM 4285 C C . ALA B 1 215 ? 0.351 -23.172 -13.852 1 96.75 215 ALA B C 1
ATOM 4287 O O . ALA B 1 215 ? 1.395 -23.391 -14.469 1 96.75 215 ALA B O 1
ATOM 4288 N N . PHE B 1 216 ? -0.233 -22.094 -13.797 1 94.75 216 PHE B N 1
ATOM 4289 C CA . PHE B 1 216 ? 0.278 -20.922 -14.508 1 94.75 216 PHE B CA 1
ATOM 4290 C C . PHE B 1 216 ? 1.669 -20.547 -14.016 1 94.75 216 PHE B C 1
ATOM 4292 O O . PHE B 1 216 ? 2.574 -20.297 -14.812 1 94.75 216 PHE B O 1
ATOM 4299 N N . GLN B 1 217 ? 1.834 -20.469 -12.758 1 95.19 217 GLN B N 1
ATOM 4300 C CA . GLN B 1 217 ? 3.127 -20.078 -12.195 1 95.19 217 GLN B CA 1
ATOM 4301 C C . GLN B 1 217 ? 4.188 -21.141 -12.484 1 95.19 217 GLN B C 1
ATOM 4303 O O . GLN B 1 217 ? 5.332 -20.812 -12.797 1 95.19 217 GLN B O 1
ATOM 4308 N N . LEU B 1 218 ? 3.781 -22.359 -12.344 1 96.44 218 LEU B N 1
ATOM 4309 C CA . LEU B 1 218 ? 4.695 -23.453 -12.664 1 96.44 218 LEU B CA 1
ATOM 4310 C C . LEU B 1 218 ? 5.195 -23.344 -14.102 1 96.44 218 LEU B C 1
ATOM 4312 O O . LEU B 1 218 ? 6.383 -23.547 -14.367 1 96.44 218 LEU B O 1
ATOM 4316 N N . ARG B 1 219 ? 4.348 -23.047 -14.922 1 93.12 219 ARG B N 1
ATOM 4317 C CA . ARG B 1 219 ? 4.703 -22.875 -16.328 1 93.12 219 ARG B CA 1
ATOM 4318 C C . ARG B 1 219 ? 5.66 -21.703 -16.516 1 93.12 219 ARG B C 1
ATOM 4320 O O . ARG B 1 219 ? 6.629 -21.812 -17.266 1 93.12 219 ARG B O 1
ATOM 4327 N N . ASP B 1 220 ? 5.316 -20.656 -15.922 1 90.94 220 ASP B N 1
ATOM 4328 C CA . ASP B 1 220 ? 6.191 -19.484 -16 1 90.94 220 ASP B CA 1
ATOM 4329 C C . ASP B 1 220 ? 7.598 -19.812 -15.5 1 90.94 220 ASP B C 1
ATOM 4331 O O . ASP B 1 220 ? 8.586 -19.391 -16.094 1 90.94 220 ASP B O 1
ATOM 4335 N N . ASP B 1 221 ? 7.668 -20.516 -14.469 1 93.19 221 ASP B N 1
ATOM 4336 C CA . ASP B 1 221 ? 8.953 -20.922 -13.906 1 93.19 221 ASP B CA 1
ATOM 4337 C C . ASP B 1 221 ? 9.695 -21.859 -14.852 1 93.19 221 ASP B C 1
ATOM 4339 O O . ASP B 1 221 ? 10.93 -21.812 -14.945 1 93.19 221 ASP B O 1
ATOM 4343 N N . LEU B 1 222 ? 8.953 -22.656 -15.484 1 92.38 222 LEU B N 1
ATOM 4344 C CA . LEU B 1 222 ? 9.531 -23.625 -16.406 1 92.38 222 LEU B CA 1
ATOM 4345 C C . LEU B 1 222 ? 10.156 -22.922 -17.609 1 92.38 222 LEU B C 1
ATOM 4347 O O . LEU B 1 222 ? 11.164 -23.375 -18.141 1 92.38 222 LEU B O 1
ATOM 4351 N N . ILE B 1 223 ? 9.57 -21.812 -18.031 1 89 223 ILE B N 1
ATOM 4352 C CA . ILE B 1 223 ? 10.031 -21.062 -19.188 1 89 223 ILE B CA 1
ATOM 4353 C C . ILE B 1 223 ? 11.469 -20.594 -18.953 1 89 223 ILE B C 1
ATOM 4355 O O . ILE B 1 223 ? 12.273 -20.562 -19.891 1 89 223 ILE B O 1
ATOM 4359 N N . ASP B 1 224 ? 11.836 -20.297 -17.75 1 88.12 224 ASP B N 1
ATOM 4360 C CA . ASP B 1 224 ? 13.18 -19.859 -17.406 1 88.12 224 ASP B CA 1
ATOM 4361 C C . ASP B 1 224 ? 14.219 -20.922 -17.734 1 88.12 224 ASP B C 1
ATOM 4363 O O . ASP B 1 224 ? 15.398 -20.625 -17.922 1 88.12 224 ASP B O 1
ATOM 4367 N N . TYR B 1 225 ? 13.797 -22.109 -17.812 1 89.06 225 TYR B N 1
ATOM 4368 C CA . TYR B 1 225 ? 14.688 -23.234 -18.078 1 89.06 225 TYR B CA 1
ATOM 4369 C C . TYR B 1 225 ? 14.648 -23.641 -19.547 1 89.06 225 TYR B C 1
ATOM 4371 O O . TYR B 1 225 ? 15.516 -24.375 -20.016 1 89.06 225 TYR B O 1
ATOM 4379 N N . GLN B 1 226 ? 13.648 -23.266 -20.203 1 80.81 226 GLN B N 1
ATOM 4380 C CA . GLN B 1 226 ? 13.453 -23.734 -21.578 1 80.81 226 GLN B CA 1
ATOM 4381 C C . GLN B 1 226 ? 13.938 -22.719 -22.594 1 80.81 226 GLN B C 1
ATOM 4383 O O . GLN B 1 226 ? 14.211 -23.062 -23.75 1 80.81 226 GLN B O 1
ATOM 4388 N N . LEU B 1 227 ? 13.898 -21.438 -22.188 1 66.75 227 LEU B N 1
ATOM 4389 C CA . LEU B 1 227 ? 14.234 -20.406 -23.156 1 66.75 227 LEU B CA 1
ATOM 4390 C C . LEU B 1 227 ? 15.719 -20.438 -23.5 1 66.75 227 LEU B C 1
ATOM 4392 O O . LEU B 1 227 ? 16.562 -20.609 -22.609 1 66.75 227 LEU B O 1
ATOM 4396 N N . ASP B 1 228 ? 15.961 -20.703 -24.781 1 61.47 228 ASP B N 1
ATOM 4397 C CA . ASP B 1 228 ? 17.328 -20.609 -25.281 1 61.47 228 ASP B CA 1
ATOM 4398 C C . ASP B 1 228 ? 17.797 -19.156 -25.312 1 61.47 228 ASP B C 1
ATOM 4400 O O . ASP B 1 228 ? 17.062 -18.266 -25.766 1 61.47 228 ASP B O 1
ATOM 4404 N N . VAL B 1 229 ? 18.922 -18.891 -24.641 1 57.75 229 VAL B N 1
ATOM 4405 C CA . VAL B 1 229 ? 19.484 -17.547 -24.625 1 57.75 229 VAL B CA 1
ATOM 4406 C C . VAL B 1 229 ? 19.406 -16.938 -26.031 1 57.75 229 VAL B C 1
ATOM 4408 O O . VAL B 1 229 ? 19.078 -15.766 -26.203 1 57.75 229 VAL B O 1
ATOM 4411 N N . ALA B 1 230 ? 19.766 -17.734 -27.016 1 54.22 230 ALA B N 1
ATOM 4412 C CA . ALA B 1 230 ? 19.859 -17.266 -28.391 1 54.22 230 ALA B CA 1
ATOM 4413 C C . ALA B 1 230 ? 18.5 -16.781 -28.906 1 54.22 230 ALA B C 1
ATOM 4415 O O . ALA B 1 230 ? 18.422 -15.852 -29.719 1 54.22 230 ALA B O 1
ATOM 4416 N N . GLU B 1 231 ? 17.438 -17.203 -28.391 1 52.91 231 GLU B N 1
ATOM 4417 C CA . GLU B 1 231 ? 16.109 -16.906 -28.891 1 52.91 231 GLU B CA 1
ATOM 4418 C C . GLU B 1 231 ? 15.445 -15.805 -28.047 1 52.91 231 GLU B C 1
ATOM 4420 O O . GLU B 1 231 ? 14.781 -14.922 -28.594 1 52.91 231 GLU B O 1
ATOM 4425 N N . SER B 1 232 ? 15.711 -15.859 -26.766 1 56.72 232 SER B N 1
ATOM 4426 C CA . SER B 1 232 ? 14.906 -14.969 -25.938 1 56.72 232 SER B CA 1
ATOM 4427 C C . SER B 1 232 ? 15.695 -13.727 -25.531 1 56.72 232 SER B C 1
ATOM 4429 O O . SER B 1 232 ? 15.117 -12.711 -25.141 1 56.72 232 SER B O 1
ATOM 4431 N N . GLY B 1 233 ? 17.047 -13.836 -25.922 1 55.75 233 GLY B N 1
ATOM 4432 C CA . GLY B 1 233 ? 17.922 -12.75 -25.5 1 55.75 233 GLY B CA 1
ATOM 4433 C C . GLY B 1 233 ? 18.047 -12.648 -23.984 1 55.75 233 GLY B C 1
ATOM 4434 O O . GLY B 1 233 ? 18.781 -11.789 -23.484 1 55.75 233 GLY B O 1
ATOM 4435 N N . LYS B 1 234 ? 17.219 -13.461 -23.328 1 57.56 234 LYS B N 1
ATOM 4436 C CA . LYS B 1 234 ? 17.312 -13.445 -21.859 1 57.56 234 LYS B CA 1
ATOM 4437 C C . LYS B 1 234 ? 18.141 -14.617 -21.359 1 57.56 234 LYS B C 1
ATOM 4439 O O . LYS B 1 234 ? 18.062 -15.719 -21.891 1 57.56 234 LYS B O 1
ATOM 4444 N N . PRO B 1 235 ? 19.062 -14.227 -20.438 1 63.78 235 PRO B N 1
ATOM 4445 C CA . PRO B 1 235 ? 19.875 -15.328 -19.906 1 63.78 235 PRO B CA 1
ATOM 4446 C C . PRO B 1 235 ? 19.031 -16.406 -19.234 1 63.78 235 PRO B C 1
ATOM 4448 O O . PRO B 1 235 ? 18.016 -16.094 -18.594 1 63.78 235 PRO B O 1
ATOM 4451 N N . ARG B 1 236 ? 19.297 -17.625 -19.609 1 73.44 236 ARG B N 1
ATOM 4452 C CA . ARG B 1 236 ? 18.672 -18.781 -18.969 1 73.44 236 ARG B CA 1
ATOM 4453 C C . ARG B 1 236 ? 18.984 -18.797 -17.469 1 73.44 236 ARG B C 1
ATOM 4455 O O . ARG B 1 236 ? 20.016 -18.312 -17.047 1 73.44 236 ARG B O 1
ATOM 4462 N N . LEU B 1 237 ? 18.078 -19.312 -16.703 1 86.69 237 LEU B N 1
ATOM 4463 C CA . LEU B 1 237 ? 18.203 -19.594 -15.273 1 86.69 237 LEU B CA 1
ATOM 4464 C C . LEU B 1 237 ? 18.391 -18.297 -14.477 1 86.69 237 LEU B C 1
ATOM 4466 O O . LEU B 1 237 ? 19.25 -18.234 -13.594 1 86.69 237 LEU B O 1
ATOM 4470 N N . GLN B 1 238 ? 17.688 -17.25 -14.938 1 86.25 238 GLN B N 1
ATOM 4471 C CA . GLN B 1 238 ? 17.734 -15.992 -14.211 1 86.25 238 GLN B CA 1
ATOM 4472 C C . GLN B 1 238 ? 17.25 -16.172 -12.773 1 86.25 238 GLN B C 1
ATOM 4474 O O . GLN B 1 238 ? 17.734 -15.5 -11.859 1 86.25 238 GLN B O 1
ATOM 4479 N N . ASP B 1 239 ? 16.359 -17.047 -12.633 1 90.44 239 ASP B N 1
ATOM 4480 C CA . ASP B 1 239 ? 15.82 -17.281 -11.297 1 90.44 239 ASP B CA 1
ATOM 4481 C C . ASP B 1 239 ? 16.891 -17.828 -10.359 1 90.44 239 ASP B C 1
ATOM 4483 O O . ASP B 1 239 ? 17.016 -17.375 -9.219 1 90.44 239 ASP B O 1
ATOM 4487 N N . ILE B 1 240 ? 17.578 -18.703 -10.867 1 91.31 240 ILE B N 1
ATOM 4488 C CA . ILE B 1 240 ? 18.641 -19.281 -10.055 1 91.31 240 ILE B CA 1
ATOM 4489 C C . ILE B 1 240 ? 19.672 -18.219 -9.703 1 91.31 240 ILE B C 1
ATOM 4491 O O . ILE B 1 240 ? 20.125 -18.141 -8.562 1 91.31 240 ILE B O 1
ATOM 4495 N N . GLN B 1 241 ? 20 -17.453 -10.695 1 89 241 GLN B N 1
ATOM 4496 C CA . GLN B 1 241 ? 20.953 -16.375 -10.484 1 89 241 GLN B CA 1
ATOM 4497 C C . GLN B 1 241 ? 20.453 -15.391 -9.43 1 89 241 GLN B C 1
ATOM 4499 O O . GLN B 1 241 ? 21.25 -14.828 -8.664 1 89 241 GLN B O 1
ATOM 4504 N N . ASN B 1 242 ? 19.219 -15.289 -9.406 1 86.69 242 ASN B N 1
ATOM 4505 C CA . ASN B 1 242 ? 18.609 -14.352 -8.469 1 86.69 242 ASN B CA 1
ATOM 4506 C C . ASN B 1 242 ? 18.281 -15.023 -7.141 1 86.69 242 ASN B C 1
ATOM 4508 O O . ASN B 1 242 ? 17.688 -14.398 -6.254 1 86.69 242 ASN B O 1
ATOM 4512 N N . GLY B 1 243 ? 18.562 -16.25 -7.035 1 91.25 243 GLY B N 1
ATOM 4513 C CA . GLY B 1 243 ? 18.359 -16.984 -5.793 1 91.25 243 GLY B CA 1
ATOM 4514 C C . GLY B 1 243 ? 16.938 -17.484 -5.621 1 91.25 243 GLY B C 1
ATOM 4515 O O . GLY B 1 243 ? 16.516 -17.797 -4.508 1 91.25 243 GLY B O 1
ATOM 4516 N N . ILE B 1 244 ? 16.219 -17.484 -6.672 1 92.5 244 ILE B N 1
ATOM 4517 C CA . ILE B 1 244 ? 14.852 -17.969 -6.648 1 92.5 244 ILE B CA 1
ATOM 4518 C C . ILE B 1 244 ? 14.812 -19.406 -7.156 1 92.5 244 ILE B C 1
ATOM 4520 O O . ILE B 1 244 ? 15 -19.656 -8.352 1 92.5 244 ILE B O 1
ATOM 4524 N N . TYR B 1 245 ? 14.531 -20.281 -6.281 1 96.38 245 TYR B N 1
ATOM 4525 C CA . TYR B 1 245 ? 14.602 -21.703 -6.621 1 96.38 245 TYR B CA 1
ATOM 4526 C C . TYR B 1 245 ? 13.211 -22.281 -6.805 1 96.38 245 TYR B C 1
ATOM 4528 O O . TYR B 1 245 ? 12.453 -22.422 -5.84 1 96.38 245 TYR B O 1
ATOM 4536 N N . THR B 1 246 ? 12.953 -22.703 -8.016 1 96.88 246 THR B N 1
ATOM 4537 C CA . THR B 1 246 ? 11.594 -23.094 -8.398 1 96.88 246 THR B CA 1
ATOM 4538 C C . THR B 1 246 ? 11.523 -24.609 -8.664 1 96.88 246 THR B C 1
ATOM 4540 O O . THR B 1 246 ? 12.484 -25.328 -8.406 1 96.88 246 THR B O 1
ATOM 4543 N N . ALA B 1 247 ? 10.406 -25.062 -9.172 1 97.69 247 ALA B N 1
ATOM 4544 C CA . ALA B 1 247 ? 10.039 -26.469 -9.242 1 97.69 247 ALA B CA 1
ATOM 4545 C C . ALA B 1 247 ? 11.07 -27.266 -10.047 1 97.69 247 ALA B C 1
ATOM 4547 O O . ALA B 1 247 ? 11.531 -28.328 -9.602 1 97.69 247 ALA B O 1
ATOM 4548 N N . PRO B 1 248 ? 11.539 -26.766 -11.219 1 96.81 248 PRO B N 1
ATOM 4549 C CA . PRO B 1 248 ? 12.516 -27.562 -11.961 1 96.81 248 PRO B CA 1
ATOM 4550 C C . PRO B 1 248 ? 13.789 -27.844 -11.156 1 96.81 248 PRO B C 1
ATOM 4552 O O . PRO B 1 248 ? 14.266 -28.984 -11.133 1 96.81 248 PRO B O 1
ATOM 4555 N N . LEU B 1 249 ? 14.273 -26.812 -10.539 1 97.38 249 LEU B N 1
ATOM 4556 C CA . LEU B 1 249 ? 15.469 -27 -9.727 1 97.38 249 LEU B CA 1
ATOM 4557 C C . LEU B 1 249 ? 15.188 -27.938 -8.555 1 97.38 249 LEU B C 1
ATOM 4559 O O . LEU B 1 249 ? 16.031 -28.781 -8.227 1 97.38 249 LEU B O 1
ATOM 4563 N N . LEU B 1 250 ? 14.102 -27.828 -7.941 1 98.06 250 LEU B N 1
ATOM 4564 C CA . LEU B 1 250 ? 13.758 -28.625 -6.773 1 98.06 250 LEU B CA 1
ATOM 4565 C C . LEU B 1 250 ? 13.586 -30.094 -7.152 1 98.06 250 LEU B C 1
ATOM 4567 O O . LEU B 1 250 ? 14.023 -30.984 -6.414 1 98.06 250 LEU B O 1
ATOM 4571 N N . PHE B 1 251 ? 12.969 -30.375 -8.25 1 98 251 PHE B N 1
ATOM 4572 C CA . PHE B 1 251 ? 12.867 -31.734 -8.75 1 98 251 PHE B CA 1
ATOM 4573 C C . PHE B 1 251 ? 14.25 -32.312 -9.07 1 98 251 PHE B C 1
ATOM 4575 O O . PHE B 1 251 ? 14.531 -33.469 -8.781 1 98 251 PHE B O 1
ATOM 4582 N N . ALA B 1 252 ? 15.102 -31.438 -9.688 1 97.69 252 ALA B N 1
ATOM 4583 C CA . ALA B 1 252 ? 16.453 -31.875 -10.023 1 97.69 252 ALA B CA 1
ATOM 4584 C C . ALA B 1 252 ? 17.25 -32.25 -8.766 1 97.69 252 ALA B C 1
ATOM 4586 O O . ALA B 1 252 ? 17.922 -33.281 -8.734 1 97.69 252 ALA B O 1
ATOM 4587 N N . MET B 1 253 ? 17.141 -31.438 -7.781 1 97.44 253 MET B N 1
ATOM 4588 C CA . MET B 1 253 ? 17.859 -31.656 -6.531 1 97.44 253 MET B CA 1
ATOM 4589 C C . MET B 1 253 ? 17.359 -32.938 -5.844 1 97.44 253 MET B C 1
ATOM 4591 O O . MET B 1 253 ? 18.125 -33.625 -5.172 1 97.44 253 MET B O 1
ATOM 4595 N N . ARG B 1 254 ? 16.094 -33.219 -5.957 1 96.69 254 ARG B N 1
ATOM 4596 C CA . ARG B 1 254 ? 15.531 -34.438 -5.371 1 96.69 254 ARG B CA 1
ATOM 4597 C C . ARG B 1 254 ? 16.047 -35.688 -6.082 1 96.69 254 ARG B C 1
ATOM 4599 O O . ARG B 1 254 ? 16.281 -36.719 -5.445 1 96.69 254 ARG B O 1
ATOM 4606 N N . GLU B 1 255 ? 16.203 -35.562 -7.348 1 96.81 255 GLU B N 1
ATOM 4607 C CA . GLU B 1 255 ? 16.641 -36.688 -8.164 1 96.81 255 GLU B CA 1
ATOM 4608 C C . GLU B 1 255 ? 18.156 -36.938 -8.039 1 96.81 255 GLU B C 1
ATOM 4610 O O . GLU B 1 255 ? 18.609 -38.062 -8.016 1 96.81 255 GLU B O 1
ATOM 4615 N N . ASP B 1 256 ? 18.938 -35.812 -8.062 1 96.44 256 ASP B N 1
ATOM 4616 C CA . ASP B 1 256 ? 20.391 -35.844 -7.93 1 96.44 256 ASP B CA 1
ATOM 4617 C C . ASP B 1 256 ? 20.859 -34.938 -6.801 1 96.44 256 ASP B C 1
ATOM 4619 O O . ASP B 1 256 ? 20.984 -33.719 -6.992 1 96.44 256 ASP B O 1
ATOM 4623 N N . LYS B 1 257 ? 21.219 -35.5 -5.738 1 93.5 257 LYS B N 1
ATOM 4624 C CA . LYS B 1 257 ? 21.578 -34.781 -4.531 1 93.5 257 LYS B CA 1
ATOM 4625 C C . LYS B 1 257 ? 22.844 -33.938 -4.738 1 93.5 257 LYS B C 1
ATOM 4627 O O . LYS B 1 257 ? 23.078 -32.969 -4.035 1 93.5 257 LYS B O 1
ATOM 4632 N N . SER B 1 258 ? 23.656 -34.312 -5.676 1 95 258 SER B N 1
ATOM 4633 C CA . SER B 1 258 ? 24.875 -33.562 -5.93 1 95 258 SER B CA 1
ATOM 4634 C C . SER B 1 258 ? 24.578 -32.156 -6.438 1 95 258 SER B C 1
ATOM 4636 O O . SER B 1 258 ? 25.406 -31.25 -6.312 1 95 258 SER B O 1
ATOM 4638 N N . ILE B 1 259 ? 23.422 -31.969 -6.996 1 96.81 259 ILE B N 1
ATOM 4639 C CA . ILE B 1 259 ? 23.031 -30.672 -7.531 1 96.81 259 ILE B CA 1
ATOM 4640 C C . ILE B 1 259 ? 22.906 -29.656 -6.391 1 96.81 259 ILE B C 1
ATOM 4642 O O . ILE B 1 259 ? 23.25 -28.484 -6.547 1 96.81 259 ILE B O 1
ATOM 4646 N N . GLN B 1 260 ? 22.375 -30.125 -5.277 1 96.44 260 GLN B N 1
ATOM 4647 C CA . GLN B 1 260 ? 22.266 -29.25 -4.117 1 96.44 260 GLN B CA 1
ATOM 4648 C C . GLN B 1 260 ? 23.625 -28.734 -3.672 1 96.44 260 GLN B C 1
ATOM 4650 O O . GLN B 1 260 ? 23.781 -27.578 -3.316 1 96.44 260 GLN B O 1
ATOM 4655 N N . GLN B 1 261 ? 24.594 -29.625 -3.691 1 95.06 261 GLN B N 1
ATOM 4656 C CA . GLN B 1 261 ? 25.953 -29.25 -3.334 1 95.06 261 GLN B CA 1
ATOM 4657 C C . GLN B 1 261 ? 26.516 -28.25 -4.336 1 95.06 261 GLN B C 1
ATOM 4659 O O . GLN B 1 261 ? 27.203 -27.297 -3.951 1 95.06 261 GLN B O 1
ATOM 4664 N N . GLN B 1 262 ? 26.266 -28.5 -5.5 1 95.44 262 GLN B N 1
ATOM 4665 C CA . GLN B 1 262 ? 26.719 -27.578 -6.543 1 95.44 262 GLN B CA 1
ATOM 4666 C C . GLN B 1 262 ? 26.062 -26.219 -6.395 1 95.44 262 GLN B C 1
ATOM 4668 O O . GLN B 1 262 ? 26.688 -25.188 -6.645 1 95.44 262 GLN B O 1
ATOM 4673 N N . LEU B 1 263 ? 24.781 -26.25 -6.09 1 96.44 263 LEU B N 1
ATOM 4674 C CA . LEU B 1 263 ? 24.062 -25 -5.871 1 96.44 263 LEU B CA 1
ATOM 4675 C C . LEU B 1 263 ? 24.688 -24.203 -4.727 1 96.44 263 LEU B C 1
ATOM 4677 O O . LEU B 1 263 ? 24.875 -22.984 -4.836 1 96.44 263 LEU B O 1
ATOM 4681 N N . ARG B 1 264 ? 25.016 -24.906 -3.674 1 95.56 264 ARG B N 1
ATOM 4682 C CA . ARG B 1 264 ? 25.656 -24.25 -2.537 1 95.56 264 ARG B CA 1
ATOM 4683 C C . ARG B 1 264 ? 26.984 -23.609 -2.949 1 95.56 264 ARG B C 1
ATOM 4685 O O . ARG B 1 264 ? 27.281 -22.484 -2.543 1 95.56 264 ARG B O 1
ATOM 4692 N N . ALA B 1 265 ? 27.703 -24.344 -3.691 1 94.06 265 ALA B N 1
ATOM 4693 C CA . ALA B 1 265 ? 28.984 -23.828 -4.184 1 94.06 265 ALA B CA 1
ATOM 4694 C C . ALA B 1 265 ? 28.766 -22.594 -5.066 1 94.06 265 ALA B C 1
ATOM 4696 O O . ALA B 1 265 ? 29.516 -21.625 -4.977 1 94.06 265 ALA B O 1
ATOM 4697 N N . TYR B 1 266 ? 27.734 -22.656 -5.887 1 94.31 266 TYR B N 1
ATOM 4698 C CA . TYR B 1 266 ? 27.422 -21.547 -6.781 1 94.31 266 TYR B CA 1
ATOM 4699 C C . TYR B 1 266 ? 27 -20.312 -5.996 1 94.31 266 TYR B C 1
ATOM 4701 O O . TYR B 1 266 ? 27.375 -19.188 -6.344 1 94.31 266 TYR B O 1
ATOM 4709 N N . ILE B 1 267 ? 26.219 -20.5 -4.965 1 92.69 267 ILE B N 1
ATOM 4710 C CA . ILE B 1 267 ? 25.75 -19.406 -4.133 1 92.69 267 ILE B CA 1
ATOM 4711 C C . ILE B 1 267 ? 26.938 -18.703 -3.492 1 92.69 267 ILE B C 1
ATOM 4713 O O . ILE B 1 267 ? 26.969 -17.469 -3.424 1 92.69 267 ILE B O 1
ATOM 4717 N N . GLN B 1 268 ? 27.875 -19.438 -3.105 1 91.69 268 GLN B N 1
ATOM 4718 C CA . GLN B 1 268 ? 29.062 -18.891 -2.447 1 91.69 268 GLN B CA 1
ATOM 4719 C C . GLN B 1 268 ? 29.938 -18.125 -3.439 1 91.69 268 GLN B C 1
ATOM 4721 O O . GLN B 1 268 ? 30.531 -17.094 -3.1 1 91.69 268 GLN B O 1
ATOM 4726 N N . SER B 1 269 ? 30.062 -18.703 -4.633 1 92.69 269 SER B N 1
ATOM 4727 C CA . SER B 1 269 ? 30.859 -18.094 -5.684 1 92.69 269 SER B CA 1
ATOM 4728 C C . SER B 1 269 ? 30.172 -18.188 -7.039 1 92.69 269 SER B C 1
ATOM 4730 O O . SER B 1 269 ? 30.484 -19.062 -7.844 1 92.69 269 SER B O 1
ATOM 4732 N N . PRO B 1 270 ? 29.391 -17.156 -7.281 1 91.62 270 PRO B N 1
ATOM 4733 C CA . PRO B 1 270 ? 28.641 -17.203 -8.539 1 91.62 270 PRO B CA 1
ATOM 4734 C C . PRO B 1 270 ? 29.5 -16.906 -9.758 1 91.62 270 PRO B C 1
ATOM 4736 O O . PRO B 1 270 ? 30.078 -15.82 -9.852 1 91.62 270 PRO B O 1
ATOM 4739 N N . THR B 1 271 ? 29.719 -17.922 -10.609 1 91.69 271 THR B N 1
ATOM 4740 C CA . THR B 1 271 ? 30.469 -17.797 -11.852 1 91.69 271 THR B CA 1
ATOM 4741 C C . THR B 1 271 ? 29.672 -18.344 -13.031 1 91.69 271 THR B C 1
ATOM 4743 O O . THR B 1 271 ? 28.734 -19.125 -12.852 1 91.69 271 THR B O 1
ATOM 4746 N N . ALA B 1 272 ? 30 -17.859 -14.141 1 90.69 272 ALA B N 1
ATOM 4747 C CA . ALA B 1 272 ? 29.359 -18.359 -15.352 1 90.69 272 ALA B CA 1
ATOM 4748 C C . ALA B 1 272 ? 29.594 -19.859 -15.523 1 90.69 272 ALA B C 1
ATOM 4750 O O . ALA B 1 272 ? 28.703 -20.578 -15.969 1 90.69 272 ALA B O 1
ATOM 4751 N N . GLU B 1 273 ? 30.766 -20.219 -15.188 1 92.38 273 GLU B N 1
ATOM 4752 C CA . GLU B 1 273 ? 31.109 -21.641 -15.289 1 92.38 273 GLU B CA 1
ATOM 4753 C C . GLU B 1 273 ? 30.266 -22.469 -14.32 1 92.38 273 GLU B C 1
ATOM 4755 O O . GLU B 1 273 ? 29.797 -23.547 -14.68 1 92.38 273 GLU B O 1
ATOM 4760 N N . GLY B 1 274 ? 30.125 -22.062 -13.125 1 92.62 274 GLY B N 1
ATOM 4761 C CA . GLY B 1 274 ? 29.297 -22.75 -12.141 1 92.62 274 GLY B CA 1
ATOM 4762 C C . GLY B 1 274 ? 27.844 -22.875 -12.562 1 92.62 274 GLY B C 1
ATOM 4763 O O . GLY B 1 274 ? 27.219 -23.906 -12.32 1 92.62 274 GLY B O 1
ATOM 4764 N N . LEU B 1 275 ? 27.438 -21.828 -13.203 1 92.31 275 LEU B N 1
ATOM 4765 C CA . LEU B 1 275 ? 26.062 -21.844 -13.68 1 92.31 275 LEU B CA 1
ATOM 4766 C C . LEU B 1 275 ? 25.891 -22.875 -14.797 1 92.31 275 LEU B C 1
ATOM 4768 O O . LEU B 1 275 ? 24.859 -23.562 -14.859 1 92.31 275 LEU B O 1
ATOM 4772 N N . GLU B 1 276 ? 26.844 -22.891 -15.609 1 90.69 276 GLU B N 1
ATOM 4773 C CA . GLU B 1 276 ? 26.797 -23.844 -16.719 1 90.69 276 GLU B CA 1
ATOM 4774 C C . GLU B 1 276 ? 26.797 -25.281 -16.203 1 90.69 276 GLU B C 1
ATOM 4776 O O . GLU B 1 276 ? 26.062 -26.125 -16.719 1 90.69 276 GLU B O 1
ATOM 4781 N N . ILE B 1 277 ? 27.609 -25.547 -15.25 1 92.38 277 ILE B N 1
ATOM 4782 C CA . ILE B 1 277 ? 27.672 -26.875 -14.656 1 92.38 277 ILE B CA 1
ATOM 4783 C C . ILE B 1 277 ? 26.328 -27.234 -14.047 1 92.38 277 ILE B C 1
ATOM 4785 O O . ILE B 1 277 ? 25.828 -28.344 -14.25 1 92.38 277 ILE B O 1
ATOM 4789 N N . LEU B 1 278 ? 25.812 -26.312 -13.391 1 93.44 278 LEU B N 1
ATOM 4790 C CA . LEU B 1 278 ? 24.5 -26.516 -12.781 1 93.44 278 LEU B CA 1
ATOM 4791 C C . LEU B 1 278 ? 23.438 -26.781 -13.836 1 93.44 278 LEU B C 1
ATOM 4793 O O . LEU B 1 278 ? 22.609 -27.672 -13.68 1 93.44 278 LEU B O 1
ATOM 4797 N N . THR B 1 279 ? 23.484 -26 -14.852 1 91.31 279 THR B N 1
ATOM 4798 C CA . THR B 1 279 ? 22.531 -26.141 -15.945 1 91.31 279 THR B CA 1
ATOM 4799 C C . THR B 1 279 ? 22.594 -27.531 -16.547 1 91.31 279 THR B C 1
ATOM 4801 O O . THR B 1 279 ? 21.562 -28.188 -16.719 1 91.31 279 THR B O 1
ATOM 4804 N N . ASP B 1 280 ? 23.766 -27.922 -16.812 1 92.94 280 ASP B N 1
ATOM 4805 C CA . ASP B 1 280 ? 23.969 -29.234 -17.422 1 92.94 280 ASP B CA 1
ATOM 4806 C C . ASP B 1 280 ? 23.453 -30.344 -16.516 1 92.94 280 ASP B C 1
ATOM 4808 O O . ASP B 1 280 ? 22.812 -31.297 -17 1 92.94 280 ASP B O 1
ATOM 4812 N N . ARG B 1 281 ? 23.672 -30.25 -15.289 1 95 281 ARG B N 1
ATOM 4813 C CA . ARG B 1 281 ? 23.25 -31.266 -14.336 1 95 281 ARG B CA 1
ATOM 4814 C C . ARG B 1 281 ? 21.734 -31.297 -14.211 1 95 281 ARG B C 1
ATOM 4816 O O . ARG B 1 281 ? 21.141 -32.375 -14.102 1 95 281 ARG B O 1
ATOM 4823 N N . ILE B 1 282 ? 21.125 -30.172 -14.203 1 95.06 282 ILE B N 1
ATOM 4824 C CA . ILE B 1 282 ? 19.672 -30.078 -14.109 1 95.06 282 ILE B CA 1
ATOM 4825 C C . ILE B 1 282 ? 19.031 -30.75 -15.32 1 95.06 282 ILE B C 1
ATOM 4827 O O . ILE B 1 282 ? 18.109 -31.562 -15.188 1 95.06 282 ILE B O 1
ATOM 4831 N N . PHE B 1 283 ? 19.625 -30.516 -16.469 1 93.81 283 PHE B N 1
ATOM 4832 C CA . PHE B 1 283 ? 19.047 -30.984 -17.719 1 93.81 283 PHE B CA 1
ATOM 4833 C C . PHE B 1 283 ? 19.312 -32.469 -17.906 1 93.81 283 PHE B C 1
ATOM 4835 O O . PHE B 1 283 ? 18.672 -33.125 -18.719 1 93.81 283 PHE B O 1
ATOM 4842 N N . ALA B 1 284 ? 20.266 -32.969 -17.156 1 95.62 284 ALA B N 1
ATOM 4843 C CA . ALA B 1 284 ? 20.547 -34.406 -17.203 1 95.62 284 ALA B CA 1
ATOM 4844 C C . ALA B 1 284 ? 19.516 -35.188 -16.391 1 95.62 284 ALA B C 1
ATOM 4846 O O . ALA B 1 284 ? 19.422 -36.406 -16.516 1 95.62 284 ALA B O 1
ATOM 4847 N N . THR B 1 285 ? 18.672 -34.5 -15.625 1 96.81 285 THR B N 1
ATOM 4848 C CA . THR B 1 285 ? 17.641 -35.125 -14.844 1 96.81 285 THR B CA 1
ATOM 4849 C C . THR B 1 285 ? 16.297 -35.094 -15.57 1 96.81 285 THR B C 1
ATOM 4851 O O . THR B 1 285 ? 16.219 -34.625 -16.719 1 96.81 285 THR B O 1
ATOM 4854 N N . HIS B 1 286 ? 15.188 -35.562 -14.891 1 97.19 286 HIS B N 1
ATOM 4855 C CA . HIS B 1 286 ? 13.844 -35.5 -15.453 1 97.19 286 HIS B CA 1
ATOM 4856 C C . HIS B 1 286 ? 13.055 -34.312 -14.898 1 97.19 286 HIS B C 1
ATOM 4858 O O . HIS B 1 286 ? 11.828 -34.375 -14.828 1 97.19 286 HIS B O 1
ATOM 4864 N N . ALA B 1 287 ? 13.82 -33.312 -14.445 1 96.75 287 ALA B N 1
ATOM 4865 C CA . ALA B 1 287 ? 13.227 -32.156 -13.742 1 96.75 287 ALA B CA 1
ATOM 4866 C C . ALA B 1 287 ? 12.195 -31.453 -14.617 1 96.75 287 ALA B C 1
ATOM 4868 O O . ALA B 1 287 ? 11.117 -31.094 -14.148 1 96.75 287 ALA B O 1
ATOM 4869 N N . ILE B 1 288 ? 12.484 -31.25 -15.867 1 94.81 288 ILE B N 1
ATOM 4870 C CA . ILE B 1 288 ? 11.602 -30.547 -16.797 1 94.81 288 ILE B CA 1
ATOM 4871 C C . ILE B 1 288 ? 10.312 -31.344 -16.984 1 94.81 288 ILE B C 1
ATOM 4873 O O . ILE B 1 288 ? 9.211 -30.812 -16.812 1 94.81 288 ILE B O 1
ATOM 4877 N N . ALA B 1 289 ? 10.445 -32.625 -17.234 1 95.81 289 ALA B N 1
ATOM 4878 C CA . ALA B 1 289 ? 9.297 -33.5 -17.438 1 95.81 289 ALA B CA 1
ATOM 4879 C C . ALA B 1 289 ? 8.438 -33.594 -16.172 1 95.81 289 ALA B C 1
ATOM 4881 O O . ALA B 1 289 ? 7.207 -33.625 -16.25 1 95.81 289 ALA B O 1
ATOM 4882 N N . LYS B 1 290 ? 9.047 -33.688 -15.055 1 97.31 290 LYS B N 1
ATOM 4883 C CA . LYS B 1 290 ? 8.32 -33.75 -13.789 1 97.31 290 LYS B CA 1
ATOM 4884 C C . LYS B 1 290 ? 7.543 -32.469 -13.539 1 97.31 290 LYS B C 1
ATOM 4886 O O . LYS B 1 290 ? 6.434 -32.5 -12.992 1 97.31 290 LYS B O 1
ATOM 4891 N N . THR B 1 291 ? 8.156 -31.344 -13.867 1 97.25 291 THR B N 1
ATOM 4892 C CA . THR B 1 291 ? 7.465 -30.078 -13.719 1 97.25 291 THR B CA 1
ATOM 4893 C C . THR B 1 291 ? 6.25 -30.016 -14.641 1 97.25 291 THR B C 1
ATOM 4895 O O . THR B 1 291 ? 5.176 -29.562 -14.234 1 97.25 291 THR B O 1
ATOM 4898 N N . GLU B 1 292 ? 6.422 -30.484 -15.836 1 95.31 292 GLU B N 1
ATOM 4899 C CA . GLU B 1 292 ? 5.312 -30.531 -16.781 1 95.31 292 GLU B CA 1
ATOM 4900 C C . GLU B 1 292 ? 4.18 -31.406 -16.266 1 95.31 292 GLU B C 1
ATOM 4902 O O . GLU B 1 292 ? 3.006 -31.062 -16.406 1 95.31 292 GLU B O 1
ATOM 4907 N N . LYS B 1 293 ? 4.539 -32.5 -15.727 1 97.12 293 LYS B N 1
ATOM 4908 C CA . LYS B 1 293 ? 3.535 -33.406 -15.156 1 97.12 293 LYS B CA 1
ATOM 4909 C C . LYS B 1 293 ? 2.781 -32.719 -14.016 1 97.12 293 LYS B C 1
ATOM 4911 O O . LYS B 1 293 ? 1.576 -32.938 -13.852 1 97.12 293 LYS B O 1
ATOM 4916 N N . LEU B 1 294 ? 3.486 -32 -13.211 1 97.5 294 LEU B N 1
ATOM 4917 C CA . LEU B 1 294 ? 2.859 -31.297 -12.102 1 97.5 294 LEU B CA 1
ATOM 4918 C C . LEU B 1 294 ? 1.884 -30.234 -12.617 1 97.5 294 LEU B C 1
ATOM 4920 O O . LEU B 1 294 ? 0.814 -30.031 -12.039 1 97.5 294 LEU B O 1
ATOM 4924 N N . ILE B 1 295 ? 2.244 -29.547 -13.68 1 96.56 295 ILE B N 1
ATOM 4925 C CA . ILE B 1 295 ? 1.362 -28.578 -14.32 1 96.56 295 ILE B CA 1
ATOM 4926 C C . ILE B 1 295 ? 0.064 -29.266 -14.742 1 96.56 295 ILE B C 1
ATOM 4928 O O . ILE B 1 295 ? -1.028 -28.781 -14.445 1 96.56 295 ILE B O 1
ATOM 4932 N N . VAL B 1 296 ? 0.176 -30.438 -15.398 1 95.44 296 VAL B N 1
ATOM 4933 C CA . VAL B 1 296 ? -0.98 -31.188 -15.883 1 95.44 296 VAL B CA 1
ATOM 4934 C C . VAL B 1 296 ? -1.848 -31.609 -14.703 1 95.44 296 VAL B C 1
ATOM 4936 O O . VAL B 1 296 ? -3.078 -31.562 -14.773 1 95.44 296 VAL B O 1
ATOM 4939 N N . SER B 1 297 ? -1.201 -32 -13.672 1 97.38 297 SER B N 1
ATOM 4940 C CA . SER B 1 297 ? -1.932 -32.406 -12.477 1 97.38 297 SER B CA 1
ATOM 4941 C C . SER B 1 297 ? -2.793 -31.281 -11.93 1 97.38 297 SER B C 1
ATOM 4943 O O . SER B 1 297 ? -3.938 -31.5 -11.531 1 97.38 297 SER B O 1
ATOM 4945 N N . TYR B 1 298 ? -2.248 -30.125 -11.867 1 97.31 298 TYR B N 1
ATOM 4946 C CA . TYR B 1 298 ? -3.014 -28.984 -11.375 1 97.31 298 TYR B CA 1
ATOM 4947 C C . TYR B 1 298 ? -4.145 -28.625 -12.328 1 97.31 298 TYR B C 1
ATOM 4949 O O . TYR B 1 298 ? -5.227 -28.219 -11.898 1 97.31 298 TYR B O 1
ATOM 4957 N N . LEU B 1 299 ? -3.918 -28.75 -13.609 1 94.81 299 LEU B N 1
ATOM 4958 C CA . LEU B 1 299 ? -4.973 -28.484 -14.586 1 94.81 299 LEU B CA 1
ATOM 4959 C C . LEU B 1 299 ? -6.109 -29.484 -14.445 1 94.81 299 LEU B C 1
ATOM 4961 O O . LEU B 1 299 ? -7.281 -29.125 -14.57 1 94.81 299 LEU B O 1
ATOM 4965 N N . GLU B 1 300 ? -5.77 -30.734 -14.211 1 94.62 300 GLU B N 1
ATOM 4966 C CA . GLU B 1 300 ? -6.785 -31.766 -13.977 1 94.62 300 GLU B CA 1
ATOM 4967 C C . GLU B 1 300 ? -7.59 -31.469 -12.719 1 94.62 300 GLU B C 1
ATOM 4969 O O . GLU B 1 300 ? -8.812 -31.625 -12.703 1 94.62 300 GLU B O 1
ATOM 4974 N N . LYS B 1 301 ? -6.883 -31.047 -11.688 1 95.44 301 LYS B N 1
ATOM 4975 C CA . LYS B 1 301 ? -7.562 -30.641 -10.461 1 95.44 301 LYS B CA 1
ATOM 4976 C C . LYS B 1 301 ? -8.523 -29.484 -10.719 1 95.44 301 LYS B C 1
ATOM 4978 O O . LYS B 1 301 ? -9.648 -29.469 -10.219 1 95.44 301 LYS B O 1
ATOM 4983 N N . MET B 1 302 ? -7.992 -28.531 -11.406 1 94.75 302 MET B N 1
ATOM 4984 C CA . MET B 1 302 ? -8.82 -27.391 -11.758 1 94.75 302 MET B CA 1
ATOM 4985 C C . MET B 1 302 ? -10.117 -27.844 -12.422 1 94.75 302 MET B C 1
ATOM 4987 O O . MET B 1 302 ? -11.203 -27.406 -12.031 1 94.75 302 MET B O 1
ATOM 4991 N N . MET B 1 303 ? -10.055 -28.719 -13.422 1 91.94 303 MET B N 1
ATOM 4992 C CA . MET B 1 303 ? -11.219 -29.203 -14.156 1 91.94 303 MET B CA 1
ATOM 4993 C C . MET B 1 303 ? -12.164 -29.969 -13.234 1 91.94 303 MET B C 1
ATOM 4995 O O . MET B 1 303 ? -13.383 -29.891 -13.375 1 91.94 303 MET B O 1
ATOM 4999 N N . SER B 1 304 ? -11.617 -30.688 -12.344 1 93.56 304 SER B N 1
ATOM 5000 C CA . SER B 1 304 ? -12.43 -31.438 -11.398 1 93.56 304 SER B CA 1
ATOM 5001 C C . SER B 1 304 ? -13.258 -30.5 -10.516 1 93.56 304 SER B C 1
ATOM 5003 O O . SER B 1 304 ? -14.398 -30.812 -10.172 1 93.56 304 SER B O 1
ATOM 5005 N N . PHE B 1 305 ? -12.672 -29.391 -10.109 1 93.5 305 PHE B N 1
ATOM 5006 C CA . PHE B 1 305 ? -13.391 -28.422 -9.305 1 93.5 305 PHE B CA 1
ATOM 5007 C C . PHE B 1 305 ? -14.484 -27.734 -10.117 1 93.5 305 PHE B C 1
ATOM 5009 O O . PHE B 1 305 ? -15.602 -27.547 -9.633 1 93.5 305 PHE B O 1
ATOM 5016 N N . VAL B 1 306 ? -14.156 -27.406 -11.32 1 91.25 306 VAL B N 1
ATOM 5017 C CA . VAL B 1 306 ? -15.117 -26.734 -12.195 1 91.25 306 VAL B CA 1
ATOM 5018 C C . VAL B 1 306 ? -16.328 -27.625 -12.422 1 91.25 306 VAL B C 1
ATOM 5020 O O . VAL B 1 306 ? -17.469 -27.156 -12.414 1 91.25 306 VAL B O 1
ATOM 5023 N N . ASP B 1 307 ? -16.156 -28.906 -12.578 1 89.12 307 ASP B N 1
ATOM 5024 C CA . ASP B 1 307 ? -17.203 -29.891 -12.836 1 89.12 307 ASP B CA 1
ATOM 5025 C C . ASP B 1 307 ? -18.156 -29.984 -11.656 1 89.12 307 ASP B C 1
ATOM 5027 O O . ASP B 1 307 ? -19.297 -30.438 -11.812 1 89.12 307 ASP B O 1
ATOM 5031 N N . ARG B 1 308 ? -17.703 -29.562 -10.57 1 88.31 308 ARG B N 1
ATOM 5032 C CA . ARG B 1 308 ? -18.5 -29.688 -9.359 1 88.31 308 ARG B CA 1
ATOM 5033 C C . ARG B 1 308 ? -19.344 -28.438 -9.117 1 88.31 308 ARG B C 1
ATOM 5035 O O . ARG B 1 308 ? -20.156 -28.391 -8.188 1 88.31 308 ARG B O 1
ATOM 5042 N N . ILE B 1 309 ? -19.141 -27.531 -9.969 1 85.5 309 ILE B N 1
ATOM 5043 C CA . ILE B 1 309 ? -19.953 -26.312 -9.859 1 85.5 309 ILE B CA 1
ATOM 5044 C C . ILE B 1 309 ? -21.203 -26.453 -10.719 1 85.5 309 ILE B C 1
ATOM 5046 O O . ILE B 1 309 ? -21.109 -26.656 -11.938 1 85.5 309 ILE B O 1
ATOM 5050 N N . SER B 1 310 ? -22.297 -26.547 -10.219 1 72.69 310 SER B N 1
ATOM 5051 C CA . SER B 1 310 ? -23.562 -26.891 -10.852 1 72.69 310 SER B CA 1
ATOM 5052 C C . SER B 1 310 ? -23.797 -26.031 -12.094 1 72.69 310 SER B C 1
ATOM 5054 O O . SER B 1 310 ? -24.297 -26.516 -13.102 1 72.69 310 SER B O 1
ATOM 5056 N N . GLN B 1 311 ? -23.484 -24.828 -12.078 1 66.62 311 GLN B N 1
ATOM 5057 C CA . GLN B 1 311 ? -23.969 -23.906 -13.102 1 66.62 311 GLN B CA 1
ATOM 5058 C C . GLN B 1 311 ? -22.859 -23.547 -14.094 1 66.62 311 GLN B C 1
ATOM 5060 O O . GLN B 1 311 ? -23.062 -22.734 -14.992 1 66.62 311 GLN B O 1
ATOM 5065 N N . LEU B 1 312 ? -21.844 -24.359 -14.062 1 73.44 312 LEU B N 1
ATOM 5066 C CA . LEU B 1 312 ? -20.766 -23.891 -14.922 1 73.44 312 LEU B CA 1
ATOM 5067 C C . LEU B 1 312 ? -20.578 -24.812 -16.125 1 73.44 312 LEU B C 1
ATOM 5069 O O . LEU B 1 312 ? -20.703 -26.031 -15.992 1 73.44 312 LEU B O 1
ATOM 5073 N N . SER B 1 313 ? -20.594 -24.234 -17.328 1 69.62 313 SER B N 1
ATOM 5074 C CA . SER B 1 313 ? -20.219 -24.984 -18.531 1 69.62 313 SER B CA 1
ATOM 5075 C C . SER B 1 313 ? -18.703 -25.25 -18.562 1 69.62 313 SER B C 1
ATOM 5077 O O . SER B 1 313 ? -17.906 -24.312 -18.625 1 69.62 313 SER B O 1
ATOM 5079 N N . THR B 1 314 ? -18.328 -26.438 -18.594 1 75.19 314 THR B N 1
ATOM 5080 C CA . THR B 1 314 ? -16.922 -26.844 -18.5 1 75.19 314 THR B CA 1
ATOM 5081 C C . THR B 1 314 ? -16.203 -26.625 -19.828 1 75.19 314 THR B C 1
ATOM 5083 O O . THR B 1 314 ? -14.969 -26.578 -19.859 1 75.19 314 THR B O 1
ATOM 5086 N N . ALA B 1 315 ? -16.969 -26.531 -20.891 1 77.88 315 ALA B N 1
ATOM 5087 C CA . ALA B 1 315 ? -16.375 -26.422 -22.219 1 77.88 315 ALA B CA 1
ATOM 5088 C C . ALA B 1 315 ? -15.594 -25.109 -22.359 1 77.88 315 ALA B C 1
ATOM 5090 O O . ALA B 1 315 ? -14.508 -25.094 -22.938 1 77.88 315 ALA B O 1
ATOM 5091 N N . SER B 1 316 ? -16.078 -24.141 -21.812 1 79.75 316 SER B N 1
ATOM 5092 C CA . SER B 1 316 ? -15.445 -22.828 -21.922 1 79.75 316 SER B CA 1
ATOM 5093 C C . SER B 1 316 ? -14.109 -22.812 -21.172 1 79.75 316 SER B C 1
ATOM 5095 O O . SER B 1 316 ? -13.141 -22.219 -21.641 1 79.75 316 SER B O 1
ATOM 5097 N N . MET B 1 317 ? -14.062 -23.484 -20.125 1 81.81 317 MET B N 1
ATOM 5098 C CA . MET B 1 317 ? -12.828 -23.516 -19.344 1 81.81 317 MET B CA 1
ATOM 5099 C C . MET B 1 317 ? -11.766 -24.359 -20.047 1 81.81 317 MET B C 1
ATOM 5101 O O . MET B 1 317 ? -10.586 -24.016 -20.031 1 81.81 317 MET B O 1
ATOM 5105 N N . GLN B 1 318 ? -12.203 -25.422 -20.609 1 80.38 318 GLN B N 1
ATOM 5106 C CA . GLN B 1 318 ? -11.273 -26.281 -21.359 1 80.38 318 GLN B CA 1
ATOM 5107 C C . GLN B 1 318 ? -10.609 -25.516 -22.5 1 80.38 318 GLN B C 1
ATOM 5109 O O . GLN B 1 318 ? -9.406 -25.641 -22.719 1 80.38 318 GLN B O 1
ATOM 5114 N N . ASN B 1 319 ? -11.422 -24.781 -23.141 1 80.81 319 ASN B N 1
ATOM 5115 C CA . ASN B 1 319 ? -10.898 -23.984 -24.25 1 80.81 319 ASN B CA 1
ATOM 5116 C C . ASN B 1 319 ? -9.891 -22.953 -23.75 1 80.81 319 ASN B C 1
ATOM 5118 O O . ASN B 1 319 ? -8.859 -22.719 -24.391 1 80.81 319 ASN B O 1
ATOM 5122 N N . LEU B 1 320 ? -10.188 -22.359 -22.672 1 81.31 320 LEU B N 1
ATOM 5123 C CA . LEU B 1 320 ? -9.281 -21.359 -22.125 1 81.31 320 LEU B CA 1
ATOM 5124 C C . LEU B 1 320 ? -7.945 -21.984 -21.734 1 81.31 320 LEU B C 1
ATOM 5126 O O . LEU B 1 320 ? -6.883 -21.438 -22.031 1 81.31 320 LEU B O 1
ATOM 5130 N N . VAL B 1 321 ? -8.039 -23.062 -21.078 1 81.81 321 VAL B N 1
ATOM 5131 C CA . VAL B 1 321 ? -6.836 -23.766 -20.656 1 81.81 321 VAL B CA 1
ATOM 5132 C C . VAL B 1 321 ? -5.984 -24.109 -21.875 1 81.81 321 VAL B C 1
ATOM 5134 O O . VAL B 1 321 ? -4.766 -23.922 -21.875 1 81.81 321 VAL B O 1
ATOM 5137 N N . ALA B 1 322 ? -6.672 -24.562 -22.875 1 78.81 322 ALA B N 1
ATOM 5138 C CA . ALA B 1 322 ? -5.977 -24.922 -24.109 1 78.81 322 ALA B CA 1
ATOM 5139 C C . ALA B 1 322 ? -5.258 -23.719 -24.719 1 78.81 322 ALA B C 1
ATOM 5141 O O . ALA B 1 322 ? -4.121 -23.828 -25.172 1 78.81 322 ALA B O 1
ATOM 5142 N N . ILE B 1 323 ? -5.859 -22.656 -24.688 1 77.44 323 ILE B N 1
ATOM 5143 C CA . ILE B 1 323 ? -5.312 -21.453 -25.297 1 77.44 323 ILE B CA 1
ATOM 5144 C C . ILE B 1 323 ? -4.152 -20.922 -24.453 1 77.44 323 ILE B C 1
ATOM 5146 O O . ILE B 1 323 ? -3.104 -20.562 -24.984 1 77.44 323 ILE B O 1
ATOM 5150 N N . VAL B 1 324 ? -4.344 -20.891 -23.156 1 77.69 324 VAL B N 1
ATOM 5151 C CA . VAL B 1 324 ? -3.35 -20.312 -22.266 1 77.69 324 VAL B CA 1
ATOM 5152 C C . VAL B 1 324 ? -2.123 -21.219 -22.188 1 77.69 324 VAL B C 1
ATOM 5154 O O . VAL B 1 324 ? -0.991 -20.734 -22.109 1 77.69 324 VAL B O 1
ATOM 5157 N N . PHE B 1 325 ? -2.328 -22.484 -22.359 1 76 325 PHE B N 1
ATOM 5158 C CA . PHE B 1 325 ? -1.23 -23.438 -22.172 1 76 325 PHE B CA 1
ATOM 5159 C C . PHE B 1 325 ? -0.837 -24.062 -23.516 1 76 325 PHE B C 1
ATOM 5161 O O . PHE B 1 325 ? 0.032 -24.938 -23.562 1 76 325 PHE B O 1
ATOM 5168 N N . SER B 1 326 ? -1.665 -23.859 -24.672 1 65.69 326 SER B N 1
ATOM 5169 C CA . SER B 1 326 ? -1.354 -24.422 -25.984 1 65.69 326 SER B CA 1
ATOM 5170 C C . SER B 1 326 ? 0.038 -24.016 -26.453 1 65.69 326 SER B C 1
ATOM 5172 O O . SER B 1 326 ? 0.743 -24.797 -27.094 1 65.69 326 SER B O 1
ATOM 5174 N N . HIS B 1 327 ? 0.174 -22.75 -26.516 1 52.84 327 HIS B N 1
ATOM 5175 C CA . HIS B 1 327 ? 1.456 -22.438 -27.141 1 52.84 327 HIS B CA 1
ATOM 5176 C C . HIS B 1 327 ? 2.607 -23.109 -26.391 1 52.84 327 HIS B C 1
ATOM 5178 O O . HIS B 1 327 ? 3.773 -22.922 -26.75 1 52.84 327 HIS B O 1
ATOM 5184 N N . TYR B 1 328 ? 2.277 -23.719 -25.328 1 46.62 328 TYR B N 1
ATOM 5185 C CA . TYR B 1 328 ? 3.447 -24.141 -24.562 1 46.62 328 TYR B CA 1
ATOM 5186 C C . TYR B 1 328 ? 3.562 -25.656 -24.547 1 46.62 328 TYR B C 1
ATOM 5188 O O . TYR B 1 328 ? 4.617 -26.203 -24.219 1 46.62 328 TYR B O 1
ATOM 5196 N N . PHE B 1 329 ? 2.27 -26.344 -24.656 1 37.38 329 PHE B N 1
ATOM 5197 C CA . PHE B 1 329 ? 2.482 -27.781 -24.812 1 37.38 329 PHE B CA 1
ATOM 5198 C C . PHE B 1 329 ? 2.418 -28.188 -26.281 1 37.38 329 PHE B C 1
ATOM 5200 O O . PHE B 1 329 ? 1.691 -27.578 -27.062 1 37.38 329 PHE B O 1
#

Organism: Streptococcus suis (strain BM407) (NCBI:txid568814)

Foldseek 3Di:
DEAPLCVVPVQLVVLLVVLLVCLLVVDDDDPPVLNVVVNCVSVPHDNLVLLSLLQQLLCLQVVHGDPLSSLLSNLLVLLVVLVVLLVCLVVVVPPDPPDDPVVNVVSSVSSNVSSVSSNVVSVVSNVVSVVVLVADPVVPPLVPPCLVVLLVVLVVLQVVQFLPLPDAQVSQLSSQLRNWLQSQLSSQLNSNDHHPDDPLLSNLSSLLRSLLRSLLVLLVVLCLLVDDCVPPVDDRPVCLVRRGAHQLNNVLCVVPVVLSVLSNVCSVPPDPVSVVVSSVSSVVDCSSVVSVVSSVVSNVVSLVSQVPNVRGDSVVVVSSCCSSCVVPD/DEAPLCVVPVQLVVLLVVLLVCLLVVDDDDPPVLNVVVNCVSPPHDNLVLLSLLQQLLCLQVVHRDPLSSLLSNLLVLLVVLVVLLVCLVVVVPPDPPDDPVVNVVSSVSSNVSSVSSNVVSVVSNVVSVVVLVADPVVVPLVPPCLVVLQVVLVVLQVVQFLPLPDAQVSQLSSQLRNWLQSQLSSQLNSNDHHPDDPLLSNLSSLLRSLLRSLLVLLVVLCLLVDDCVPPVDDRPVCLVRRGAHQLLNVLCVVPVVLSVLSNVCSVPPDPVSVVVSSVSSVVDCSSVVSVVSSVVSNVVSLVSQVPNVRGDSVSVVSSCCSSCVVPD

InterPro domains:
  IPR000092 Polyprenyl synthetase-like [PF00348] (37-271)
  IPR000092 Polyprenyl synthetase-like [cd00685] (31-283)
  IPR008949 Isoprenoid synthase domain superfamily [G3DSA:1.10.600.10] (6-327)
  IPR008949 Isoprenoid synthase domain superfamily [SSF48576] (4-319)
  IPR033749 Polyprenyl synthetase, conserved site [PS00444] (212-224)
  IPR033749 Polyprenyl synthetase, conserved site [PS00723] (84-98)